Protein AF-0000000077071768 (afdb_homodimer)

Solvent-accessible surface area (backbone atoms only — not comparable to full-atom values): 32536 Å² total; per-residue (Å²): 128,82,66,27,22,40,61,42,37,54,76,50,17,46,49,24,32,47,52,49,49,60,67,58,44,63,72,67,56,28,44,28,38,37,49,41,46,57,36,46,42,58,35,65,72,36,75,92,38,43,66,48,50,49,52,10,41,53,52,4,59,71,72,37,94,43,68,71,56,14,39,54,45,13,50,55,41,31,56,44,45,52,45,56,59,47,52,76,62,25,86,51,37,35,32,48,54,58,66,41,80,34,36,50,28,34,69,59,43,44,53,52,47,53,49,52,46,51,55,34,43,74,71,72,38,60,56,88,39,40,24,44,21,35,43,46,40,74,35,24,38,52,31,38,23,47,31,39,73,75,66,67,41,42,29,30,34,28,66,27,68,42,69,61,47,52,52,48,33,49,76,39,59,34,47,28,37,30,40,35,24,28,61,47,37,50,49,46,37,71,73,45,92,54,75,78,64,59,43,81,69,25,62,15,43,45,50,51,50,51,50,48,26,51,33,47,47,72,64,46,80,44,38,44,23,45,24,51,71,83,50,65,53,50,53,46,57,43,21,25,35,58,28,38,38,41,39,66,71,56,49,51,53,30,52,73,28,70,58,88,55,58,79,62,43,48,62,72,61,21,55,68,54,91,79,79,90,81,85,70,56,72,37,56,39,51,45,55,41,43,69,33,60,69,33,45,52,50,38,38,48,49,38,48,51,36,33,52,30,42,51,52,40,46,52,55,47,43,54,61,63,73,99,127,84,65,27,21,41,60,42,38,53,76,50,16,48,50,24,33,48,51,48,48,60,67,59,44,62,72,67,56,31,43,29,38,37,49,40,45,57,37,47,41,56,35,64,70,36,75,93,37,44,66,48,50,50,51,12,43,53,50,5,60,71,71,37,93,44,68,71,56,14,39,53,46,13,50,56,42,31,56,44,46,53,45,57,58,47,52,75,62,24,87,50,36,35,32,50,54,57,68,42,81,36,37,50,27,35,68,59,42,43,53,51,48,53,48,52,47,51,56,35,43,75,71,72,38,61,56,89,39,39,24,43,21,35,45,45,38,74,33,25,38,52,30,37,23,47,32,39,74,74,65,67,40,41,27,30,33,27,66,28,69,43,71,58,48,52,52,48,32,49,76,38,58,34,48,27,37,29,40,35,24,27,62,47,38,49,49,45,36,71,75,43,94,56,75,77,66,59,43,80,67,24,62,14,44,46,50,50,51,52,49,49,27,52,33,47,46,71,65,47,79,43,37,45,23,46,23,52,72,84,51,66,52,50,53,46,58,44,19,25,34,59,27,37,38,40,38,64,72,56,49,51,52,29,50,74,29,70,57,85,58,58,79,62,42,48,63,72,61,20,55,69,53,90,75,78,92,82,86,69,55,70,38,56,38,52,44,56,42,44,69,33,61,69,32,45,52,50,38,38,49,49,38,47,53,38,30,52,30,42,51,52,40,44,51,57,47,42,54,61,62,73,98

Structure (mmCIF, N/CA/C/O backbone):
data_AF-0000000077071768-model_v1
#
loop_
_entity.id
_entity.type
_entity.pdbx_description
1 polymer Transaldolase
#
loop_
_atom_site.group_PDB
_atom_site.id
_atom_site.type_symbol
_atom_site.label_atom_id
_atom_site.label_alt_id
_atom_site.label_comp_id
_atom_site.label_asym_id
_atom_site.label_entity_id
_atom_site.label_seq_id
_atom_site.pdbx_PDB_ins_code
_atom_site.Cartn_x
_atom_site.Cartn_y
_atom_site.Cartn_z
_atom_site.occupancy
_atom_site.B_iso_or_equiv
_atom_site.auth_seq_id
_atom_site.auth_comp_id
_atom_site.auth_asym_id
_atom_site.auth_atom_id
_atom_site.pdbx_PDB_model_num
ATOM 1 N N . MET A 1 1 ? 20.219 36.906 29.906 1 45.81 1 MET A N 1
ATOM 2 C CA . MET A 1 1 ? 19.953 35.531 30.391 1 45.81 1 MET A CA 1
ATOM 3 C C . MET A 1 1 ? 20.156 34.531 29.281 1 45.81 1 MET A C 1
ATOM 5 O O . MET A 1 1 ? 20 34.844 28.094 1 45.81 1 MET A O 1
ATOM 9 N N . ALA A 1 2 ? 20.797 33.5 29.531 1 59.38 2 ALA A N 1
ATOM 10 C CA . ALA A 1 2 ? 21.156 32.562 28.484 1 59.38 2 ALA A CA 1
ATOM 11 C C . ALA A 1 2 ? 19.938 32.094 27.703 1 59.38 2 ALA A C 1
ATOM 13 O O . ALA A 1 2 ? 18.891 31.828 28.297 1 59.38 2 ALA A O 1
ATOM 14 N N . ASP A 1 3 ? 19.828 32.156 26.406 1 88.31 3 ASP A N 1
ATOM 15 C CA . ASP A 1 3 ? 18.703 31.781 25.562 1 88.31 3 ASP A CA 1
ATOM 16 C C . ASP A 1 3 ? 18.281 30.344 25.859 1 88.31 3 ASP A C 1
ATOM 18 O O . ASP A 1 3 ? 19.125 29.438 25.969 1 88.31 3 ASP A O 1
ATOM 22 N N . ASN A 1 4 ? 17.078 30.109 26.359 1 94.81 4 ASN A N 1
ATOM 23 C CA . ASN A 1 4 ? 16.594 28.734 26.531 1 94.81 4 ASN A CA 1
ATOM 24 C C . ASN A 1 4 ? 16.734 27.938 25.234 1 94.81 4 ASN A C 1
ATOM 26 O O . ASN A 1 4 ? 17.125 28.469 24.203 1 94.81 4 ASN A O 1
ATOM 30 N N . SER A 1 5 ? 16.594 26.641 25.312 1 97.44 5 SER A N 1
ATOM 31 C CA . SER A 1 5 ? 16.844 25.734 24.188 1 97.44 5 SER A CA 1
ATOM 32 C C . SER A 1 5 ? 15.953 26.094 23 1 97.44 5 SER A C 1
ATOM 34 O O . SER A 1 5 ? 16.359 25.922 21.844 1 97.44 5 SER A O 1
ATOM 36 N N . LEU A 1 6 ? 14.734 26.516 23.234 1 96.44 6 LEU A N 1
ATOM 37 C CA . LEU A 1 6 ? 13.82 26.906 22.172 1 96.44 6 LEU A CA 1
ATOM 38 C C . LEU A 1 6 ? 14.367 28.094 21.391 1 96.44 6 LEU A C 1
ATOM 40 O O . LEU A 1 6 ? 14.359 28.109 20.172 1 96.44 6 LEU A O 1
ATOM 44 N N . GLU A 1 7 ? 14.805 29.109 22.109 1 95.94 7 GLU A N 1
ATOM 45 C CA . GLU A 1 7 ? 15.367 30.312 21.469 1 95.94 7 GLU A CA 1
ATOM 46 C C . GLU A 1 7 ? 16.641 29.969 20.703 1 95.94 7 GLU A C 1
ATOM 48 O O . GLU A 1 7 ? 16.906 30.547 19.641 1 95.94 7 GLU A O 1
ATOM 53 N N . GLN A 1 8 ? 17.438 29.078 21.297 1 97.62 8 GLN A N 1
ATOM 54 C CA . GLN A 1 8 ? 18.609 28.609 20.578 1 97.62 8 GLN A CA 1
ATOM 55 C C . GLN A 1 8 ? 18.234 27.938 19.266 1 97.62 8 GLN A C 1
ATOM 57 O O . GLN A 1 8 ? 18.859 28.172 18.234 1 97.62 8 GLN A O 1
ATOM 62 N N . LEU A 1 9 ? 17.234 27.031 19.281 1 97.38 9 LEU A N 1
ATOM 63 C CA . LEU A 1 9 ? 16.766 26.312 18.094 1 97.38 9 LEU A CA 1
ATOM 64 C C . LEU A 1 9 ? 16.312 27.281 17.016 1 97.38 9 LEU A C 1
ATOM 66 O O . LEU A 1 9 ? 16.594 27.078 15.828 1 97.38 9 LEU A O 1
ATOM 70 N N . LYS A 1 10 ? 15.648 28.359 17.391 1 95.56 10 LYS A N 1
ATOM 71 C CA . LYS A 1 10 ? 15.062 29.328 16.469 1 95.56 10 LYS A CA 1
ATOM 72 C C . LYS A 1 10 ? 16.141 30.062 15.672 1 95.56 10 LYS A C 1
ATOM 74 O O . LYS A 1 10 ? 15.859 30.688 14.648 1 95.56 10 LYS A O 1
ATOM 79 N N . LYS A 1 11 ? 17.344 30.016 16.109 1 96.38 11 LYS A N 1
ATOM 80 C CA . LYS A 1 11 ? 18.453 30.656 15.406 1 96.38 11 LYS A CA 1
ATOM 81 C C . LYS A 1 11 ? 18.797 29.891 14.133 1 96.38 11 LYS A C 1
ATOM 83 O O . LYS A 1 11 ? 19.391 30.453 13.211 1 96.38 11 LYS A O 1
ATOM 88 N N . PHE A 1 12 ? 18.406 28.547 14.164 1 96.56 12 PHE A N 1
ATOM 89 C CA . PHE A 1 12 ? 18.828 27.672 13.078 1 96.56 12 PHE A CA 1
ATOM 90 C C . PHE A 1 12 ? 17.641 27.25 12.227 1 96.56 12 PHE A C 1
ATOM 92 O O . PHE A 1 12 ? 17.797 26.906 11.055 1 96.56 12 PHE A O 1
ATOM 99 N N . THR A 1 13 ? 16.484 27.125 12.844 1 97.62 13 THR A N 1
ATOM 100 C CA . THR A 1 13 ? 15.328 26.469 12.266 1 97.62 13 THR A CA 1
ATOM 101 C C . THR A 1 13 ? 14.062 27.266 12.531 1 97.62 13 THR A C 1
ATOM 103 O O . THR A 1 13 ? 13.875 27.812 13.625 1 97.62 13 THR A O 1
ATOM 106 N N . THR A 1 14 ? 13.258 27.422 11.531 1 97.12 14 THR A N 1
ATOM 107 C CA . THR A 1 14 ? 11.945 28.016 11.75 1 97.12 14 THR A CA 1
ATOM 108 C C . THR A 1 14 ? 11.047 27.078 12.547 1 97.12 14 THR A C 1
ATOM 110 O O . THR A 1 14 ? 10.836 25.922 12.156 1 97.12 14 THR A O 1
ATOM 113 N N . VAL A 1 15 ? 10.523 27.578 13.609 1 95.75 15 VAL A N 1
ATOM 114 C CA . VAL A 1 15 ? 9.688 26.766 14.484 1 95.75 15 VAL A CA 1
ATOM 115 C C . VAL A 1 15 ? 8.219 26.969 14.133 1 95.75 15 VAL A C 1
ATOM 117 O O . VAL A 1 15 ? 7.75 28.109 14.031 1 95.75 15 VAL A O 1
ATOM 120 N N . VAL A 1 16 ? 7.52 25.875 13.883 1 95.44 16 VAL A N 1
ATOM 121 C CA . VAL A 1 16 ? 6.098 25.812 13.57 1 95.44 16 VAL A CA 1
ATOM 122 C C . VAL A 1 16 ? 5.355 25.078 14.688 1 95.44 16 VAL A C 1
ATOM 124 O O . VAL A 1 16 ? 5.902 24.172 15.312 1 95.44 16 VAL A O 1
ATOM 127 N N . ALA A 1 17 ? 4.172 25.5 15 1 93.31 17 ALA A N 1
ATOM 128 C CA . ALA A 1 17 ? 3.395 24.828 16.047 1 93.31 17 ALA A CA 1
ATOM 129 C C . ALA A 1 17 ? 2.445 23.797 15.453 1 93.31 17 ALA A C 1
ATOM 131 O O . ALA A 1 17 ? 1.743 24.078 14.477 1 93.31 17 ALA A O 1
ATOM 132 N N . ASP A 1 18 ? 2.432 22.609 16.016 1 93 18 ASP A N 1
ATOM 133 C CA . ASP A 1 18 ? 1.57 21.5 15.602 1 93 18 ASP A CA 1
ATOM 134 C C . ASP A 1 18 ? 0.352 21.391 16.516 1 93 18 ASP A C 1
ATOM 136 O O . ASP A 1 18 ? 0.274 20.484 17.344 1 93 18 ASP A O 1
ATOM 140 N N . THR A 1 19 ? -0.56 22.25 16.406 1 90.06 19 THR A N 1
ATOM 141 C CA . THR A 1 19 ? -1.713 22.25 17.297 1 90.06 19 THR A CA 1
ATOM 142 C C . THR A 1 19 ? -2.869 23.031 16.672 1 90.06 19 THR A C 1
ATOM 144 O O . THR A 1 19 ? -2.652 23.953 15.883 1 90.06 19 THR A O 1
ATOM 147 N N . GLY A 1 20 ? -4.113 22.625 16.984 1 84.75 20 GLY A N 1
ATOM 148 C CA . GLY A 1 20 ? -5.297 23.422 16.703 1 84.75 20 GLY A CA 1
ATOM 149 C C . GLY A 1 20 ? -5.719 24.297 17.859 1 84.75 20 GLY A C 1
ATOM 150 O O . GLY A 1 20 ? -6.703 25.047 17.766 1 84.75 20 GLY A O 1
ATOM 151 N N . ASP A 1 21 ? -4.957 24.188 18.953 1 87 21 ASP A N 1
ATOM 152 C CA . ASP A 1 21 ? -5.254 24.984 20.141 1 87 21 ASP A CA 1
ATOM 153 C C . ASP A 1 21 ? -4.711 26.406 19.984 1 87 21 ASP A C 1
ATOM 155 O O . ASP A 1 21 ? -3.52 26.641 20.203 1 87 21 ASP A O 1
ATOM 159 N N . ILE A 1 22 ? -5.625 27.328 19.812 1 88.12 22 ILE A N 1
ATOM 160 C CA . ILE A 1 22 ? -5.297 28.719 19.516 1 88.12 22 ILE A CA 1
ATOM 161 C C . ILE A 1 22 ? -4.547 29.328 20.688 1 88.12 22 ILE A C 1
ATOM 163 O O . ILE A 1 22 ? -3.639 30.141 20.484 1 88.12 22 ILE A O 1
ATOM 167 N N . ASN A 1 23 ? -4.879 28.891 21.875 1 87.38 23 ASN A N 1
ATOM 168 C CA . ASN A 1 23 ? -4.191 29.406 23.062 1 87.38 23 ASN A CA 1
ATOM 169 C C . ASN A 1 23 ? -2.715 29.031 23.062 1 87.38 23 ASN A C 1
ATOM 171 O O . ASN A 1 23 ? -1.861 29.828 23.438 1 87.38 23 ASN A O 1
ATOM 175 N N . ALA A 1 24 ? -2.461 27.797 22.703 1 86.88 24 ALA A N 1
ATOM 176 C CA . ALA A 1 24 ? -1.078 27.328 22.625 1 86.88 24 ALA A CA 1
ATOM 177 C C . ALA A 1 24 ? -0.305 28.109 21.562 1 86.88 24 ALA A C 1
ATOM 179 O O . ALA A 1 24 ? 0.876 28.422 21.75 1 86.88 24 ALA A O 1
ATOM 180 N N . ILE A 1 25 ? -0.974 28.438 20.5 1 89.06 25 ILE A N 1
ATOM 181 C CA . ILE A 1 25 ? -0.351 29.188 19.406 1 89.06 25 ILE A CA 1
ATOM 182 C C . ILE A 1 25 ? -0.016 30.594 19.906 1 89.06 25 ILE A C 1
ATOM 184 O O . ILE A 1 25 ? 1.063 31.125 19.609 1 89.06 25 ILE A O 1
ATOM 188 N N . ASP A 1 26 ? -0.9 31.156 20.641 1 88.75 26 ASP A N 1
ATOM 189 C CA . ASP A 1 26 ? -0.681 32.5 21.172 1 88.75 26 ASP A CA 1
ATOM 190 C C . ASP A 1 26 ? 0.474 32.5 22.172 1 88.75 26 ASP A C 1
ATOM 192 O O . ASP A 1 26 ? 1.208 33.5 22.266 1 88.75 26 ASP A O 1
ATOM 196 N N . GLN A 1 27 ? 0.613 31.453 22.859 1 87.38 27 GLN A N 1
ATOM 197 C CA . GLN A 1 27 ? 1.629 31.344 23.891 1 87.38 27 GLN A CA 1
ATOM 198 C C . GLN A 1 27 ? 3.027 31.25 23.297 1 87.38 27 GLN A C 1
ATOM 200 O O . GLN A 1 27 ? 3.963 31.891 23.766 1 87.38 27 GLN A O 1
ATOM 205 N N . TYR A 1 28 ? 3.203 30.5 22.234 1 86.88 28 TYR A N 1
ATOM 206 C CA . TYR A 1 28 ? 4.543 30.172 21.766 1 86.88 28 TYR A CA 1
ATOM 207 C C . TYR A 1 28 ? 4.91 31 20.547 1 86.88 28 TYR A C 1
ATOM 209 O O . TYR A 1 28 ? 6.062 30.984 20.094 1 86.88 28 TYR A O 1
ATOM 217 N N . LYS A 1 29 ? 4.016 31.703 19.984 1 84.75 29 LYS A N 1
ATOM 218 C CA . LYS A 1 29 ? 4.191 32.625 18.891 1 84.75 29 LYS A CA 1
ATOM 219 C C . LYS A 1 29 ? 4.996 32 17.75 1 84.75 29 LYS A C 1
ATOM 221 O O . LYS A 1 29 ? 5.988 32.594 17.297 1 84.75 29 LYS A O 1
ATOM 226 N N . PRO A 1 30 ? 4.523 30.891 17.281 1 90.56 30 PRO A N 1
ATOM 227 C CA . PRO A 1 30 ? 5.215 30.266 16.141 1 90.56 30 PRO A CA 1
ATOM 228 C C . PRO A 1 30 ? 5.074 31.062 14.852 1 90.56 30 PRO A C 1
ATOM 230 O O . PRO A 1 30 ? 4.195 31.922 14.742 1 90.56 30 PRO A O 1
ATOM 233 N N . THR A 1 31 ? 5.984 30.828 13.93 1 92.62 31 THR A N 1
ATOM 234 C CA . THR A 1 31 ? 5.93 31.5 12.633 1 92.62 31 THR A CA 1
ATOM 235 C C . THR A 1 31 ? 4.742 31.016 11.812 1 92.62 31 THR A C 1
ATOM 237 O O . THR A 1 31 ? 4.051 31.812 11.172 1 92.62 31 THR A O 1
ATOM 240 N N . ASP A 1 32 ? 4.539 29.75 11.727 1 94.38 32 ASP A N 1
ATOM 241 C CA . ASP A 1 32 ? 3.482 29.062 10.992 1 94.38 32 ASP A CA 1
ATOM 242 C C . ASP A 1 32 ? 2.732 28.094 11.891 1 94.38 32 ASP A C 1
ATOM 244 O O . ASP A 1 32 ? 3.121 27.875 13.047 1 94.38 32 ASP A O 1
ATOM 248 N N . ALA A 1 33 ? 1.624 27.594 11.43 1 93.56 33 ALA A N 1
ATOM 249 C CA . ALA A 1 33 ? 0.864 26.578 12.148 1 93.56 33 ALA A CA 1
ATOM 250 C C . ALA A 1 33 ? 0.372 25.484 11.203 1 93.56 33 ALA A C 1
ATOM 252 O O . ALA A 1 33 ? 0.119 25.75 10.023 1 93.56 33 ALA A O 1
ATOM 253 N N . THR A 1 34 ? 0.39 24.328 11.703 1 92.5 34 THR A N 1
ATOM 254 C CA . THR A 1 34 ? -0.157 23.203 10.953 1 92.5 34 THR A CA 1
ATOM 255 C C . THR A 1 34 ? -1.353 22.594 11.68 1 92.5 34 THR A C 1
ATOM 257 O O . THR A 1 34 ? -1.372 22.531 12.914 1 92.5 34 THR A O 1
ATOM 260 N N . THR A 1 35 ? -2.344 22.219 10.898 1 88.88 35 THR A N 1
ATOM 261 C CA . THR A 1 35 ? -3.465 21.469 11.445 1 88.88 35 THR A CA 1
ATOM 262 C C . THR A 1 35 ? -3.602 20.109 10.742 1 88.88 35 THR A C 1
ATOM 264 O O . THR A 1 35 ? -2.961 19.875 9.719 1 88.88 35 THR A O 1
ATOM 267 N N . ASN A 1 36 ? -4.258 19.203 11.352 1 91.19 36 ASN A N 1
ATOM 268 C CA . ASN A 1 36 ? -4.699 17.938 10.797 1 91.19 36 ASN A CA 1
ATOM 269 C C . ASN A 1 36 ? -6.047 17.5 11.383 1 91.19 36 ASN A C 1
ATOM 271 O O . ASN A 1 36 ? -6.566 18.156 12.289 1 91.19 36 ASN A O 1
ATOM 275 N N . PRO A 1 37 ? -6.68 16.547 10.742 1 92.75 37 PRO A N 1
ATOM 276 C CA . PRO A 1 37 ? -8.023 16.156 11.188 1 92.75 37 PRO A CA 1
ATOM 277 C C . PRO A 1 37 ? -8.078 15.82 12.68 1 92.75 37 PRO A C 1
ATOM 279 O O . PRO A 1 37 ? -9.055 16.156 13.352 1 92.75 37 PRO A O 1
ATOM 282 N N . SER A 1 38 ? -7.027 15.281 13.188 1 92.56 38 SER A N 1
ATOM 283 C CA . SER A 1 38 ? -7 14.922 14.602 1 92.56 38 SER A CA 1
ATOM 284 C C . SER A 1 38 ? -6.992 16.156 15.484 1 92.56 38 SER A C 1
ATOM 286 O O . SER A 1 38 ? -7.715 16.219 16.484 1 92.56 38 SER A O 1
ATOM 288 N N . LEU A 1 39 ? -6.203 17.109 15.164 1 92.56 39 LEU A N 1
ATOM 289 C CA . LEU A 1 39 ? -6.09 18.328 15.945 1 92.56 39 LEU A CA 1
ATOM 290 C C . LEU A 1 39 ? -7.387 19.141 15.875 1 92.56 39 LEU A C 1
ATOM 292 O O . LEU A 1 39 ? -7.812 19.719 16.875 1 92.56 39 LEU A O 1
ATOM 296 N N . LEU A 1 40 ? -7.984 19.156 14.711 1 92.69 40 LEU A N 1
ATOM 297 C CA . LEU A 1 40 ? -9.211 19.922 14.531 1 92.69 40 LEU A CA 1
ATOM 298 C C . LEU A 1 40 ? -10.375 19.266 15.266 1 92.69 40 LEU A C 1
ATOM 300 O O . LEU A 1 40 ? -11.25 19.938 15.805 1 92.69 40 LEU A O 1
ATOM 304 N N . PHE A 1 41 ? -10.43 17.875 15.25 1 94.25 41 PHE A N 1
ATOM 305 C CA . PHE A 1 41 ? -11.461 17.156 16 1 94.25 41 PHE A CA 1
ATOM 306 C C . PHE A 1 41 ? -11.375 17.484 17.484 1 94.25 41 PHE A C 1
ATOM 308 O O . PHE A 1 41 ? -12.391 17.766 18.125 1 94.25 41 PHE A O 1
ATOM 315 N N . ALA A 1 42 ? -10.133 17.5 17.984 1 92.06 42 ALA A N 1
ATOM 316 C CA . ALA A 1 42 ? -9.914 17.828 19.391 1 92.06 42 ALA A CA 1
ATOM 317 C C . ALA A 1 42 ? -10.32 19.266 19.703 1 92.06 42 ALA A C 1
ATOM 319 O O . ALA A 1 42 ? -11 19.516 20.703 1 92.06 42 ALA A O 1
ATOM 320 N N . ALA A 1 43 ? -9.961 20.188 18.875 1 91.75 43 ALA A N 1
ATOM 321 C CA . ALA A 1 43 ? -10.242 21.609 19.094 1 91.75 43 ALA A CA 1
ATOM 322 C C . ALA A 1 43 ? -11.742 21.891 19.016 1 91.75 43 ALA A C 1
ATOM 324 O O . ALA A 1 43 ? -12.273 22.703 19.781 1 91.75 43 ALA A O 1
ATOM 325 N N . ALA A 1 44 ? -12.445 21.203 18.094 1 94.19 44 ALA A N 1
ATOM 326 C CA . ALA A 1 44 ? -13.875 21.422 17.859 1 94.19 44 ALA A CA 1
ATOM 327 C C . ALA A 1 44 ? -14.695 21.031 19.078 1 94.19 44 ALA A C 1
ATOM 329 O O . ALA A 1 44 ? -15.852 21.438 19.219 1 94.19 44 ALA A O 1
ATOM 330 N N . GLN A 1 45 ? -14.109 20.219 19.891 1 94.5 45 GLN A N 1
ATOM 331 C CA . GLN A 1 45 ? -14.805 19.75 21.094 1 94.5 45 GLN A CA 1
ATOM 332 C C . GLN A 1 45 ? -14.617 20.719 22.25 1 94.5 45 GLN A C 1
ATOM 334 O O . GLN A 1 45 ? -15.258 20.562 23.297 1 94.5 45 GLN A O 1
ATOM 339 N N . MET A 1 46 ? -13.711 21.703 22.156 1 92.56 46 MET A N 1
ATOM 340 C CA . MET A 1 46 ? -13.445 22.672 23.203 1 92.56 46 MET A CA 1
ATOM 341 C C . MET A 1 46 ? -14.508 23.766 23.219 1 92.56 46 MET A C 1
ATOM 343 O O . MET A 1 46 ? -14.766 24.406 22.203 1 92.56 46 MET A O 1
ATOM 347 N N . PRO A 1 47 ? -15.031 24.109 24.359 1 94.69 47 PRO A N 1
ATOM 348 C CA . PRO A 1 47 ? -16.125 25.078 24.438 1 94.69 47 PRO A CA 1
ATOM 349 C C . PRO A 1 47 ? -15.711 26.469 23.938 1 94.69 47 PRO A C 1
ATOM 351 O O . PRO A 1 47 ? -16.547 27.188 23.375 1 94.69 47 PRO A O 1
ATOM 354 N N . GLU A 1 48 ? -14.523 26.828 24.047 1 93.31 48 GLU A N 1
ATOM 355 C CA . GLU A 1 48 ? -14.047 28.156 23.656 1 93.31 48 GLU A CA 1
ATOM 356 C C . GLU A 1 48 ? -14.109 28.344 22.156 1 93.31 48 GLU A C 1
ATOM 358 O O . GLU A 1 48 ? -14.055 29.484 21.656 1 93.31 48 GLU A O 1
ATOM 363 N N . TYR A 1 49 ? -14.359 27.203 21.422 1 94.62 49 TYR A N 1
ATOM 364 C CA . TYR A 1 49 ? -14.391 27.328 19.969 1 94.62 49 TYR A CA 1
ATOM 365 C C . TYR A 1 49 ? -15.789 27.062 19.438 1 94.62 49 TYR A C 1
ATOM 367 O O . TYR A 1 49 ? -15.961 26.812 18.234 1 94.62 49 TYR A O 1
ATOM 375 N N . ASN A 1 50 ? -16.781 27.094 20.281 1 96.06 50 ASN A N 1
ATOM 376 C CA . ASN A 1 50 ? -18.172 26.828 19.906 1 96.06 50 ASN A CA 1
ATOM 377 C C . ASN A 1 50 ? -18.641 27.781 18.812 1 96.06 50 ASN A C 1
ATOM 379 O O . ASN A 1 50 ? -19.453 27.391 17.953 1 96.06 50 ASN A O 1
ATOM 383 N N . ASP A 1 51 ? -18.188 28.984 18.922 1 96.94 51 ASP A N 1
ATOM 384 C CA . ASP A 1 51 ? -18.625 29.969 17.922 1 96.94 51 ASP A CA 1
ATOM 385 C C . ASP A 1 51 ? -18.172 29.562 16.516 1 96.94 51 ASP A C 1
ATOM 387 O O . ASP A 1 51 ? -18.891 29.781 15.547 1 96.94 51 ASP A O 1
ATOM 391 N N . LEU A 1 52 ? -1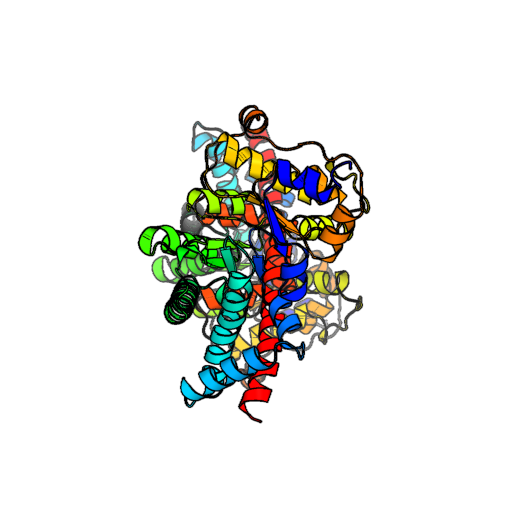6.969 29.031 16.422 1 96.88 52 LEU A N 1
ATOM 392 C CA . LEU A 1 52 ? -16.453 28.578 15.133 1 96.88 52 LEU A CA 1
ATOM 393 C C . LEU A 1 52 ? -17.266 27.406 14.602 1 96.88 52 LEU A C 1
ATOM 395 O O . LEU A 1 52 ? -17.547 27.328 13.406 1 96.88 52 LEU A O 1
ATOM 399 N N . VAL A 1 53 ? -17.672 26.531 15.516 1 97.44 53 VAL A N 1
ATOM 400 C CA . VAL A 1 53 ? -18.453 25.359 15.148 1 97.44 53 VAL A CA 1
ATOM 401 C C . VAL A 1 53 ? -19.859 25.797 14.727 1 97.44 53 VAL A C 1
ATOM 403 O O . VAL A 1 53 ? -20.375 25.328 13.711 1 97.44 53 VAL A O 1
ATOM 406 N N . ASP A 1 54 ? -20.422 26.703 15.477 1 97.81 54 ASP A N 1
ATOM 407 C CA . ASP A 1 54 ? -21.766 27.188 15.18 1 97.81 54 ASP A CA 1
ATOM 408 C C . ASP A 1 54 ? -21.812 27.875 13.812 1 97.81 54 ASP A C 1
ATOM 410 O O . ASP A 1 54 ? -22.766 27.672 13.047 1 97.81 54 ASP A O 1
ATOM 414 N N . ASP A 1 55 ? -20.844 28.641 13.602 1 98.19 55 ASP A N 1
ATOM 415 C CA . ASP A 1 55 ? -20.766 29.312 12.312 1 98.19 55 ASP A CA 1
ATOM 416 C C . ASP A 1 55 ? -20.672 28.297 11.172 1 98.19 55 ASP A C 1
ATOM 418 O O . ASP A 1 55 ? -21.328 28.469 10.133 1 98.19 55 ASP A O 1
ATOM 422 N N . ALA A 1 56 ? -19.875 27.281 11.32 1 98.19 56 ALA A N 1
ATOM 423 C CA . ALA A 1 56 ? -19.719 26.234 10.312 1 98.19 56 ALA A CA 1
ATOM 424 C C . ALA A 1 56 ? -21.031 25.5 10.078 1 98.19 56 ALA A C 1
ATOM 426 O O . ALA A 1 56 ? -21.391 25.188 8.938 1 98.19 56 ALA A O 1
ATOM 427 N N . VAL A 1 57 ? -21.719 25.219 11.156 1 97.94 57 VAL A N 1
ATOM 428 C CA . VAL A 1 57 ? -22.984 24.516 11.078 1 97.94 57 VAL A CA 1
ATOM 429 C C . VAL A 1 57 ? -24 25.375 10.32 1 97.94 57 VAL A C 1
ATOM 431 O O . VAL A 1 57 ? -24.719 24.859 9.453 1 97.94 57 VAL A O 1
ATOM 434 N N . ALA A 1 58 ? -24.031 26.625 10.656 1 97.94 58 ALA A N 1
ATOM 435 C CA . ALA A 1 58 ? -24.938 27.547 9.953 1 97.94 58 ALA A CA 1
ATOM 436 C C . ALA A 1 58 ? -24.625 27.578 8.461 1 97.94 58 ALA A C 1
ATOM 438 O O . ALA A 1 58 ? -25.531 27.594 7.633 1 97.94 58 ALA A O 1
ATOM 439 N N . TYR A 1 59 ? -23.406 27.656 8.133 1 98.06 59 TYR A N 1
ATOM 440 C CA . TYR A 1 59 ? -22.969 27.625 6.738 1 98.06 59 TYR A CA 1
ATOM 441 C C . TYR A 1 59 ? -23.438 26.359 6.039 1 98.06 59 TYR A C 1
ATOM 443 O O . TYR A 1 59 ? -23.953 26.422 4.914 1 98.06 59 TYR A O 1
ATOM 451 N N . GLY A 1 60 ? -23.266 25.188 6.715 1 97.69 60 GLY A N 1
ATOM 452 C CA . GLY A 1 60 ? -23.703 23.922 6.164 1 97.69 60 GLY A CA 1
ATOM 453 C C . GLY A 1 60 ? -25.188 23.891 5.879 1 97.69 60 GLY A C 1
ATOM 454 O O . GLY A 1 60 ? -25.609 23.406 4.824 1 97.69 60 GLY A O 1
ATOM 455 N N . LYS A 1 61 ? -25.969 24.453 6.758 1 96.62 61 LYS A N 1
ATOM 456 C CA . LYS A 1 61 ? -27.422 24.469 6.609 1 96.62 61 LYS A CA 1
ATOM 457 C C . LYS A 1 61 ? -27.828 25.312 5.402 1 96.62 61 LYS A C 1
ATOM 459 O O . LYS A 1 61 ? -28.828 25 4.746 1 96.62 61 LYS A O 1
ATOM 464 N N . GLN A 1 62 ? -27.125 26.266 5.098 1 97.19 62 GLN A N 1
ATOM 465 C CA . GLN A 1 62 ? -27.438 27.172 3.992 1 97.19 62 GLN A CA 1
ATOM 466 C C . GLN A 1 62 ? -26.984 26.594 2.658 1 97.19 62 GLN A C 1
ATOM 468 O O . GLN A 1 62 ? -27.531 26.922 1.606 1 97.19 62 GLN A O 1
ATOM 473 N N . ALA A 1 63 ? -26.016 25.75 2.686 1 95.56 63 ALA A N 1
ATOM 474 C CA . ALA A 1 63 ? -25.328 25.297 1.479 1 95.56 63 ALA A CA 1
ATOM 475 C C . ALA A 1 63 ? -26.188 24.281 0.725 1 95.56 63 ALA A C 1
ATOM 477 O O . ALA A 1 63 ? -26.078 24.156 -0.498 1 95.56 63 ALA A O 1
ATOM 478 N N . SER A 1 64 ? -26.969 23.531 1.427 1 94.88 64 SER A N 1
ATOM 479 C CA . SER A 1 64 ? -27.688 22.438 0.781 1 94.88 64 SER A CA 1
ATOM 480 C C . SER A 1 64 ? -28.906 22.016 1.606 1 94.88 64 SER A C 1
ATOM 482 O O . SER A 1 64 ? -29.047 22.406 2.766 1 94.88 64 SER A O 1
ATOM 484 N N . ASN A 1 65 ? -29.828 21.266 0.888 1 94.31 65 ASN A N 1
ATOM 485 C CA . ASN A 1 65 ? -30.953 20.656 1.595 1 94.31 65 ASN A CA 1
ATOM 486 C C . ASN A 1 65 ? -30.688 19.188 1.91 1 94.31 65 ASN A C 1
ATOM 488 O O . ASN A 1 65 ? -31.5 18.531 2.582 1 94.31 65 ASN A O 1
ATOM 492 N N . ASN A 1 66 ? -29.594 18.719 1.56 1 96.12 66 ASN A N 1
ATOM 493 C CA . ASN A 1 66 ? -29.172 17.359 1.835 1 96.12 66 ASN A CA 1
ATOM 494 C C . ASN A 1 66 ? -28.219 17.297 3.02 1 96.12 66 ASN A C 1
ATOM 496 O O . ASN A 1 66 ? -27.172 17.953 3.014 1 96.12 66 ASN A O 1
ATOM 500 N N . VAL A 1 67 ? -28.578 16.469 3.951 1 95.31 67 VAL A N 1
ATOM 501 C CA . VAL A 1 67 ? -27.859 16.453 5.223 1 95.31 67 VAL A CA 1
ATOM 502 C C . VAL A 1 67 ? -26.406 16.094 4.988 1 95.31 67 VAL A C 1
ATOM 504 O O . VAL A 1 67 ? -25.5 16.672 5.602 1 95.31 67 VAL A O 1
ATOM 507 N N . GLU A 1 68 ? -26.109 15.125 4.117 1 95.69 68 GLU A N 1
ATOM 508 C CA . GLU A 1 68 ? -24.734 14.719 3.846 1 95.69 68 GLU A CA 1
ATOM 509 C C . GLU A 1 68 ? -23.938 15.859 3.217 1 95.69 68 GLU A C 1
ATOM 511 O O . GLU A 1 68 ? -22.766 16.047 3.529 1 95.69 68 GLU A O 1
ATOM 516 N N . GLU A 1 69 ? -24.594 16.562 2.383 1 96.81 69 GLU A N 1
ATOM 517 C CA . GLU A 1 69 ? -23.953 17.719 1.751 1 96.81 69 GLU A CA 1
ATOM 518 C C . GLU A 1 69 ? -23.766 18.844 2.746 1 96.81 69 GLU A C 1
ATOM 520 O O . GLU A 1 69 ? -22.781 19.594 2.672 1 96.81 69 GLU A O 1
ATOM 525 N N . GLN A 1 70 ? -24.734 19 3.65 1 97.75 70 GLN A N 1
ATOM 526 C CA . GLN A 1 70 ? -24.609 19.984 4.707 1 97.75 70 GLN A CA 1
ATOM 527 C C . GLN A 1 70 ? -23.391 19.703 5.578 1 97.75 70 GLN A C 1
ATOM 529 O O . GLN A 1 70 ? -22.625 20.625 5.91 1 97.75 70 GLN A O 1
ATOM 534 N N . VAL A 1 71 ? -23.234 18.453 5.906 1 97.88 71 VAL A N 1
ATOM 535 C CA . VAL A 1 71 ? -22.125 18.047 6.762 1 97.88 71 VAL A CA 1
ATOM 536 C C . VAL A 1 71 ? -20.797 18.359 6.07 1 97.88 71 VAL A C 1
ATOM 538 O O . VAL A 1 71 ? -19.891 18.938 6.68 1 97.88 71 VAL A O 1
ATOM 541 N N . THR A 1 72 ? -20.703 18.047 4.82 1 97.19 72 THR A N 1
ATOM 542 C CA . THR A 1 72 ? -19.484 18.297 4.055 1 97.19 72 THR A CA 1
ATOM 543 C C . THR A 1 72 ? -19.172 19.781 4.008 1 97.19 72 THR A C 1
ATOM 545 O O . THR A 1 72 ? -18.016 20.188 4.238 1 97.19 72 THR A O 1
ATOM 548 N N . ALA A 1 73 ? -20.172 20.562 3.738 1 97.81 73 ALA A N 1
ATOM 549 C CA . ALA A 1 73 ? -19.984 22 3.672 1 97.81 73 ALA A CA 1
ATOM 550 C C . ALA A 1 73 ? -19.578 22.562 5.031 1 97.81 73 ALA A C 1
ATOM 552 O O . ALA A 1 73 ? -18.719 23.453 5.113 1 97.81 73 ALA A O 1
ATOM 553 N N . ALA A 1 74 ? -20.219 22.078 6.039 1 98.19 74 ALA A N 1
ATOM 554 C CA . ALA A 1 74 ? -19.938 22.547 7.395 1 98.19 74 ALA A CA 1
ATOM 555 C C . ALA A 1 74 ? -18.5 22.219 7.793 1 98.19 74 ALA A C 1
ATOM 557 O O . ALA A 1 74 ? -17.812 23.047 8.414 1 98.19 74 ALA A O 1
ATOM 558 N N . ILE A 1 75 ? -18.047 21.094 7.484 1 97.69 75 ILE A N 1
ATOM 559 C CA . ILE A 1 75 ? -16.703 20.672 7.828 1 97.69 75 ILE A CA 1
ATOM 560 C C . ILE A 1 75 ? -15.68 21.531 7.086 1 97.69 75 ILE A C 1
ATOM 562 O O . ILE A 1 75 ? -14.695 22 7.672 1 97.69 75 ILE A O 1
ATOM 566 N N . ASP A 1 76 ? -15.914 21.781 5.82 1 97.81 76 ASP A N 1
ATOM 567 C CA . ASP A 1 76 ? -15.023 22.656 5.059 1 97.81 76 ASP A CA 1
ATOM 568 C C . ASP A 1 76 ? -14.914 24.031 5.715 1 97.81 76 ASP A C 1
ATOM 570 O O . ASP A 1 76 ? -13.812 24.547 5.887 1 97.81 76 ASP A O 1
ATOM 574 N N . LYS A 1 77 ? -16.078 24.547 6.051 1 98.31 77 LYS A N 1
ATOM 575 C CA . LYS A 1 77 ? -16.125 25.859 6.68 1 98.31 77 LYS A CA 1
ATOM 576 C C . LYS A 1 77 ? -15.422 25.844 8.031 1 98.31 77 LYS A C 1
ATOM 578 O O . LYS A 1 77 ? -14.742 26.812 8.391 1 98.31 77 LYS A O 1
ATOM 583 N N . LEU A 1 78 ? -15.578 24.797 8.742 1 97.81 78 LEU A N 1
ATOM 584 C CA . LEU A 1 78 ? -14.961 24.688 10.062 1 97.81 78 LEU A CA 1
ATOM 585 C C . LEU A 1 78 ? -13.445 24.734 9.953 1 97.81 78 LEU A C 1
ATOM 587 O O . LEU A 1 78 ? -12.781 25.422 10.727 1 97.81 78 LEU A O 1
ATOM 591 N N . TYR A 1 79 ? -12.883 23.938 9.039 1 97.5 79 TYR A N 1
ATOM 592 C CA . TYR A 1 79 ? -11.445 23.953 8.805 1 97.5 79 TYR A CA 1
ATOM 593 C C . TYR A 1 79 ? -10.945 25.359 8.5 1 97.5 79 TYR A C 1
ATOM 595 O O . TYR A 1 79 ? -9.938 25.797 9.055 1 97.5 79 TYR A O 1
ATOM 603 N N . VAL A 1 80 ? -11.688 26.031 7.715 1 98.19 80 VAL A N 1
ATOM 604 C CA . VAL A 1 80 ? -11.297 27.375 7.301 1 98.19 80 VAL A CA 1
ATOM 605 C C . VAL A 1 80 ? -11.477 28.359 8.469 1 98.19 80 VAL A C 1
ATOM 607 O O . VAL A 1 80 ? -10.641 29.234 8.672 1 98.19 80 VAL A O 1
ATOM 610 N N . ASN A 1 81 ? -12.57 28.172 9.258 1 97.88 81 ASN A N 1
ATOM 611 C CA . ASN A 1 81 ? -12.766 29 10.438 1 97.88 81 ASN A CA 1
ATOM 612 C C . ASN A 1 81 ? -11.562 28.938 11.375 1 97.88 81 ASN A C 1
ATOM 614 O O . ASN A 1 81 ? -11.07 29.953 11.844 1 97.88 81 ASN A O 1
ATOM 618 N N . PHE A 1 82 ? -11.125 27.734 11.656 1 96.25 82 PHE A N 1
ATOM 619 C CA . PHE A 1 82 ? -9.961 27.578 12.516 1 96.25 82 PHE A CA 1
ATOM 620 C C . PHE A 1 82 ? -8.727 28.188 11.875 1 96.25 82 PHE A C 1
ATOM 622 O O . PHE A 1 82 ? -7.934 28.859 12.547 1 96.25 82 PHE A O 1
ATOM 629 N N . GLY A 1 83 ? -8.578 27.953 10.57 1 97.06 83 GLY A N 1
ATOM 630 C CA . GLY A 1 83 ? -7.445 28.547 9.859 1 97.06 83 GLY A CA 1
ATOM 631 C C . GLY A 1 83 ? -7.406 30.062 9.938 1 97.06 83 GLY A C 1
ATOM 632 O O . GLY A 1 83 ? -6.355 30.641 10.203 1 97.06 83 GLY A O 1
ATOM 633 N N . VAL A 1 84 ? -8.539 30.688 9.719 1 97.62 84 VAL A N 1
ATOM 634 C CA . VAL A 1 84 ? -8.641 32.125 9.75 1 97.62 84 VAL A CA 1
ATOM 635 C C . VAL A 1 84 ? -8.289 32.656 11.141 1 97.62 84 VAL A C 1
ATOM 637 O O . VAL A 1 84 ? -7.559 33.625 11.281 1 97.62 84 VAL A O 1
ATOM 640 N N . LYS A 1 85 ? -8.812 32 12.141 1 96.25 85 LYS A N 1
ATOM 641 C CA . LYS A 1 85 ? -8.539 32.406 13.516 1 96.25 85 LYS A CA 1
ATOM 642 C C . LYS A 1 85 ? -7.059 32.281 13.852 1 96.25 85 LYS A C 1
ATOM 644 O O . LYS A 1 85 ? -6.473 33.156 14.469 1 96.25 85 LYS A O 1
ATOM 649 N N . ILE A 1 86 ? -6.453 31.219 13.414 1 95.44 86 ILE A N 1
ATOM 650 C CA . ILE A 1 86 ? -5.047 30.938 13.688 1 95.44 86 ILE A CA 1
ATOM 651 C C . ILE A 1 86 ? -4.176 31.953 12.953 1 95.44 86 ILE A C 1
ATOM 653 O O . ILE A 1 86 ? -3.164 32.438 13.484 1 95.44 86 ILE A O 1
ATOM 657 N N . LEU A 1 87 ? -4.57 32.344 11.781 1 96.56 87 LEU A N 1
ATOM 658 C CA . LEU A 1 87 ? -3.791 33.25 10.945 1 96.56 87 LEU A CA 1
ATOM 659 C C . LEU A 1 87 ? -3.752 34.656 11.555 1 96.56 87 LEU A C 1
ATOM 661 O O . LEU A 1 87 ? -2.902 35.469 11.188 1 96.56 87 LEU A O 1
ATOM 665 N N . LYS A 1 88 ? -4.648 34.938 12.469 1 95.38 88 LYS A N 1
ATOM 666 C CA . LYS A 1 88 ? -4.602 36.219 13.188 1 95.38 88 LYS A CA 1
ATOM 667 C C . LYS A 1 88 ? -3.457 36.25 14.195 1 95.38 88 LYS A C 1
ATOM 669 O O . LYS A 1 88 ? -3.029 37.312 14.633 1 95.38 88 LYS A O 1
ATOM 674 N N . LEU A 1 89 ? -2.967 35.094 14.508 1 94.38 89 LEU A N 1
ATOM 675 C CA . LEU A 1 89 ? -1.994 34.969 15.594 1 94.38 89 LEU A CA 1
ATOM 676 C C . LEU A 1 89 ? -0.607 34.656 15.047 1 94.38 89 LEU A C 1
ATOM 678 O O . LEU A 1 89 ? 0.394 34.812 15.742 1 94.38 89 LEU A O 1
ATOM 682 N N . VAL A 1 90 ? -0.512 34.125 13.859 1 94.31 90 VAL A N 1
ATOM 683 C CA . VAL A 1 90 ? 0.786 33.75 13.305 1 94.31 90 VAL A CA 1
ATOM 684 C C . VAL A 1 90 ? 1.105 34.656 12.109 1 94.31 90 VAL A C 1
ATOM 686 O O . VAL A 1 90 ? 0.22 34.969 11.305 1 94.31 90 VAL A O 1
ATOM 689 N N . PRO A 1 91 ? 2.359 35.062 11.977 1 95.69 91 PRO A N 1
ATOM 690 C CA . PRO A 1 91 ? 2.715 35.938 10.867 1 95.69 91 PRO A CA 1
ATOM 691 C C . PRO A 1 91 ? 2.855 35.219 9.539 1 95.69 91 PRO A C 1
ATOM 693 O O . PRO A 1 91 ? 2.805 35.812 8.477 1 95.69 91 PRO A O 1
ATOM 696 N N . GLY A 1 92 ? 3.037 33.906 9.547 1 96.38 92 GLY A N 1
ATOM 697 C CA . GLY A 1 92 ? 3.309 33.125 8.352 1 96.38 92 GLY A CA 1
ATOM 698 C C . GLY A 1 92 ? 2.068 32.469 7.773 1 96.38 92 GLY A C 1
ATOM 699 O O . GLY A 1 92 ? 1.075 33.156 7.496 1 96.38 92 GLY A O 1
ATOM 700 N N . ARG A 1 93 ? 2.141 31.156 7.664 1 97.19 93 ARG A N 1
ATOM 701 C CA . ARG A 1 93 ? 1.108 30.438 6.922 1 97.19 93 ARG A CA 1
ATOM 702 C C . ARG A 1 93 ? 0.412 29.406 7.801 1 97.19 93 ARG A C 1
ATOM 704 O O . ARG A 1 93 ? 0.917 29.047 8.867 1 97.19 93 ARG A O 1
ATOM 711 N N . ILE A 1 94 ? -0.777 28.969 7.324 1 97.25 94 ILE A N 1
ATOM 712 C CA . ILE A 1 94 ? -1.514 27.875 7.941 1 97.25 94 ILE A CA 1
ATOM 713 C C . ILE A 1 94 ? -1.655 26.719 6.945 1 97.25 94 ILE A C 1
ATOM 715 O O . ILE A 1 94 ? -1.854 26.953 5.75 1 97.25 94 ILE A O 1
ATOM 719 N N . SER A 1 95 ? -1.396 25.5 7.395 1 97.94 95 SER A N 1
ATOM 720 C CA . SER A 1 95 ? -1.678 24.328 6.586 1 97.94 95 SER A CA 1
ATOM 721 C C . SER A 1 95 ? -3.07 23.766 6.875 1 97.94 95 SER A C 1
ATOM 723 O O . SER A 1 95 ? -3.377 23.406 8.008 1 97.94 95 SER A O 1
ATOM 725 N N . THR A 1 96 ? -3.887 23.672 5.898 1 97.56 96 THR A N 1
ATOM 726 C CA . THR A 1 96 ? -5.227 23.109 5.984 1 97.56 96 THR A CA 1
ATOM 727 C C . THR A 1 96 ? -5.305 21.797 5.211 1 97.56 96 THR A C 1
ATOM 729 O O . THR A 1 96 ? -5.039 21.766 4.004 1 97.56 96 THR A O 1
ATOM 732 N N . GLU A 1 97 ? -5.695 20.766 5.906 1 97.69 97 GLU A N 1
ATOM 733 C CA . GLU A 1 97 ? -5.508 19.422 5.363 1 97.69 97 GLU A CA 1
ATOM 734 C C . GLU A 1 97 ? -6.766 18.938 4.648 1 97.69 97 GLU A C 1
ATOM 736 O O . GLU A 1 97 ? -7.867 19.016 5.195 1 97.69 97 GLU A O 1
ATOM 741 N N . VAL A 1 98 ? -6.602 18.5 3.432 1 98.19 98 VAL A N 1
ATOM 742 C CA . VAL A 1 98 ? -7.656 17.875 2.643 1 98.19 98 VAL A CA 1
ATOM 743 C C . VAL A 1 98 ? -8.016 16.516 3.244 1 98.19 98 VAL A C 1
ATOM 745 O O . VAL A 1 98 ? -7.148 15.805 3.75 1 98.19 98 VAL A O 1
ATOM 748 N N . ASP A 1 99 ? -9.32 16.172 3.17 1 97.88 99 ASP A N 1
ATOM 749 C CA . ASP A 1 99 ? -9.859 14.906 3.682 1 97.88 99 ASP A CA 1
ATOM 750 C C . ASP A 1 99 ? -9.016 13.719 3.219 1 97.88 99 ASP A C 1
ATOM 752 O O . ASP A 1 99 ? -8.836 13.516 2.018 1 97.88 99 ASP A O 1
ATOM 756 N N . ALA A 1 100 ? -8.609 12.898 4.207 1 98.25 100 ALA A N 1
ATOM 757 C CA . ALA A 1 100 ? -7.727 11.773 3.918 1 98.25 100 ALA A CA 1
ATOM 758 C C . ALA A 1 100 ? -8.422 10.75 3.021 1 98.25 100 ALA A C 1
ATOM 760 O O . ALA A 1 100 ? -7.758 10.008 2.295 1 98.25 100 ALA A O 1
ATOM 761 N N . ARG A 1 101 ? -9.766 10.719 2.975 1 98.31 101 ARG A N 1
ATOM 762 C CA . ARG A 1 101 ? -10.523 9.789 2.141 1 98.31 101 ARG A CA 1
ATOM 763 C C . ARG A 1 101 ? -10.281 10.062 0.66 1 98.31 101 ARG A C 1
ATOM 765 O O . ARG A 1 101 ? -10.555 9.211 -0.187 1 98.31 101 ARG A O 1
ATOM 772 N N . LEU A 1 102 ? -9.703 11.227 0.316 1 98.69 102 LEU A N 1
ATOM 773 C CA . LEU A 1 102 ? -9.477 11.641 -1.064 1 98.69 102 LEU A CA 1
ATOM 774 C C . LEU A 1 102 ? -8.039 11.375 -1.485 1 98.69 102 LEU A C 1
ATOM 776 O O . LEU A 1 102 ? -7.641 11.711 -2.604 1 98.69 102 LEU A O 1
ATOM 780 N N . SER A 1 103 ? -7.234 10.711 -0.652 1 98.81 103 SER A N 1
ATOM 781 C CA . SER A 1 103 ? -5.793 10.586 -0.816 1 98.81 103 SER A CA 1
ATOM 782 C C . SER A 1 103 ? -5.445 9.875 -2.119 1 98.81 103 SER A C 1
ATOM 784 O O . SER A 1 103 ? -4.312 9.961 -2.602 1 98.81 103 SER A O 1
ATOM 786 N N . PHE A 1 104 ? -6.41 9.133 -2.705 1 98.88 104 PHE A N 1
ATOM 787 C CA . PHE A 1 104 ? -6.117 8.375 -3.914 1 98.88 104 PHE A CA 1
ATOM 788 C C . PHE A 1 104 ? -6.93 8.898 -5.094 1 98.88 104 PHE A C 1
ATOM 790 O O . PHE A 1 104 ? -7.027 8.234 -6.129 1 98.88 104 PHE A O 1
ATOM 797 N N . ASP A 1 105 ? -7.52 10.031 -4.949 1 98.81 105 ASP A N 1
ATOM 798 C CA . ASP A 1 105 ? -8.352 10.672 -5.965 1 98.81 105 ASP A CA 1
ATOM 799 C C . ASP A 1 105 ? -7.836 12.07 -6.293 1 98.81 105 ASP A C 1
ATOM 801 O O . ASP A 1 105 ? -8.25 13.055 -5.672 1 98.81 105 ASP A O 1
ATOM 805 N N . LYS A 1 106 ? -7.008 12.125 -7.324 1 98.75 106 LYS A N 1
ATOM 806 C CA . LYS A 1 106 ? -6.379 13.391 -7.68 1 98.75 106 LYS A CA 1
ATOM 807 C C . LYS A 1 106 ? -7.426 14.469 -7.953 1 98.75 106 LYS A C 1
ATOM 809 O O . LYS A 1 106 ? -7.34 15.57 -7.422 1 98.75 106 LYS A O 1
ATOM 814 N N . ALA A 1 107 ? -8.43 14.164 -8.742 1 98.81 107 ALA A N 1
ATOM 815 C CA . ALA A 1 107 ? -9.43 15.148 -9.148 1 98.81 107 ALA A CA 1
ATOM 816 C C . ALA A 1 107 ? -10.211 15.664 -7.938 1 98.81 107 ALA A C 1
ATOM 818 O O . ALA A 1 107 ? -10.469 16.859 -7.82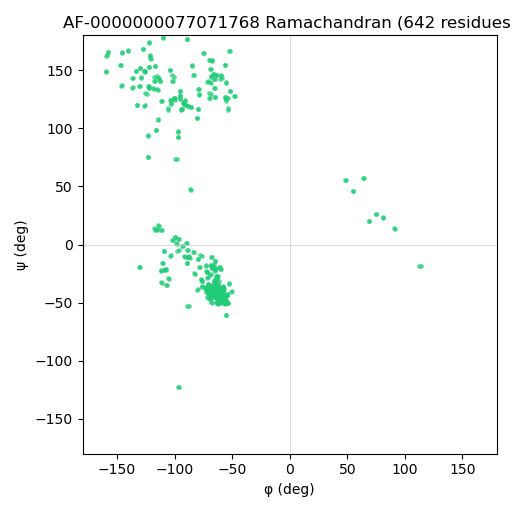4 1 98.81 107 ALA A O 1
ATOM 819 N N . ALA A 1 108 ? -10.609 14.734 -7.07 1 98.75 108 ALA A N 1
ATOM 820 C CA . ALA A 1 108 ? -11.352 15.133 -5.879 1 98.75 108 ALA A CA 1
ATOM 821 C C . ALA A 1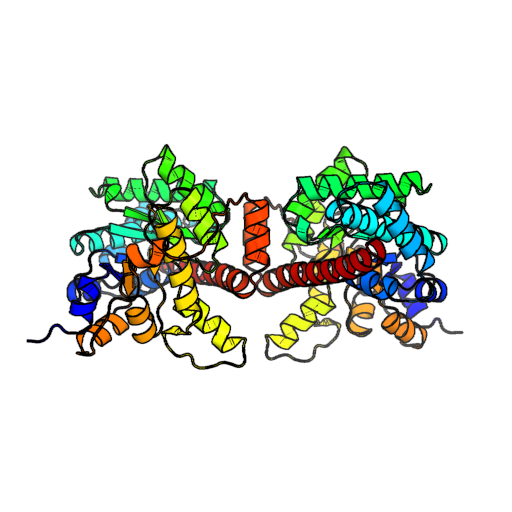 108 ? -10.477 15.969 -4.945 1 98.75 108 ALA A C 1
ATOM 823 O O . ALA A 1 108 ? -10.969 16.906 -4.305 1 98.75 108 ALA A O 1
ATOM 824 N N . SER A 1 109 ? -9.18 15.648 -4.84 1 98.88 109 SER A N 1
ATOM 825 C CA . SER A 1 109 ? -8.25 16.438 -4.035 1 98.88 109 SER A CA 1
ATOM 826 C C . SER A 1 109 ? -8.125 17.859 -4.566 1 98.88 109 SER A C 1
ATOM 828 O O . SER A 1 109 ? -8.109 18.812 -3.793 1 98.88 109 SER A O 1
ATOM 830 N N . LEU A 1 110 ? -8.039 17.984 -5.918 1 98.88 110 LEU A N 1
ATOM 831 C CA . LEU A 1 110 ? -7.957 19.297 -6.551 1 98.88 110 LEU A CA 1
ATOM 832 C C . LEU A 1 110 ? -9.195 20.125 -6.238 1 98.88 110 LEU A C 1
ATOM 834 O O . LEU A 1 110 ? -9.094 21.297 -5.859 1 98.88 110 LEU A O 1
ATOM 838 N N . SER A 1 111 ? -10.312 19.5 -6.418 1 98.81 111 SER A N 1
ATOM 839 C CA . SER A 1 111 ? -11.57 20.188 -6.18 1 98.81 111 SER A CA 1
ATOM 840 C C . SER A 1 111 ? -11.664 20.688 -4.738 1 98.81 111 SER A C 1
ATOM 842 O O . SER A 1 111 ? -12.055 21.828 -4.496 1 98.81 111 SER A O 1
ATOM 844 N N . LYS A 1 112 ? -11.344 19.844 -3.801 1 98.62 112 LYS A N 1
ATOM 845 C CA . LYS A 1 112 ? -11.398 20.219 -2.387 1 98.62 112 LYS A CA 1
ATOM 846 C C . LYS A 1 112 ? -10.406 21.328 -2.062 1 98.62 112 LYS A C 1
ATOM 848 O O . LYS A 1 112 ? -10.727 22.25 -1.307 1 98.62 112 LYS A O 1
ATOM 853 N N . ALA A 1 113 ? -9.203 21.234 -2.604 1 98.88 113 ALA A N 1
ATOM 854 C CA . ALA A 1 113 ? -8.18 22.25 -2.393 1 98.88 113 ALA A CA 1
ATOM 855 C C . ALA A 1 113 ? -8.656 23.609 -2.867 1 98.88 113 ALA A C 1
ATOM 857 O O . ALA A 1 113 ? -8.523 24.609 -2.148 1 98.88 113 ALA A O 1
ATOM 858 N N . ARG A 1 114 ? -9.172 23.672 -4.051 1 98.88 114 ARG A N 1
ATOM 859 C CA . ARG A 1 114 ? -9.672 24.922 -4.629 1 98.88 114 ARG A CA 1
ATOM 860 C C . ARG A 1 114 ? -10.828 25.469 -3.812 1 98.88 114 ARG A C 1
ATOM 862 O O . ARG A 1 114 ? -10.945 26.688 -3.643 1 98.88 114 ARG A O 1
ATOM 869 N N . LYS A 1 115 ? -11.656 24.594 -3.297 1 98.56 115 LYS A N 1
ATOM 870 C CA . LYS A 1 115 ? -12.758 25.031 -2.436 1 98.56 115 LYS A CA 1
ATOM 871 C C . LYS A 1 115 ? -12.234 25.672 -1.158 1 98.56 115 LYS A C 1
ATOM 873 O O . LYS A 1 115 ? -12.758 26.703 -0.721 1 98.56 115 LYS A O 1
ATOM 878 N N . PHE A 1 116 ? -11.242 25.062 -0.518 1 98.69 116 PHE A N 1
ATOM 879 C CA . PHE A 1 116 ? -10.641 25.641 0.673 1 98.69 116 PHE A CA 1
ATOM 880 C C . PHE A 1 116 ? -10.117 27.047 0.384 1 98.69 116 PHE A C 1
ATOM 882 O O . PHE A 1 116 ? -10.383 27.984 1.146 1 98.69 116 PHE A O 1
ATOM 889 N N . ILE A 1 117 ? -9.383 27.203 -0.731 1 98.88 117 ILE A N 1
ATOM 890 C CA . ILE A 1 117 ? -8.781 28.484 -1.075 1 98.88 117 ILE A CA 1
ATOM 891 C C . ILE A 1 117 ? -9.883 29.516 -1.312 1 98.88 117 ILE A C 1
ATOM 893 O O . ILE A 1 117 ? -9.773 30.656 -0.858 1 98.88 117 ILE A O 1
ATOM 897 N N . GLU A 1 118 ? -10.93 29.094 -1.991 1 98.69 118 GLU A N 1
ATOM 898 C CA . GLU A 1 118 ? -12.07 29.984 -2.211 1 98.69 118 GLU A CA 1
ATOM 899 C C . GLU A 1 118 ? -12.648 30.484 -0.889 1 98.69 118 GLU A C 1
ATOM 901 O O . GLU A 1 118 ? -12.938 31.672 -0.735 1 98.69 118 GLU A O 1
ATOM 906 N N . LEU A 1 119 ? -12.852 29.609 0.047 1 98.69 119 LEU A N 1
ATOM 907 C CA . LEU A 1 119 ? -13.414 29.953 1.345 1 98.69 119 LEU A CA 1
ATOM 908 C C . LEU A 1 119 ? -12.492 30.891 2.105 1 98.69 119 LEU A C 1
ATOM 910 O O . LEU A 1 119 ? -12.953 31.844 2.752 1 98.69 119 LEU A O 1
ATOM 914 N N . TYR A 1 120 ? -11.203 30.656 2.076 1 98.81 120 TYR A N 1
ATOM 915 C CA . TYR A 1 120 ? -10.242 31.547 2.709 1 98.81 120 TYR A CA 1
ATOM 916 C C . TYR A 1 120 ? -10.312 32.938 2.09 1 98.81 120 TYR A C 1
ATOM 918 O O . TYR A 1 120 ? -10.32 33.938 2.805 1 98.81 120 TYR A O 1
ATOM 926 N N . GLU A 1 121 ? -10.344 32.969 0.748 1 98.75 121 GLU A N 1
ATOM 927 C CA . GLU A 1 121 ? -10.383 34.25 0.044 1 98.75 121 GLU A CA 1
ATOM 928 C C . GLU A 1 121 ? -11.672 35 0.347 1 98.75 121 GLU A C 1
ATOM 930 O O . GLU A 1 121 ? -11.656 36.25 0.485 1 98.75 121 GLU A O 1
ATOM 935 N N . GLN A 1 122 ? -12.758 34.312 0.487 1 98.25 122 GLN A N 1
ATOM 936 C CA . GLN A 1 122 ? -14.016 34.938 0.888 1 98.25 122 GLN A CA 1
ATOM 937 C C . GLN A 1 122 ? -13.914 35.531 2.283 1 98.25 122 GLN A C 1
ATOM 939 O O . GLN A 1 122 ? -14.602 36.5 2.588 1 98.25 122 GLN A O 1
ATOM 944 N N . ALA A 1 123 ? -13.047 34.969 3.076 1 98.19 123 ALA A N 1
ATOM 945 C CA . ALA A 1 123 ? -12.844 35.469 4.434 1 98.19 123 ALA A CA 1
ATOM 946 C C . ALA A 1 123 ? -11.773 36.562 4.473 1 98.19 123 ALA A C 1
ATOM 948 O O . ALA A 1 123 ? -11.367 37 5.547 1 98.19 123 ALA A O 1
ATOM 949 N N . GLY A 1 124 ? -11.195 36.938 3.352 1 98.25 124 GLY A N 1
ATOM 950 C CA . GLY A 1 124 ? -10.242 38 3.246 1 98.25 124 GLY A CA 1
ATOM 951 C C . GLY A 1 124 ? -8.805 37.562 3.418 1 98.25 124 GLY A C 1
ATOM 952 O O . GLY A 1 124 ? -7.914 38.375 3.668 1 98.25 124 GLY A O 1
ATOM 953 N N . ILE A 1 125 ? -8.57 36.281 3.357 1 98.5 125 ILE A N 1
ATOM 954 C CA . ILE A 1 125 ? -7.227 35.75 3.508 1 98.5 125 ILE A CA 1
ATOM 955 C C . ILE A 1 125 ? -6.645 35.438 2.133 1 98.5 125 ILE A C 1
ATOM 957 O O . ILE A 1 125 ? -7.258 34.719 1.339 1 98.5 125 ILE A O 1
ATOM 961 N N . SER A 1 126 ? -5.5 35.969 1.855 1 98.19 126 SER A N 1
ATOM 962 C CA . SER A 1 126 ? -4.805 35.656 0.61 1 98.19 126 SER A CA 1
ATOM 963 C C . SER A 1 126 ? -4.379 34.219 0.562 1 98.19 126 SER A C 1
ATOM 965 O O . SER A 1 126 ? -3.928 33.656 1.565 1 98.19 126 SER A O 1
ATOM 967 N N . ARG A 1 127 ? -4.457 33.562 -0.641 1 98.12 127 ARG A N 1
ATOM 968 C CA . ARG A 1 127 ? -4.027 32.188 -0.831 1 98.12 127 ARG A CA 1
ATOM 969 C C . ARG A 1 127 ? -2.547 32.031 -0.504 1 98.12 127 ARG A C 1
ATOM 971 O O . ARG A 1 127 ? -2.102 30.922 -0.152 1 98.12 127 ARG A O 1
ATOM 978 N N . GLU A 1 128 ? -1.805 33.062 -0.519 1 97.94 128 GLU A N 1
ATOM 979 C CA . GLU A 1 128 ? -0.377 33 -0.22 1 97.94 128 GLU A CA 1
ATOM 980 C C . GLU A 1 128 ? -0.132 32.656 1.244 1 97.94 128 GLU A C 1
ATOM 982 O O . GLU A 1 128 ? 0.969 32.219 1.612 1 97.94 128 GLU A O 1
ATOM 987 N N . ARG A 1 129 ? -1.127 32.812 2.098 1 98.12 129 ARG A N 1
ATOM 988 C CA . ARG A 1 129 ? -0.998 32.562 3.529 1 98.12 129 ARG A CA 1
ATOM 989 C C . ARG A 1 129 ? -1.495 31.156 3.881 1 98.12 129 ARG A C 1
ATOM 991 O O . ARG A 1 129 ? -1.522 30.766 5.055 1 98.12 129 ARG A O 1
ATOM 998 N N . VAL A 1 130 ? -1.861 30.375 2.832 1 98.62 130 VAL A N 1
ATOM 999 C CA . VAL A 1 130 ? -2.475 29.078 3.074 1 98.62 130 VAL A CA 1
ATOM 1000 C C . VAL A 1 130 ? -1.692 28 2.338 1 98.62 130 VAL A C 1
ATOM 1002 O O . VAL A 1 130 ? -1.362 28.156 1.16 1 98.62 130 VAL A O 1
ATOM 1005 N N . LEU A 1 131 ? -1.365 26.969 3.027 1 98.69 131 LEU A N 1
ATOM 1006 C CA . LEU A 1 131 ? -0.874 25.734 2.416 1 98.69 131 LEU A CA 1
ATOM 1007 C C . LEU A 1 131 ? -1.954 24.656 2.414 1 98.69 131 LEU A C 1
ATOM 1009 O O . LEU A 1 131 ? -2.545 24.359 3.455 1 98.69 131 LEU A O 1
ATOM 1013 N N . ILE A 1 132 ? -2.242 24.141 1.271 1 98.88 132 ILE A N 1
ATOM 1014 C CA . ILE A 1 132 ? -3.117 22.969 1.186 1 98.88 132 ILE A CA 1
ATOM 1015 C C . ILE A 1 132 ? -2.328 21.703 1.515 1 98.88 132 ILE A C 1
ATOM 1017 O O . ILE A 1 132 ? -1.339 21.391 0.847 1 98.88 132 ILE A O 1
ATOM 1021 N N . LYS A 1 133 ? -2.734 21.078 2.57 1 98.75 133 LYS A N 1
ATOM 1022 C CA . LYS A 1 133 ? -2.045 19.891 3.064 1 98.75 133 LYS A CA 1
ATOM 1023 C C . LYS A 1 133 ? -2.656 18.609 2.484 1 98.75 133 LYS A C 1
ATOM 1025 O O . LYS A 1 133 ? -3.863 18.391 2.604 1 98.75 133 LYS A O 1
ATOM 1030 N N . LEU A 1 134 ? -1.856 17.828 1.79 1 98.81 134 LEU A N 1
ATOM 1031 C CA . LEU A 1 134 ? -2.27 16.578 1.142 1 98.81 134 LEU A CA 1
ATOM 1032 C C . LEU A 1 134 ? -1.371 15.43 1.562 1 98.81 134 LEU A C 1
ATOM 1034 O O . LEU A 1 134 ? -0.198 15.633 1.884 1 98.81 134 LEU A O 1
ATOM 1038 N N . ALA A 1 135 ? -1.958 14.18 1.597 1 98.81 135 ALA A N 1
ATOM 1039 C CA . ALA A 1 135 ? -1.132 13 1.842 1 98.81 135 ALA A CA 1
ATOM 1040 C C . ALA A 1 135 ? -0.157 12.766 0.691 1 98.81 135 ALA A C 1
ATOM 1042 O O . ALA A 1 135 ? -0.49 13.008 -0.472 1 98.81 135 ALA A O 1
ATOM 1043 N N . SER A 1 136 ? 1.036 12.234 1.013 1 98.88 136 SER A N 1
ATOM 1044 C CA . SER A 1 136 ? 2.07 12.039 0.002 1 98.88 136 SER A CA 1
ATOM 1045 C C . SER A 1 136 ? 1.896 10.703 -0.709 1 98.88 136 SER A C 1
ATOM 1047 O O . SER A 1 136 ? 2.836 9.906 -0.791 1 98.88 136 SER A O 1
ATOM 1049 N N . THR A 1 137 ? 0.714 10.352 -1.156 1 98.94 137 THR A N 1
ATOM 1050 C CA . THR A 1 137 ? 0.491 9.32 -2.166 1 98.94 137 THR A CA 1
ATOM 1051 C C . THR A 1 137 ? 0.862 9.836 -3.553 1 98.94 137 THR A C 1
ATOM 1053 O O . THR A 1 137 ? 1.104 11.031 -3.734 1 98.94 137 THR A O 1
ATOM 1056 N N . TRP A 1 138 ? 1.012 8.938 -4.527 1 98.88 138 TRP A N 1
ATOM 1057 C CA . TRP A 1 138 ? 1.277 9.391 -5.891 1 98.88 138 TRP A CA 1
ATOM 1058 C C . TRP A 1 138 ? 0.217 10.383 -6.348 1 98.88 138 TRP A C 1
ATOM 1060 O O . TRP A 1 138 ? 0.541 11.43 -6.922 1 98.88 138 TRP A O 1
ATOM 1070 N N . GLU A 1 139 ? -1.071 10.086 -6.066 1 98.94 139 GLU A N 1
ATOM 1071 C CA . GLU A 1 139 ? -2.189 10.938 -6.469 1 98.94 139 GLU A CA 1
ATOM 1072 C C . GLU A 1 139 ? -2.133 12.289 -5.77 1 98.94 139 GLU A C 1
ATOM 1074 O O . GLU A 1 139 ? -2.379 13.328 -6.391 1 98.94 139 GLU A O 1
ATOM 1079 N N . GLY A 1 140 ? -1.82 12.25 -4.461 1 98.88 140 GLY A N 1
ATOM 1080 C CA . GLY A 1 140 ? -1.663 13.5 -3.734 1 98.88 140 GLY A CA 1
ATOM 1081 C C . GLY A 1 140 ? -0.548 14.375 -4.281 1 98.88 140 GLY A C 1
ATOM 1082 O O . GLY A 1 140 ? -0.709 15.586 -4.41 1 98.88 140 GLY A O 1
ATOM 1083 N N . ILE A 1 141 ? 0.564 13.773 -4.621 1 98.94 141 ILE A N 1
ATOM 1084 C CA . ILE A 1 141 ? 1.718 14.492 -5.148 1 98.94 141 ILE A CA 1
ATOM 1085 C C . ILE A 1 141 ? 1.371 15.094 -6.512 1 98.94 141 ILE A C 1
ATOM 1087 O O . ILE A 1 141 ? 1.724 16.234 -6.797 1 98.94 141 ILE A O 1
ATOM 1091 N N . GLN A 1 142 ? 0.659 14.312 -7.301 1 98.94 142 GLN A N 1
ATOM 1092 C CA . GLN A 1 142 ? 0.271 14.828 -8.609 1 98.94 142 GLN A CA 1
ATOM 1093 C C . GLN A 1 142 ? -0.743 15.961 -8.477 1 98.94 142 GLN A C 1
ATOM 1095 O O . GLN A 1 142 ? -0.736 16.906 -9.273 1 98.94 142 GLN A O 1
ATOM 1100 N N . ALA A 1 143 ? -1.662 15.852 -7.539 1 98.94 143 ALA A N 1
ATOM 1101 C CA . ALA A 1 143 ? -2.572 16.969 -7.266 1 98.94 143 ALA A CA 1
ATOM 1102 C C . ALA A 1 143 ? -1.805 18.219 -6.863 1 98.94 143 ALA A C 1
ATOM 1104 O O . ALA A 1 143 ? -2.074 19.312 -7.371 1 98.94 143 ALA A O 1
ATOM 1105 N N . ALA A 1 144 ? -0.84 18.047 -5.988 1 98.94 144 ALA A N 1
ATOM 1106 C CA . ALA A 1 144 ? -0.032 19.172 -5.531 1 98.94 144 ALA A CA 1
ATOM 1107 C C . ALA A 1 144 ? 0.724 19.812 -6.695 1 98.94 144 ALA A C 1
ATOM 1109 O O . ALA A 1 144 ? 0.817 21.047 -6.781 1 98.94 144 ALA A O 1
ATOM 1110 N N . LYS A 1 145 ? 1.286 18.984 -7.531 1 98.94 145 LYS A N 1
ATOM 1111 C CA . LYS A 1 145 ? 1.994 19.484 -8.703 1 98.94 145 LYS A CA 1
ATOM 1112 C C . LYS A 1 145 ? 1.109 20.422 -9.523 1 98.94 145 LYS A C 1
ATOM 1114 O O . LYS A 1 145 ? 1.535 21.516 -9.898 1 98.94 145 LYS A O 1
ATOM 1119 N N . GLU A 1 146 ? -0.047 19.969 -9.797 1 98.88 146 GLU A N 1
ATOM 1120 C CA . GLU A 1 146 ? -0.967 20.766 -10.602 1 98.88 146 GLU A CA 1
ATOM 1121 C C . GLU A 1 146 ? -1.364 22.047 -9.883 1 98.88 146 GLU A C 1
ATOM 1123 O O . GLU A 1 146 ? -1.425 23.125 -10.5 1 98.88 146 GLU A O 1
ATOM 1128 N N . LEU A 1 147 ? -1.684 21.953 -8.594 1 98.94 147 LEU A N 1
ATOM 1129 C CA . LEU A 1 147 ? -2.053 23.125 -7.812 1 98.94 147 LEU A CA 1
ATOM 1130 C C . LEU A 1 147 ? -0.939 24.172 -7.836 1 98.94 147 LEU A C 1
ATOM 1132 O O . LEU A 1 147 ? -1.201 25.359 -8.008 1 98.94 147 LEU A O 1
ATOM 1136 N N . GLU A 1 148 ? 0.288 23.703 -7.676 1 98.81 148 GLU A N 1
ATOM 1137 C CA . GLU A 1 148 ? 1.438 24.609 -7.676 1 98.81 148 GLU A CA 1
ATOM 1138 C C . GLU A 1 148 ? 1.639 25.234 -9.047 1 98.81 148 GLU A C 1
ATOM 1140 O O . GLU A 1 148 ? 1.799 26.453 -9.156 1 98.81 148 GLU A O 1
ATOM 1145 N N . GLU A 1 149 ? 1.554 24.469 -10.094 1 98.56 149 GLU A N 1
ATOM 1146 C CA . GLU A 1 149 ? 1.921 24.906 -11.438 1 98.56 149 GLU A CA 1
ATOM 1147 C C . GLU A 1 149 ? 0.807 25.734 -12.07 1 98.56 149 GLU A C 1
ATOM 1149 O O . GLU A 1 149 ? 1.075 26.719 -12.773 1 98.56 149 GLU A O 1
ATOM 1154 N N . LYS A 1 150 ? -0.403 25.344 -11.828 1 98.5 150 LYS A N 1
ATOM 1155 C CA . LYS A 1 150 ? -1.485 25.922 -12.617 1 98.5 150 LYS A CA 1
ATOM 1156 C C . LYS A 1 150 ? -2.283 26.922 -11.805 1 98.5 150 LYS A C 1
ATOM 1158 O O . LYS A 1 150 ? -2.836 27.875 -12.352 1 98.5 150 LYS A O 1
ATOM 1163 N N . ASP A 1 151 ? -2.346 26.734 -10.461 1 98.06 151 ASP A N 1
ATOM 1164 C CA . ASP A 1 151 ? -3.268 27.547 -9.664 1 98.06 151 ASP A CA 1
ATOM 1165 C C . ASP A 1 151 ? -2.512 28.531 -8.781 1 98.06 151 ASP A C 1
ATOM 1167 O O . ASP A 1 151 ? -3.104 29.469 -8.242 1 98.06 151 ASP A O 1
ATOM 1171 N N . GLY A 1 152 ? -1.287 28.312 -8.625 1 98.06 152 GLY A N 1
ATOM 1172 C CA . GLY A 1 152 ? -0.561 29.125 -7.66 1 98.06 152 GLY A CA 1
ATOM 1173 C C . GLY A 1 152 ? -0.954 28.844 -6.223 1 98.06 152 GLY A C 1
ATOM 1174 O O . GLY A 1 152 ? -0.88 29.719 -5.363 1 98.06 152 GLY A O 1
ATOM 1175 N N . ILE A 1 153 ? -1.541 27.703 -5.973 1 98.75 153 ILE A N 1
ATOM 1176 C CA . ILE A 1 153 ? -1.88 27.234 -4.633 1 98.75 153 ILE A CA 1
ATOM 1177 C C . ILE A 1 153 ? -0.723 26.422 -4.062 1 98.75 153 ILE A C 1
ATOM 1179 O O . ILE A 1 153 ? -0.336 25.406 -4.637 1 98.75 153 ILE A O 1
ATOM 1183 N N . HIS A 1 154 ? -0.178 26.859 -2.957 1 98.69 154 HIS A N 1
ATOM 1184 C CA . HIS A 1 154 ? 0.979 26.203 -2.354 1 98.69 154 HIS A CA 1
ATOM 1185 C C . HIS A 1 154 ? 0.555 25.031 -1.488 1 98.69 154 HIS A C 1
ATOM 1187 O O . HIS A 1 154 ? -0.508 25.062 -0.863 1 98.69 154 HIS A O 1
ATOM 1193 N N . CYS A 1 155 ? 1.382 24 -1.473 1 98.88 155 CYS A N 1
ATOM 1194 C CA . CYS A 1 155 ? 0.964 22.75 -0.85 1 98.88 155 CYS A CA 1
ATOM 1195 C C . CYS A 1 155 ? 1.974 22.297 0.199 1 98.88 155 CYS A C 1
ATOM 1197 O O . CYS A 1 155 ? 3.156 22.641 0.116 1 98.88 155 CYS A O 1
ATOM 1199 N N . ASN A 1 156 ? 1.496 21.609 1.249 1 98.81 156 ASN A N 1
ATOM 1200 C CA . ASN A 1 156 ? 2.227 20.875 2.27 1 98.81 156 ASN A CA 1
ATOM 1201 C C . ASN A 1 156 ? 1.93 19.375 2.191 1 98.81 156 ASN A C 1
ATOM 1203 O O . ASN A 1 156 ? 0.834 18.938 2.545 1 98.81 156 ASN A O 1
ATOM 1207 N N . LEU A 1 157 ? 2.861 18.578 1.732 1 98.94 157 LEU A N 1
ATOM 1208 C CA . LEU A 1 157 ? 2.629 17.156 1.611 1 98.94 157 LEU A CA 1
ATOM 1209 C C . LEU A 1 157 ? 2.984 16.422 2.908 1 98.94 157 LEU A C 1
ATOM 1211 O O . LEU A 1 157 ? 4.137 16.453 3.344 1 98.94 157 LEU A O 1
ATOM 1215 N N . THR A 1 158 ? 2.004 15.766 3.51 1 98.75 158 THR A N 1
ATOM 1216 C CA . THR A 1 158 ? 2.107 15.109 4.805 1 98.75 158 THR A CA 1
ATOM 1217 C C . THR A 1 158 ? 2.068 13.586 4.645 1 98.75 158 THR A C 1
ATOM 1219 O O . THR A 1 158 ? 2.02 13.078 3.525 1 98.75 158 THR A O 1
ATOM 1222 N N . LEU A 1 159 ? 2.193 12.859 5.754 1 98.75 159 LEU A N 1
ATOM 1223 C CA . LEU A 1 159 ? 2.264 11.406 5.738 1 98.75 159 LEU A CA 1
ATOM 1224 C C . LEU A 1 159 ? 3.393 10.922 4.828 1 98.75 159 LEU A C 1
ATOM 1226 O O . LEU A 1 159 ? 3.172 10.102 3.939 1 98.75 159 LEU A O 1
ATOM 1230 N N . LEU A 1 160 ? 4.484 11.594 5.051 1 98.94 160 LEU A N 1
ATOM 1231 C CA . LEU A 1 160 ? 5.699 11.289 4.301 1 98.94 160 LEU A CA 1
ATOM 1232 C C . LEU A 1 160 ? 6.676 10.484 5.148 1 98.94 160 LEU A C 1
ATOM 1234 O O . LEU A 1 160 ? 7.105 10.945 6.211 1 98.94 160 LEU A O 1
ATOM 1238 N N . PHE A 1 161 ? 7.055 9.281 4.691 1 98.94 161 PHE A N 1
ATOM 1239 C CA . PHE A 1 161 ? 7.824 8.32 5.48 1 98.94 161 PHE A CA 1
ATOM 1240 C C . PHE A 1 161 ? 9.016 7.801 4.688 1 98.94 161 PHE A C 1
ATOM 1242 O O . PHE A 1 161 ? 9.961 7.25 5.262 1 98.94 161 PHE A O 1
ATOM 1249 N N . ALA A 1 162 ? 8.961 7.949 3.373 1 98.75 162 ALA A N 1
ATOM 1250 C CA . ALA A 1 162 ? 9.961 7.309 2.521 1 98.75 162 ALA A CA 1
ATOM 1251 C C . ALA A 1 162 ? 10.695 8.344 1.669 1 98.75 162 ALA A C 1
ATOM 1253 O O . ALA A 1 162 ? 10.133 9.375 1.312 1 98.75 162 ALA A O 1
ATOM 1254 N N . PHE A 1 163 ? 11.93 7.996 1.318 1 98.81 163 PHE A N 1
ATOM 1255 C CA . PHE A 1 163 ? 12.766 8.859 0.493 1 98.81 163 PHE A CA 1
ATOM 1256 C C . PHE A 1 163 ? 12.141 9.07 -0.88 1 98.81 163 PHE A C 1
ATOM 1258 O O . PHE A 1 163 ? 12.211 10.164 -1.439 1 98.81 163 PHE A O 1
ATOM 1265 N N . CYS A 1 164 ? 11.461 8.055 -1.466 1 98.81 164 CYS A N 1
ATOM 1266 C CA . CYS A 1 164 ? 10.859 8.188 -2.787 1 98.81 164 CYS A CA 1
ATOM 1267 C C . CYS A 1 164 ? 9.727 9.203 -2.771 1 98.81 164 CYS A C 1
ATOM 1269 O O . CYS A 1 164 ? 9.508 9.922 -3.754 1 98.81 164 CYS A O 1
ATOM 1271 N N . GLN A 1 165 ? 8.977 9.258 -1.696 1 98.94 165 GLN A N 1
ATOM 1272 C CA . GLN A 1 165 ? 7.961 10.289 -1.566 1 98.94 165 GLN A CA 1
ATOM 1273 C C . GLN A 1 165 ? 8.578 11.688 -1.649 1 98.94 165 GLN A C 1
ATOM 1275 O O . GLN A 1 165 ? 8.055 12.555 -2.352 1 98.94 165 GLN A O 1
ATOM 1280 N N . ALA A 1 166 ? 9.672 11.836 -0.874 1 98.94 166 ALA A N 1
ATOM 1281 C CA . ALA A 1 166 ? 10.344 13.133 -0.839 1 98.94 166 ALA A CA 1
ATOM 1282 C C . ALA A 1 166 ? 10.852 13.523 -2.223 1 98.94 166 ALA A C 1
ATOM 1284 O O . ALA A 1 166 ? 10.688 14.664 -2.654 1 98.94 166 ALA A O 1
ATOM 1285 N N . VAL A 1 167 ? 11.477 12.602 -2.908 1 98.88 167 VAL A N 1
ATOM 1286 C CA . VAL A 1 167 ? 12.008 12.867 -4.238 1 98.88 167 VAL A CA 1
ATOM 1287 C C . VAL A 1 167 ? 10.875 13.266 -5.184 1 98.88 167 VAL A C 1
ATOM 1289 O O . VAL A 1 167 ? 10.992 14.234 -5.93 1 98.88 167 VAL A O 1
ATOM 1292 N N . ALA A 1 168 ? 9.766 12.492 -5.125 1 98.88 168 ALA A N 1
ATOM 1293 C CA . ALA A 1 168 ? 8.625 12.773 -5.996 1 98.88 168 ALA A CA 1
ATOM 1294 C C . ALA A 1 168 ? 8.055 14.164 -5.715 1 98.88 168 ALA A C 1
ATOM 1296 O O . ALA A 1 168 ? 7.645 14.875 -6.633 1 98.88 168 ALA A O 1
ATOM 1297 N N . CYS A 1 169 ? 8 14.539 -4.469 1 98.88 169 CYS A N 1
ATOM 1298 C CA . CYS A 1 169 ? 7.5 15.852 -4.094 1 98.88 169 CYS A CA 1
ATOM 1299 C C . CYS A 1 169 ? 8.406 16.953 -4.617 1 98.88 169 CYS A C 1
ATOM 1301 O O . CYS A 1 169 ? 7.93 17.984 -5.098 1 98.88 169 CYS A O 1
ATOM 1303 N N . ALA A 1 170 ? 9.727 16.766 -4.445 1 98.75 170 ALA A N 1
ATOM 1304 C CA . ALA A 1 170 ? 10.68 17.75 -4.953 1 98.75 170 ALA A CA 1
ATOM 1305 C C . ALA A 1 170 ? 10.523 17.938 -6.461 1 98.75 170 ALA A C 1
ATOM 1307 O O . ALA A 1 170 ? 10.492 19.062 -6.953 1 98.75 170 ALA A O 1
ATOM 1308 N N . GLU A 1 171 ? 10.422 16.844 -7.164 1 98.56 171 GLU A N 1
ATOM 1309 C CA . GLU A 1 171 ? 10.273 16.875 -8.617 1 98.56 171 GLU A CA 1
ATOM 1310 C C . GLU A 1 171 ? 8.961 17.547 -9.016 1 98.56 171 GLU A C 1
ATOM 1312 O O . GLU A 1 171 ? 8.875 18.172 -10.078 1 98.56 171 GLU A O 1
ATOM 1317 N N . ALA A 1 172 ? 7.961 17.484 -8.172 1 98.56 172 ALA A N 1
ATOM 1318 C CA . ALA A 1 172 ? 6.648 18.078 -8.438 1 98.56 172 ALA A CA 1
ATOM 1319 C C . ALA A 1 172 ? 6.625 19.562 -8.086 1 98.56 172 ALA A C 1
ATOM 1321 O O . ALA A 1 172 ? 5.629 20.25 -8.336 1 98.56 172 ALA A O 1
ATOM 1322 N N . GLY A 1 173 ? 7.699 20.062 -7.492 1 98.56 173 GLY A N 1
ATOM 1323 C CA . GLY A 1 173 ? 7.777 21.484 -7.16 1 98.56 173 GLY A CA 1
ATOM 1324 C C . GLY A 1 173 ? 6.922 21.859 -5.965 1 98.56 173 GLY A C 1
ATOM 1325 O O . GLY A 1 173 ? 6.457 23 -5.863 1 98.56 173 GLY A O 1
ATOM 1326 N N . VAL A 1 174 ? 6.68 20.922 -5.09 1 98.69 174 VAL A N 1
ATOM 1327 C CA . VAL A 1 174 ? 5.871 21.172 -3.902 1 98.69 174 VAL A CA 1
ATOM 1328 C C . VAL A 1 174 ? 6.559 22.203 -3.01 1 98.69 174 VAL A C 1
ATOM 1330 O O . VAL A 1 174 ? 7.785 22.219 -2.902 1 98.69 174 VAL A O 1
ATOM 1333 N N . THR A 1 175 ? 5.762 23.016 -2.361 1 98.81 175 THR A N 1
ATOM 1334 C CA . THR A 1 175 ? 6.297 24.094 -1.537 1 98.81 175 THR A CA 1
ATOM 1335 C C . THR A 1 175 ? 6.941 23.547 -0.271 1 98.81 175 THR A C 1
ATOM 1337 O O . THR A 1 175 ? 8.047 23.953 0.1 1 98.81 175 THR A O 1
ATOM 1340 N N . LEU A 1 176 ? 6.281 22.656 0.348 1 98.81 176 LEU A N 1
ATOM 1341 C CA . LEU A 1 176 ? 6.68 22.172 1.668 1 98.81 176 LEU A CA 1
ATOM 1342 C C . LEU A 1 176 ? 6.344 20.688 1.835 1 98.81 176 LEU A C 1
ATOM 1344 O O . LEU A 1 176 ? 5.289 20.234 1.38 1 98.81 176 LEU A O 1
ATOM 1348 N N . ILE A 1 177 ? 7.258 19.922 2.404 1 98.94 177 ILE A N 1
ATOM 1349 C CA . ILE A 1 177 ? 6.941 18.547 2.799 1 98.94 177 ILE A CA 1
ATOM 1350 C C . ILE A 1 177 ? 7.07 18.406 4.312 1 98.94 177 ILE A C 1
ATOM 1352 O O . ILE A 1 177 ? 7.863 19.109 4.945 1 98.94 177 ILE A O 1
ATOM 1356 N N . SER A 1 178 ? 6.316 17.438 4.844 1 98.75 178 SER A N 1
ATOM 1357 C CA . SER A 1 178 ? 6.336 17.141 6.277 1 98.75 178 SER A CA 1
ATOM 1358 C C . SER A 1 178 ? 6.699 15.688 6.539 1 98.75 178 SER A C 1
ATOM 1360 O O . SER A 1 178 ? 5.848 14.891 6.934 1 98.75 178 SER A O 1
ATOM 1362 N N . PRO A 1 179 ? 7.969 15.32 6.391 1 98.94 179 PRO A N 1
ATOM 1363 C CA . PRO A 1 179 ? 8.367 13.961 6.766 1 98.94 179 PRO A CA 1
ATOM 1364 C C . PRO A 1 179 ? 8.211 13.695 8.266 1 98.94 179 PRO A C 1
ATOM 1366 O O . PRO A 1 179 ? 8.555 14.555 9.086 1 98.94 179 PRO A O 1
ATOM 1369 N N . PHE A 1 180 ? 7.652 12.57 8.609 1 98.81 180 PHE A N 1
ATOM 1370 C CA . PHE A 1 180 ? 7.309 12.258 9.984 1 98.81 180 PHE A CA 1
ATOM 1371 C C . PHE A 1 180 ? 8.461 11.531 10.68 1 98.81 180 PHE A C 1
ATOM 1373 O O . PHE A 1 180 ? 8.875 10.453 10.25 1 98.81 180 PHE A O 1
ATOM 1380 N N . VAL A 1 181 ? 8.93 12.039 11.773 1 98.81 181 VAL A N 1
ATOM 1381 C CA . VAL A 1 181 ? 10.062 11.508 12.516 1 98.81 181 VAL A CA 1
ATOM 1382 C C . VAL A 1 181 ? 9.57 10.469 13.531 1 98.81 181 VAL A C 1
ATOM 1384 O O . VAL A 1 181 ? 10.047 9.336 13.531 1 98.81 181 VAL A O 1
ATOM 1387 N N . GLY A 1 182 ? 8.625 10.883 14.32 1 98.69 182 GLY A N 1
ATOM 1388 C CA . GLY A 1 182 ? 8.188 10.078 15.453 1 98.69 182 GLY A CA 1
ATOM 1389 C C . GLY A 1 182 ? 7.488 8.797 15.039 1 98.69 182 GLY A C 1
ATOM 1390 O O . GLY A 1 182 ? 7.652 7.754 15.68 1 98.69 182 GLY A O 1
ATOM 1391 N N . ARG A 1 183 ? 6.691 8.852 14.008 1 98.69 183 ARG A N 1
ATOM 1392 C CA . ARG A 1 183 ? 5.961 7.66 13.578 1 98.69 183 ARG A CA 1
ATOM 1393 C C . ARG A 1 183 ? 6.902 6.625 12.969 1 98.69 183 ARG A C 1
ATOM 1395 O O . ARG A 1 183 ? 6.676 5.422 13.102 1 98.69 183 ARG A O 1
ATOM 1402 N N . ILE A 1 184 ? 7.949 7.113 12.242 1 98.88 184 ILE A N 1
ATOM 1403 C CA . ILE A 1 184 ? 8.984 6.195 11.789 1 98.88 184 ILE A CA 1
ATOM 1404 C C . ILE A 1 184 ? 9.633 5.516 12.992 1 98.88 184 ILE A C 1
ATOM 1406 O O . ILE A 1 184 ? 9.773 4.289 13.016 1 98.88 184 ILE A O 1
ATOM 1410 N N . PHE A 1 185 ? 9.969 6.305 13.992 1 98.81 185 PHE A N 1
ATOM 1411 C CA . PHE A 1 185 ? 10.531 5.809 15.242 1 98.81 185 PHE A CA 1
ATOM 1412 C C . PHE A 1 185 ? 9.617 4.758 15.867 1 98.81 185 PHE A C 1
ATOM 1414 O O . PHE A 1 185 ? 10.078 3.674 16.234 1 98.81 185 PHE A O 1
ATOM 1421 N N . ASP A 1 186 ? 8.344 5.035 15.969 1 98.75 186 ASP A N 1
ATOM 1422 C CA . ASP A 1 186 ? 7.371 4.125 16.562 1 98.75 186 ASP A CA 1
ATOM 1423 C C . ASP A 1 186 ? 7.383 2.771 15.859 1 98.75 186 ASP A C 1
ATOM 1425 O O . ASP A 1 186 ? 7.297 1.727 16.5 1 98.75 186 ASP A O 1
ATOM 1429 N N . TRP A 1 187 ? 7.422 2.762 14.547 1 98.69 187 TRP A N 1
ATOM 1430 C CA . TRP A 1 187 ? 7.391 1.523 13.781 1 98.69 187 TRP A CA 1
ATOM 1431 C C . TRP A 1 187 ? 8.609 0.658 14.086 1 98.69 187 TRP A C 1
ATOM 1433 O O . TRP A 1 187 ? 8.477 -0.546 14.32 1 98.69 187 TRP A O 1
ATOM 1443 N N . TYR A 1 188 ? 9.789 1.249 14.023 1 98.69 188 TYR A N 1
ATOM 1444 C CA . TYR A 1 188 ? 11.016 0.489 14.258 1 98.69 188 TYR A CA 1
ATOM 1445 C C . TYR A 1 188 ? 11.055 -0.055 15.68 1 98.69 188 TYR A C 1
ATOM 1447 O O . TYR A 1 188 ? 11.484 -1.189 15.906 1 98.69 188 TYR A O 1
ATOM 1455 N N . VAL A 1 189 ? 10.633 0.775 16.703 1 98.56 189 VAL A N 1
ATOM 1456 C CA . VAL A 1 189 ? 10.578 0.316 18.094 1 98.56 189 VAL A CA 1
ATOM 1457 C C . VAL A 1 189 ? 9.641 -0.884 18.203 1 98.56 189 VAL A C 1
ATOM 1459 O O . VAL A 1 189 ? 9.953 -1.854 18.891 1 98.56 189 VAL A O 1
ATOM 1462 N N . LYS A 1 190 ? 8.539 -0.815 17.516 1 97.5 190 LYS A N 1
ATOM 1463 C CA . LYS A 1 190 ? 7.52 -1.857 17.594 1 97.5 190 LYS A CA 1
ATOM 1464 C C . LYS A 1 190 ? 7.965 -3.119 16.859 1 97.5 190 LYS A C 1
ATOM 1466 O O . LYS A 1 190 ? 7.707 -4.234 17.312 1 97.5 190 LYS A O 1
ATOM 1471 N N . ASN A 1 191 ? 8.664 -3.004 15.727 1 97.19 191 ASN A N 1
ATOM 1472 C CA . ASN A 1 191 ? 8.805 -4.125 14.805 1 97.19 191 ASN A CA 1
ATOM 1473 C C . ASN A 1 191 ? 10.227 -4.68 14.812 1 97.19 191 ASN A C 1
ATOM 1475 O O . ASN A 1 191 ? 10.516 -5.656 14.117 1 97.19 191 ASN A O 1
ATOM 1479 N N . THR A 1 192 ? 11.109 -4.062 15.508 1 97.62 192 THR A N 1
ATOM 1480 C CA . THR A 1 192 ? 12.477 -4.566 15.609 1 97.62 192 THR A CA 1
ATOM 1481 C C . THR A 1 192 ? 12.852 -4.809 17.062 1 97.62 192 THR A C 1
ATOM 1483 O O . THR A 1 192 ? 12.07 -4.508 17.969 1 97.62 192 THR A O 1
ATOM 1486 N N . ASP A 1 193 ? 14.008 -5.375 17.312 1 97.44 193 ASP A N 1
ATOM 1487 C CA . ASP A 1 193 ? 14.477 -5.672 18.656 1 97.44 193 ASP A CA 1
ATOM 1488 C C . ASP A 1 193 ? 15.039 -4.422 19.328 1 97.44 193 ASP A C 1
ATOM 1490 O O . ASP A 1 193 ? 15.242 -4.402 20.547 1 97.44 193 ASP A O 1
ATOM 1494 N N . THR A 1 194 ? 15.266 -3.383 18.625 1 97.69 194 THR A N 1
ATOM 1495 C CA . THR A 1 194 ? 15.797 -2.137 19.156 1 97.69 194 THR A CA 1
ATOM 1496 C C . THR A 1 194 ? 14.672 -1.261 19.703 1 97.69 194 THR A C 1
ATOM 1498 O O . THR A 1 194 ? 13.836 -0.776 18.953 1 97.69 194 THR A O 1
ATOM 1501 N N . LYS A 1 195 ? 14.703 -0.968 21.016 1 97.25 195 LYS A N 1
ATOM 1502 C CA . LYS A 1 195 ? 13.594 -0.269 21.656 1 97.25 195 LYS A CA 1
ATOM 1503 C C . LYS A 1 195 ? 13.977 1.169 22 1 97.25 195 LYS A C 1
ATOM 1505 O O . LYS A 1 195 ? 13.102 2 22.266 1 97.25 195 LYS A O 1
ATOM 1510 N N . THR A 1 196 ? 15.234 1.438 22.094 1 97.62 196 THR A N 1
ATOM 1511 C CA . THR A 1 196 ? 15.75 2.771 22.391 1 97.62 196 THR A CA 1
ATOM 1512 C C . THR A 1 196 ? 16.812 3.182 21.375 1 97.62 196 THR A C 1
ATOM 1514 O O . THR A 1 196 ? 17.562 2.338 20.875 1 97.62 196 THR A O 1
ATOM 1517 N N . TYR A 1 197 ? 16.797 4.438 21.062 1 97.94 197 TYR A N 1
ATOM 1518 C CA . TYR A 1 197 ? 17.766 4.984 20.109 1 97.94 197 TYR A CA 1
ATOM 1519 C C . TYR A 1 197 ? 18.422 6.242 20.672 1 97.94 197 TYR A C 1
ATOM 1521 O O . TYR A 1 197 ? 17.75 7.078 21.297 1 97.94 197 TYR A O 1
ATOM 1529 N N . ALA A 1 198 ? 19.781 6.312 20.484 1 97.88 198 ALA A N 1
ATOM 1530 C CA . ALA A 1 198 ? 20.359 7.652 20.594 1 97.88 198 ALA A CA 1
ATOM 1531 C C . ALA A 1 198 ? 19.75 8.594 19.562 1 97.88 198 ALA A C 1
ATOM 1533 O O . ALA A 1 198 ? 19.422 8.188 18.453 1 97.88 198 ALA A O 1
ATOM 1534 N N . PRO A 1 199 ? 19.578 9.875 19.906 1 97.31 199 PRO A N 1
ATOM 1535 C CA . PRO A 1 199 ? 18.906 10.812 19 1 97.31 199 PRO A CA 1
ATOM 1536 C C . PRO A 1 199 ? 19.484 10.781 17.594 1 97.31 199 PRO A C 1
ATOM 1538 O O . PRO A 1 199 ? 18.719 10.758 16.609 1 97.31 199 PRO A O 1
ATOM 1541 N N . LYS A 1 200 ? 20.766 10.695 17.438 1 97.19 200 LYS A N 1
ATOM 1542 C CA . LYS A 1 200 ? 21.406 10.727 16.125 1 97.19 200 LYS A CA 1
ATOM 1543 C C . LYS A 1 200 ? 21.141 9.438 15.359 1 97.19 200 LYS A C 1
ATOM 1545 O O . LYS A 1 200 ? 21.266 9.406 14.133 1 97.19 200 LYS A O 1
ATOM 1550 N N . ASP A 1 201 ? 20.844 8.344 16.062 1 98.38 201 ASP A N 1
ATOM 1551 C CA . ASP A 1 201 ? 20.641 7.039 15.438 1 98.38 201 ASP A CA 1
ATOM 1552 C C . ASP A 1 201 ? 19.156 6.754 15.203 1 98.38 201 ASP A C 1
ATOM 1554 O O . ASP A 1 201 ? 18.812 5.727 14.625 1 98.38 201 ASP A O 1
ATOM 1558 N N . ASP A 1 202 ? 18.344 7.691 15.695 1 98.69 202 ASP A N 1
ATOM 1559 C CA . ASP A 1 202 ? 16.906 7.559 15.508 1 98.69 202 ASP A CA 1
ATOM 1560 C C . ASP A 1 202 ? 16.547 7.434 14.031 1 98.69 202 ASP A C 1
ATOM 1562 O O . ASP A 1 202 ? 16.922 8.281 13.219 1 98.69 202 ASP A O 1
ATOM 1566 N N . PRO A 1 203 ? 15.789 6.387 13.648 1 98.81 203 PRO A N 1
ATOM 1567 C CA . PRO A 1 203 ? 15.5 6.176 12.227 1 98.81 203 PRO A CA 1
ATOM 1568 C C . PRO A 1 203 ? 14.711 7.328 11.609 1 98.81 203 PRO A C 1
ATOM 1570 O O . PRO A 1 203 ? 14.852 7.605 10.414 1 98.81 203 PRO A O 1
ATOM 1573 N N . GLY A 1 204 ? 13.82 7.949 12.352 1 98.88 204 GLY A N 1
ATOM 1574 C CA . GLY A 1 204 ? 13.141 9.133 11.852 1 98.88 204 GLY A CA 1
ATOM 1575 C C . GLY A 1 204 ? 14.07 10.305 11.602 1 98.88 204 GLY A C 1
ATOM 1576 O O . GLY A 1 204 ? 13.938 11 10.602 1 98.88 204 GLY A O 1
ATOM 1577 N N . VAL A 1 205 ? 15.008 10.523 12.508 1 98.94 205 VAL A N 1
ATOM 1578 C CA . VAL A 1 205 ? 16 11.586 12.352 1 98.94 205 VAL A CA 1
ATOM 1579 C C . VAL A 1 205 ? 16.859 11.312 11.125 1 98.94 205 VAL A C 1
ATOM 1581 O O . VAL A 1 205 ? 17.125 12.211 10.328 1 98.94 205 VAL A O 1
ATOM 1584 N N . LYS A 1 206 ? 17.297 10.07 10.961 1 98.88 206 LYS A N 1
ATOM 1585 C CA . LYS A 1 206 ? 18.094 9.695 9.805 1 98.88 206 LYS A CA 1
ATOM 1586 C C . LYS A 1 206 ? 17.344 9.938 8.5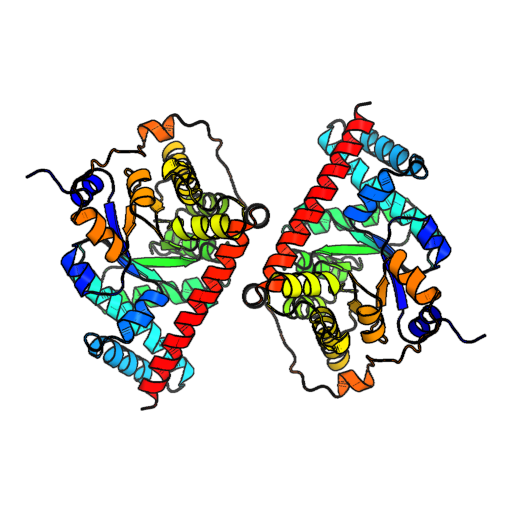 1 98.88 206 LYS A C 1
ATOM 1588 O O . LYS A 1 206 ? 17.922 10.383 7.508 1 98.88 206 LYS A O 1
ATOM 1593 N N . SER A 1 207 ? 16.078 9.625 8.531 1 98.88 207 SER A N 1
ATOM 1594 C CA . SER A 1 207 ? 15.25 9.812 7.348 1 98.88 207 SER A CA 1
ATOM 1595 C C . SER A 1 207 ? 15.172 11.281 6.953 1 98.88 207 SER A C 1
ATOM 1597 O O . SER A 1 207 ? 15.43 11.633 5.797 1 98.88 207 SER A O 1
ATOM 1599 N N . VAL A 1 208 ? 14.852 12.156 7.875 1 98.94 208 VAL A N 1
ATOM 1600 C CA . VAL A 1 208 ? 14.688 13.578 7.59 1 98.94 208 VAL A CA 1
ATOM 1601 C C . VAL A 1 208 ? 16.031 14.188 7.211 1 98.94 208 VAL A C 1
ATOM 1603 O O . VAL A 1 208 ? 16.109 15.039 6.328 1 98.94 208 VAL A O 1
ATOM 1606 N N . THR A 1 209 ? 17.094 13.75 7.871 1 98.94 209 THR A N 1
ATOM 1607 C CA . THR A 1 209 ? 18.438 14.219 7.547 1 98.94 209 THR A CA 1
ATOM 1608 C C . THR A 1 209 ? 18.797 13.898 6.098 1 98.94 209 THR A C 1
ATOM 1610 O O . THR A 1 209 ? 19.297 14.75 5.367 1 98.94 209 THR A O 1
ATOM 1613 N N . LYS A 1 210 ? 18.531 12.68 5.695 1 98.81 210 LYS A N 1
ATOM 1614 C CA . LYS A 1 210 ? 18.797 12.266 4.32 1 98.81 210 LYS A CA 1
ATOM 1615 C C . LYS A 1 210 ? 18.016 13.117 3.33 1 98.81 210 LYS A C 1
ATOM 1617 O O . LYS A 1 210 ? 18.547 13.547 2.309 1 98.81 210 LYS A O 1
ATOM 1622 N N . ILE A 1 211 ? 16.766 13.344 3.602 1 98.94 211 ILE A N 1
ATOM 1623 C CA . ILE A 1 211 ? 15.883 14.117 2.732 1 98.94 211 ILE A CA 1
ATOM 1624 C C . ILE A 1 211 ? 16.391 15.555 2.625 1 98.94 211 ILE A C 1
ATOM 1626 O O . ILE A 1 211 ? 16.516 16.094 1.521 1 98.94 211 ILE A O 1
ATOM 1630 N N . TYR A 1 212 ? 16.672 16.172 3.779 1 98.94 212 TYR A N 1
ATOM 1631 C CA . TYR A 1 212 ? 17.188 17.531 3.799 1 98.94 212 TYR A CA 1
ATOM 1632 C C . TYR A 1 212 ? 18.453 17.641 2.961 1 98.94 212 TYR A C 1
ATOM 1634 O O . TYR A 1 212 ? 18.562 18.547 2.121 1 98.94 212 TYR A O 1
ATOM 1642 N N . ASN A 1 213 ? 19.375 16.75 3.215 1 98.88 213 ASN A N 1
ATOM 1643 C CA . ASN A 1 213 ? 20.641 16.766 2.482 1 98.88 213 ASN A CA 1
ATOM 1644 C C . ASN A 1 213 ? 20.422 16.641 0.979 1 98.88 213 ASN A C 1
ATOM 1646 O O . ASN A 1 213 ? 21.047 17.359 0.192 1 98.88 213 ASN A O 1
ATOM 1650 N N . TYR A 1 214 ? 19.562 15.766 0.6 1 98.88 214 TYR A N 1
ATOM 1651 C CA . TYR A 1 214 ? 19.266 15.562 -0.813 1 98.88 214 TYR A CA 1
ATOM 1652 C C . TYR A 1 214 ? 18.719 16.844 -1.44 1 98.88 214 TYR A C 1
ATOM 1654 O O . TYR A 1 214 ? 19.156 17.25 -2.523 1 98.88 214 TYR A O 1
ATOM 1662 N N . TYR A 1 215 ? 17.703 17.453 -0.774 1 98.88 215 TYR A N 1
ATOM 1663 C CA . TYR A 1 215 ? 17.078 18.656 -1.307 1 98.88 215 TYR A CA 1
ATOM 1664 C C . TYR A 1 215 ? 18.094 19.781 -1.463 1 98.88 215 TYR A C 1
ATOM 1666 O O . TYR A 1 215 ? 18.125 20.453 -2.5 1 98.88 215 TYR A O 1
ATOM 1674 N N . LYS A 1 216 ? 18.938 20 -0.459 1 98.75 216 LYS A N 1
ATOM 1675 C CA . LYS A 1 216 ? 19.906 21.094 -0.486 1 98.75 216 LYS A CA 1
ATOM 1676 C C . LYS A 1 216 ? 21.016 20.812 -1.481 1 98.75 216 LYS A C 1
ATOM 1678 O O . LYS A 1 216 ? 21.5 21.719 -2.158 1 98.75 216 LYS A O 1
ATOM 1683 N N . LYS A 1 217 ? 21.453 19.578 -1.526 1 98.5 217 LYS A N 1
ATOM 1684 C CA . LYS A 1 217 ? 22.516 19.203 -2.451 1 98.5 217 LYS A CA 1
ATOM 1685 C C . LYS A 1 217 ? 22.125 19.484 -3.896 1 98.5 217 LYS A C 1
ATOM 1687 O O . LYS A 1 217 ? 22.922 20 -4.676 1 98.5 217 LYS A O 1
ATOM 1692 N N . PHE A 1 218 ? 20.938 19.188 -4.227 1 98.38 218 PHE A N 1
ATOM 1693 C CA . PHE A 1 218 ? 20.547 19.266 -5.629 1 98.38 218 PHE A CA 1
ATOM 1694 C C . PHE A 1 218 ? 19.734 20.531 -5.891 1 98.38 218 PHE A C 1
ATOM 1696 O O . PHE A 1 218 ? 19.156 20.688 -6.965 1 98.38 218 PHE A O 1
ATOM 1703 N N . GLY A 1 219 ? 19.578 21.359 -4.922 1 98.12 219 GLY A N 1
ATOM 1704 C CA . GLY A 1 219 ? 19.062 22.703 -5.094 1 98.12 219 GLY A CA 1
ATOM 1705 C C . GLY A 1 219 ? 17.547 22.766 -5.188 1 98.12 219 GLY A C 1
ATOM 1706 O O . GLY A 1 219 ? 16.984 23.641 -5.844 1 98.12 219 GLY A O 1
ATOM 1707 N N . TYR A 1 220 ? 16.891 21.75 -4.648 1 98.38 220 TYR A N 1
ATOM 1708 C CA . TYR A 1 220 ? 15.43 21.812 -4.594 1 98.38 220 TYR A CA 1
ATOM 1709 C C . TYR A 1 220 ? 14.969 22.891 -3.619 1 98.38 220 TYR A C 1
ATOM 1711 O O . TYR A 1 220 ? 15.539 23.031 -2.537 1 98.38 220 TYR A O 1
ATOM 1719 N N . LYS A 1 221 ? 13.977 23.609 -3.971 1 98.06 221 LYS A N 1
ATOM 1720 C CA . LYS A 1 221 ? 13.516 24.75 -3.186 1 98.06 221 LYS A CA 1
ATOM 1721 C C . LYS A 1 221 ? 12.484 24.312 -2.143 1 98.06 221 LYS A C 1
ATOM 1723 O O . LYS A 1 221 ? 12.18 25.078 -1.22 1 98.06 221 LYS A O 1
ATOM 1728 N N . THR A 1 222 ? 11.93 23.125 -2.305 1 98.81 222 THR A N 1
ATOM 1729 C CA . THR A 1 222 ? 10.93 22.609 -1.382 1 98.81 222 THR A CA 1
ATOM 1730 C C . THR A 1 222 ? 11.422 22.688 0.06 1 98.81 222 THR A C 1
ATOM 1732 O O . THR A 1 222 ? 12.547 22.297 0.361 1 98.81 222 THR A O 1
ATOM 1735 N N . ILE A 1 223 ? 10.609 23.203 0.941 1 98.81 223 ILE A N 1
ATOM 1736 C CA . ILE A 1 223 ? 10.922 23.344 2.359 1 98.81 223 ILE A CA 1
ATOM 1737 C C . ILE A 1 223 ? 10.742 22 3.057 1 98.81 223 ILE A C 1
ATOM 1739 O O . ILE A 1 223 ? 9.727 21.328 2.877 1 98.81 223 ILE A O 1
ATOM 1743 N N . VAL A 1 224 ? 11.711 21.547 3.793 1 98.94 224 VAL A N 1
ATOM 1744 C CA . VAL A 1 224 ? 11.625 20.328 4.59 1 98.94 224 VAL A CA 1
ATOM 1745 C C . VAL A 1 224 ? 11.211 20.672 6.02 1 98.94 224 VAL A C 1
ATOM 1747 O O . VAL A 1 224 ? 11.953 21.344 6.738 1 98.94 224 VAL A O 1
ATOM 1750 N N . MET A 1 225 ? 10.047 20.188 6.418 1 98.88 225 MET A N 1
ATOM 1751 C CA . MET A 1 225 ? 9.562 20.438 7.773 1 98.88 225 MET A CA 1
ATOM 1752 C C . MET A 1 225 ? 9.438 19.125 8.547 1 98.88 225 MET A C 1
ATOM 1754 O O . MET A 1 225 ? 8.461 18.391 8.375 1 98.88 225 MET A O 1
ATOM 1758 N N . GLY A 1 226 ? 10.453 18.859 9.352 1 98.75 226 GLY A N 1
ATOM 1759 C CA . GLY A 1 226 ? 10.297 17.703 10.219 1 98.75 226 GLY A CA 1
ATOM 1760 C C . GLY A 1 226 ? 9.047 17.766 11.086 1 98.75 226 GLY A C 1
ATOM 1761 O O . GLY A 1 226 ? 8.688 18.828 11.586 1 98.75 226 GLY A O 1
ATOM 1762 N N . ALA A 1 227 ? 8.375 16.625 11.227 1 98.31 227 ALA A N 1
ATOM 1763 C CA . ALA A 1 227 ? 7.086 16.594 11.914 1 98.31 227 ALA A CA 1
ATOM 1764 C C . ALA A 1 227 ? 6.961 15.344 12.781 1 98.31 227 ALA A C 1
ATOM 1766 O O . ALA A 1 227 ? 7.777 14.422 12.688 1 98.31 227 ALA A O 1
ATOM 1767 N N . SER A 1 228 ? 5.969 15.312 13.68 1 97.69 228 SER A N 1
ATOM 1768 C CA . SER A 1 228 ? 5.578 14.133 14.445 1 97.69 228 SER A CA 1
ATOM 1769 C C . SER A 1 228 ? 6.699 13.695 15.383 1 97.69 228 SER A C 1
ATOM 1771 O O . SER A 1 228 ? 7.121 12.539 15.352 1 97.69 228 SER A O 1
ATOM 1773 N N . PHE A 1 229 ? 7.121 14.555 16.219 1 98.62 229 PHE A N 1
ATOM 1774 C CA . PHE A 1 229 ? 8.211 14.258 17.141 1 98.62 229 PHE A CA 1
ATOM 1775 C C . PHE A 1 229 ? 7.684 13.562 18.391 1 98.62 229 PHE A C 1
ATOM 1777 O O . PHE A 1 229 ? 6.551 13.805 18.812 1 98.62 229 PHE A O 1
ATOM 1784 N N . ARG A 1 230 ? 8.594 12.766 19.031 1 98.31 230 ARG A N 1
ATOM 1785 C CA . ARG A 1 230 ? 8.266 12.07 20.281 1 98.31 230 ARG A CA 1
ATOM 1786 C C . ARG A 1 230 ? 9.055 12.641 21.453 1 98.31 230 ARG A C 1
ATOM 1788 O O . ARG A 1 230 ? 8.664 12.477 22.609 1 98.31 230 ARG A O 1
ATOM 1795 N N . ASN A 1 231 ? 10.188 13.297 21.172 1 98.31 231 ASN A N 1
ATOM 1796 C CA . ASN A 1 231 ? 11.039 13.82 22.234 1 98.31 231 ASN A CA 1
ATOM 1797 C C . ASN A 1 231 ? 11.938 14.945 21.734 1 98.31 231 ASN A C 1
ATOM 1799 O O . ASN A 1 231 ? 12.094 15.125 20.516 1 98.31 231 ASN A O 1
ATOM 1803 N N . VAL A 1 232 ? 12.531 15.672 22.609 1 98.31 232 VAL A N 1
ATOM 1804 C CA . VAL A 1 232 ? 13.312 16.859 22.281 1 98.31 232 VAL A CA 1
ATOM 1805 C C . VAL A 1 232 ? 14.617 16.438 21.609 1 98.31 232 VAL A C 1
ATOM 1807 O O . VAL A 1 232 ? 15.18 17.188 20.797 1 98.31 232 VAL A O 1
ATOM 1810 N N . GLY A 1 233 ? 15.125 15.242 21.922 1 98.56 233 GLY A N 1
ATOM 1811 C CA . GLY A 1 233 ? 16.312 14.75 21.234 1 98.56 233 GLY A CA 1
ATOM 1812 C C . GLY A 1 233 ? 16.172 14.688 19.734 1 98.56 233 GLY A C 1
ATOM 1813 O O . GLY A 1 233 ? 17.094 15.047 19 1 98.56 233 GLY A O 1
ATOM 1814 N N . GLN A 1 234 ? 15.031 14.18 19.25 1 98.88 234 GLN A N 1
ATOM 1815 C CA . GLN A 1 234 ? 14.734 14.156 17.812 1 98.88 234 GLN A CA 1
ATOM 1816 C C . GLN A 1 234 ? 14.789 15.555 17.219 1 98.88 234 GLN A C 1
ATOM 1818 O O . GLN A 1 234 ? 15.336 15.758 16.141 1 98.88 234 GLN A O 1
ATOM 1823 N N . ILE A 1 235 ? 14.227 16.5 17.938 1 98.81 235 ILE A N 1
ATOM 1824 C CA . ILE A 1 235 ? 14.109 17.875 17.469 1 98.81 235 ILE A CA 1
ATOM 1825 C C . ILE A 1 235 ? 15.492 18.516 17.391 1 98.81 235 ILE A C 1
ATOM 1827 O O . ILE A 1 235 ? 15.859 19.094 16.359 1 98.81 235 ILE A O 1
ATOM 1831 N N . THR A 1 236 ? 16.266 18.391 18.484 1 98.69 236 THR A N 1
ATOM 1832 C CA . THR A 1 236 ? 17.562 19.062 18.531 1 98.69 236 THR A CA 1
ATOM 1833 C C . THR A 1 236 ? 18.531 18.438 17.547 1 98.69 236 THR A C 1
ATOM 1835 O O . THR A 1 236 ? 19.406 19.125 17.016 1 98.69 236 THR A O 1
ATOM 1838 N N . GLU A 1 237 ? 18.359 17.188 17.188 1 98.69 237 GLU A N 1
ATOM 1839 C CA . GLU A 1 237 ? 19.234 16.531 16.219 1 98.69 237 GLU A CA 1
ATOM 1840 C C . GLU A 1 237 ? 18.891 16.953 14.797 1 98.69 237 GLU A C 1
ATOM 1842 O O . GLU A 1 237 ? 19.625 16.625 13.859 1 98.69 237 GLU A O 1
ATOM 1847 N N . LEU A 1 238 ? 17.812 17.641 14.648 1 98.88 238 LEU A N 1
ATOM 1848 C CA . LEU A 1 238 ? 17.438 18.141 13.336 1 98.88 238 LEU A CA 1
ATOM 1849 C C . LEU A 1 238 ? 17.547 19.672 13.289 1 98.88 238 LEU A C 1
ATOM 1851 O O . LEU A 1 238 ? 17 20.312 12.391 1 98.88 238 LEU A O 1
ATOM 1855 N N . ALA A 1 239 ? 18.219 20.266 14.344 1 98.81 239 ALA A N 1
ATOM 1856 C CA . ALA A 1 239 ? 18.469 21.703 14.328 1 98.81 239 ALA A CA 1
ATOM 1857 C C . ALA A 1 239 ? 19.203 22.125 13.055 1 98.81 239 ALA A C 1
ATOM 1859 O O . ALA A 1 239 ? 20.266 21.578 12.742 1 98.81 239 ALA A O 1
ATOM 1860 N N . GLY A 1 240 ? 18.641 23.016 12.344 1 98.75 240 GLY A N 1
ATOM 1861 C CA . GLY A 1 240 ? 19.172 23.422 11.047 1 98.75 240 GLY A CA 1
ATOM 1862 C C . GLY A 1 240 ? 18.25 23.062 9.898 1 98.75 240 GLY A C 1
ATOM 1863 O O . GLY A 1 240 ? 18.391 23.594 8.789 1 98.75 240 GLY A O 1
ATOM 1864 N N . CYS A 1 241 ? 17.312 22.094 10.18 1 98.81 241 CYS A N 1
ATOM 1865 C CA . CYS A 1 241 ? 16.266 21.828 9.195 1 98.81 241 CYS A CA 1
ATOM 1866 C C . CYS A 1 241 ? 15.5 23.094 8.867 1 98.81 241 CYS A C 1
ATOM 1868 O O . CYS A 1 241 ? 15.461 24.031 9.664 1 98.81 241 CYS A O 1
ATOM 1870 N N . ASP A 1 242 ? 14.898 23.172 7.691 1 98.69 242 ASP A N 1
ATOM 1871 C CA . ASP A 1 242 ? 14.195 24.391 7.32 1 98.69 242 ASP A CA 1
ATOM 1872 C C . ASP A 1 242 ? 13.141 24.766 8.367 1 98.69 242 ASP A C 1
ATOM 1874 O O . ASP A 1 242 ? 13.164 25.859 8.914 1 98.69 242 ASP A O 1
ATOM 1878 N N . ASN A 1 243 ? 12.219 23.891 8.547 1 98.69 243 ASN A N 1
ATOM 1879 C CA . ASN A 1 243 ? 11.148 24.047 9.523 1 98.69 243 ASN A CA 1
ATOM 1880 C C . ASN A 1 243 ? 11.008 22.812 10.406 1 98.69 243 ASN A C 1
ATOM 1882 O O . ASN A 1 243 ? 11.406 21.703 10 1 98.69 243 ASN A O 1
ATOM 1886 N N . LEU A 1 244 ? 10.539 22.953 11.609 1 98.62 244 LEU A N 1
ATOM 1887 C CA . LEU A 1 244 ? 10.102 21.891 12.492 1 98.62 244 LEU A CA 1
ATOM 1888 C C . LEU A 1 244 ? 8.75 22.203 13.117 1 98.62 244 LEU A C 1
ATOM 1890 O O . LEU A 1 244 ? 8.57 23.266 13.711 1 98.62 244 LEU A O 1
ATOM 1894 N N . THR A 1 245 ? 7.758 21.359 12.883 1 98.06 245 THR A N 1
ATOM 1895 C CA . THR A 1 245 ? 6.469 21.547 13.539 1 98.06 245 THR A CA 1
ATOM 1896 C C . THR A 1 245 ? 6.398 20.734 14.828 1 98.06 245 THR A C 1
ATOM 1898 O O . THR A 1 245 ? 6.527 19.5 14.797 1 98.06 245 THR A O 1
ATOM 1901 N N . ILE A 1 246 ? 6.266 21.438 15.93 1 97.5 246 ILE A N 1
ATOM 1902 C CA . ILE A 1 246 ? 6.508 20.891 17.266 1 97.5 246 ILE A CA 1
ATOM 1903 C C . ILE A 1 246 ? 5.25 21.047 18.125 1 97.5 246 ILE A C 1
ATOM 1905 O O . ILE A 1 246 ? 4.59 22.094 18.078 1 97.5 246 ILE A O 1
ATOM 1909 N N . SER A 1 247 ? 4.91 20.016 18.812 1 96.06 247 SER A N 1
ATOM 1910 C CA . SER A 1 247 ? 3.727 20.047 19.672 1 96.06 247 SER A CA 1
ATOM 1911 C C . SER A 1 247 ? 3.924 21 20.844 1 96.06 247 SER A C 1
ATOM 1913 O O . SER A 1 247 ? 5.055 21.266 21.25 1 96.06 247 SER A O 1
ATOM 1915 N N . PRO A 1 248 ? 2.783 21.469 21.422 1 94.12 248 PRO A N 1
ATOM 1916 C CA . PRO A 1 248 ? 2.896 22.359 22.578 1 94.12 248 PRO A CA 1
ATOM 1917 C C . PRO A 1 248 ? 3.676 21.75 23.734 1 94.12 248 PRO A C 1
ATOM 1919 O O . PRO A 1 248 ? 4.465 22.422 24.391 1 94.12 248 PRO A O 1
ATOM 1922 N N . LYS A 1 249 ? 3.492 20.484 23.969 1 96.12 249 LYS A N 1
ATOM 1923 C CA . LYS A 1 249 ? 4.191 19.797 25.047 1 96.12 249 LYS A CA 1
ATOM 1924 C C . LYS A 1 249 ? 5.707 19.875 24.859 1 96.12 249 LYS A C 1
ATOM 1926 O O . LYS A 1 249 ? 6.438 20.219 25.781 1 96.12 249 LYS A O 1
ATOM 1931 N N . LEU A 1 250 ? 6.188 19.625 23.688 1 97.88 250 LEU A N 1
ATOM 1932 C CA . LEU A 1 250 ? 7.621 19.609 23.422 1 97.88 250 LEU A CA 1
ATOM 1933 C C . LEU A 1 250 ? 8.164 21.031 23.312 1 97.88 250 LEU A C 1
ATOM 1935 O O . LEU A 1 250 ? 9.328 21.281 23.656 1 97.88 250 LEU A O 1
ATOM 1939 N N . LEU A 1 251 ? 7.363 22 22.844 1 96.5 251 LEU A N 1
ATOM 1940 C CA . LEU A 1 251 ? 7.754 23.406 22.875 1 96.5 251 LEU A CA 1
ATOM 1941 C C . LEU A 1 251 ? 8.016 23.859 24.312 1 96.5 251 LEU A C 1
ATOM 1943 O O . LEU A 1 251 ? 9.008 24.547 24.578 1 96.5 251 LEU A O 1
ATOM 1947 N N . ASN A 1 252 ? 7.105 23.453 25.172 1 96.38 252 ASN A N 1
ATOM 1948 C CA . ASN A 1 252 ? 7.273 23.781 26.594 1 96.38 252 ASN A CA 1
ATOM 1949 C C . ASN A 1 252 ? 8.555 23.188 27.156 1 96.38 252 ASN A C 1
ATOM 1951 O O . ASN A 1 252 ? 9.242 23.828 27.953 1 96.38 252 ASN A O 1
ATOM 1955 N N . GLU A 1 253 ? 8.805 21.969 26.781 1 97.81 253 GLU A N 1
ATOM 1956 C CA . GLU A 1 253 ? 10.023 21.312 27.25 1 97.81 253 GLU A CA 1
ATOM 1957 C C . GLU A 1 253 ? 11.273 22.047 26.75 1 97.81 253 GLU A C 1
ATOM 1959 O O . GLU A 1 253 ? 12.234 22.203 27.5 1 97.81 253 GLU A O 1
ATOM 1964 N N . LEU A 1 254 ? 11.305 22.438 25.547 1 97.38 254 LEU A N 1
ATOM 1965 C CA . LEU A 1 254 ? 12.43 23.172 24.969 1 97.38 254 LEU A CA 1
ATOM 1966 C C . LEU A 1 254 ? 12.586 24.531 25.641 1 97.38 254 LEU A C 1
ATOM 1968 O O . LEU A 1 254 ? 13.703 24.953 25.938 1 97.38 254 LEU A O 1
ATOM 1972 N N . GLN A 1 255 ? 11.477 25.172 25.828 1 95.5 255 GLN A N 1
ATOM 1973 C CA . GLN A 1 255 ? 11.492 26.5 26.438 1 95.5 255 GLN A CA 1
ATOM 1974 C C . GLN A 1 255 ? 12 26.438 27.875 1 95.5 255 GLN A C 1
ATOM 1976 O O . GLN A 1 255 ? 12.633 27.375 28.359 1 95.5 255 GLN A O 1
ATOM 1981 N N . SER A 1 256 ? 11.758 25.328 28.547 1 96.5 256 SER A N 1
ATOM 1982 C CA . SER A 1 256 ? 12.109 25.156 29.953 1 96.5 256 SER A CA 1
ATOM 1983 C C . SER A 1 256 ? 13.531 24.625 30.109 1 96.5 256 SER A C 1
ATOM 1985 O O . SER A 1 256 ? 14.023 24.453 31.219 1 96.5 256 SER A O 1
ATOM 1987 N N . SER A 1 257 ? 14.109 24.344 29.078 1 96.88 257 SER A N 1
ATOM 1988 C CA . SER A 1 257 ? 15.461 23.781 29.094 1 96.88 257 SER A CA 1
ATOM 1989 C C . SER A 1 257 ? 16.5 24.844 28.703 1 96.88 257 SER A C 1
ATOM 1991 O O . SER A 1 257 ? 16.203 25.75 27.922 1 96.88 257 SER A O 1
ATOM 1993 N N . THR A 1 258 ? 17.734 24.641 29.297 1 96.38 258 THR A N 1
ATOM 1994 C CA . THR A 1 258 ? 18.844 25.516 28.922 1 96.38 258 THR A CA 1
ATOM 1995 C C . THR A 1 258 ? 19.969 24.703 28.266 1 96.38 258 THR A C 1
ATOM 1997 O O . THR A 1 258 ? 21.078 25.203 28.125 1 96.38 258 THR A O 1
ATOM 2000 N N . ASP A 1 259 ? 19.641 23.5 27.906 1 96.88 259 ASP A N 1
ATOM 2001 C CA . ASP A 1 259 ? 20.625 22.688 27.203 1 96.88 259 ASP A CA 1
ATOM 2002 C C . ASP A 1 259 ? 21.047 23.328 25.891 1 96.88 259 ASP A C 1
ATOM 2004 O O . ASP A 1 259 ? 20.234 23.938 25.203 1 96.88 259 ASP A O 1
ATOM 2008 N N . THR A 1 260 ? 22.297 23.188 25.594 1 97.5 260 THR A N 1
ATOM 2009 C CA . THR A 1 260 ? 22.828 23.766 24.375 1 97.5 260 THR A CA 1
ATOM 2010 C C . THR A 1 260 ? 22.281 23.062 23.141 1 97.5 260 THR A C 1
ATOM 2012 O O . THR A 1 260 ? 22.266 21.828 23.094 1 97.5 260 THR A O 1
ATOM 2015 N N . VAL A 1 261 ? 21.781 23.812 22.203 1 97.94 261 VAL A N 1
ATOM 2016 C CA . VAL A 1 261 ? 21.359 23.297 20.906 1 97.94 261 VAL A CA 1
ATOM 2017 C C . VAL A 1 261 ? 22.359 23.672 19.828 1 97.94 261 VAL A C 1
ATOM 2019 O O . VAL A 1 261 ? 22.641 24.859 19.609 1 97.94 261 VAL A O 1
ATOM 2022 N N . THR A 1 262 ? 23 22.688 19.234 1 97.81 262 THR A N 1
ATOM 2023 C CA . THR A 1 262 ? 23.969 22.922 18.172 1 97.81 262 THR A CA 1
ATOM 2024 C C . THR A 1 262 ? 23.344 22.656 16.812 1 97.81 262 THR A C 1
ATOM 2026 O O . THR A 1 262 ? 22.484 21.797 16.672 1 97.81 262 THR A O 1
ATOM 2029 N N . ARG A 1 263 ? 23.781 23.484 15.844 1 98.38 263 ARG A N 1
ATOM 2030 C CA . ARG A 1 263 ? 23.297 23.25 14.484 1 98.38 263 ARG A CA 1
ATOM 2031 C C . ARG A 1 263 ? 23.781 21.906 13.953 1 98.38 263 ARG A C 1
ATOM 2033 O O . ARG A 1 263 ? 24.969 21.609 13.992 1 98.38 263 ARG A O 1
ATOM 2040 N N . LYS A 1 264 ? 22.859 21.078 13.484 1 98.62 264 LYS A N 1
ATOM 2041 C CA . LYS A 1 264 ? 23.188 19.75 13 1 98.62 264 LYS A CA 1
ATOM 2042 C C . LYS A 1 264 ? 23.109 19.688 11.477 1 98.62 264 LYS A C 1
ATOM 2044 O O . LYS A 1 264 ? 23.812 18.891 10.844 1 98.62 264 LYS A O 1
ATOM 2049 N N . LEU A 1 265 ? 22.188 20.406 10.844 1 98.81 265 LEU A N 1
ATOM 2050 C CA . LEU A 1 265 ? 21.969 20.406 9.406 1 98.81 265 LEU A CA 1
ATOM 2051 C C . LEU A 1 265 ? 22.281 21.781 8.812 1 98.81 265 LEU A C 1
ATOM 2053 O O . LEU A 1 265 ? 21.922 22.812 9.391 1 98.81 265 LEU A O 1
ATOM 2057 N N . SER A 1 266 ? 23 21.875 7.742 1 98.62 266 SER A N 1
ATOM 2058 C CA . SER A 1 266 ? 23.312 23.094 7.016 1 98.62 266 SER A CA 1
ATOM 2059 C C . SER A 1 266 ? 23.438 22.828 5.52 1 98.62 266 SER A C 1
ATOM 2061 O O . SER A 1 266 ? 23.719 21.719 5.098 1 98.62 266 SER A O 1
ATOM 2063 N N . VAL A 1 267 ? 23.188 23.875 4.773 1 98.38 267 VAL A N 1
ATOM 2064 C CA . VAL A 1 267 ? 23.281 23.781 3.32 1 98.38 267 VAL A CA 1
ATOM 2065 C C . VAL A 1 267 ? 24.703 23.375 2.932 1 98.38 267 VAL A C 1
ATOM 2067 O O . VAL A 1 267 ? 24.906 22.531 2.053 1 98.38 267 VAL A O 1
ATOM 2070 N N . GLU A 1 268 ? 25.719 23.953 3.617 1 98.19 268 GLU A N 1
ATOM 2071 C CA . GLU A 1 268 ? 27.125 23.672 3.332 1 98.19 268 GLU A CA 1
ATOM 2072 C C . GLU A 1 268 ? 27.453 22.203 3.529 1 98.19 268 GLU A C 1
ATOM 2074 O O . GLU A 1 268 ? 28.109 21.594 2.689 1 98.19 268 GLU A O 1
ATOM 2079 N N . ASP A 1 269 ? 27 21.672 4.617 1 98.25 269 ASP A N 1
ATOM 2080 C CA . ASP A 1 269 ? 27.281 20.266 4.902 1 98.25 269 ASP A CA 1
ATOM 2081 C C . ASP A 1 269 ? 26.531 19.359 3.938 1 98.25 269 ASP A C 1
ATOM 2083 O O . ASP A 1 269 ? 27.047 18.312 3.525 1 98.25 269 ASP A O 1
ATOM 2087 N N . ALA A 1 270 ? 25.297 19.703 3.604 1 98.56 270 ALA A N 1
ATOM 2088 C CA . ALA A 1 270 ? 24.484 18.922 2.67 1 98.56 270 ALA A CA 1
ATOM 2089 C C . ALA A 1 270 ? 25.156 18.812 1.308 1 98.56 270 ALA A C 1
ATOM 2091 O O . ALA A 1 270 ? 25.141 17.766 0.673 1 98.56 270 ALA A O 1
ATOM 2092 N N . GLN A 1 271 ? 25.781 19.922 0.821 1 97.88 271 GLN A N 1
ATOM 2093 C CA . GLN A 1 271 ? 26.406 20 -0.495 1 97.88 271 GLN A CA 1
ATOM 2094 C C . GLN A 1 271 ? 27.625 19.078 -0.578 1 97.88 271 GLN A C 1
ATOM 2096 O O . GLN A 1 271 ? 28.047 18.703 -1.672 1 97.88 271 GLN A O 1
ATOM 2101 N N . LYS A 1 272 ? 28.172 18.672 0.599 1 98 272 LYS A N 1
ATOM 2102 C CA . LYS A 1 272 ? 29.359 17.812 0.645 1 98 272 LYS A CA 1
ATOM 2103 C C . LYS A 1 272 ? 28.984 16.344 0.621 1 98 272 LYS A C 1
ATOM 2105 O O . LYS A 1 272 ? 29.844 15.477 0.437 1 98 272 LYS A O 1
ATOM 2110 N N . THR A 1 273 ? 27.688 16.078 0.796 1 97.75 273 THR A N 1
ATOM 2111 C CA . THR A 1 273 ? 27.266 14.68 0.832 1 97.75 273 THR A CA 1
ATOM 2112 C C . THR A 1 273 ? 27.406 14.031 -0.545 1 97.75 273 THR A C 1
ATOM 2114 O O . THR A 1 273 ? 27.406 14.727 -1.563 1 97.75 273 THR A O 1
ATOM 2117 N N . GLU A 1 274 ? 27.641 12.727 -0.546 1 97.25 274 GLU A N 1
ATOM 2118 C CA . GLU A 1 274 ? 27.688 11.961 -1.787 1 97.25 274 GLU A CA 1
ATOM 2119 C C . GLU A 1 274 ? 26.359 11.273 -2.055 1 97.25 274 GLU A C 1
ATOM 2121 O O . GLU A 1 274 ? 26.047 10.242 -1.454 1 97.25 274 GLU A O 1
ATOM 2126 N N . MET A 1 275 ? 25.578 11.906 -2.869 1 97.31 275 MET A N 1
ATOM 2127 C CA . MET A 1 275 ? 24.281 11.383 -3.262 1 97.31 275 MET A CA 1
ATOM 2128 C C . MET A 1 275 ? 24.078 11.5 -4.77 1 97.31 275 MET A C 1
ATOM 2130 O O . MET A 1 275 ? 24.656 12.367 -5.414 1 97.31 275 MET A O 1
ATOM 2134 N N . GLU A 1 276 ? 23.359 10.617 -5.316 1 97.12 276 GLU A N 1
ATOM 2135 C CA . GLU A 1 276 ? 22.984 10.656 -6.73 1 97.12 276 GLU A CA 1
ATOM 2136 C C . GLU A 1 276 ? 21.562 11.156 -6.922 1 97.12 276 GLU A C 1
ATOM 2138 O O . GLU A 1 276 ? 20.672 10.805 -6.145 1 97.12 276 GLU A O 1
ATOM 2143 N N . LYS A 1 277 ? 21.406 11.953 -7.965 1 97.06 277 LYS A N 1
ATOM 2144 C CA . LYS A 1 277 ? 20.078 12.469 -8.258 1 97.06 277 LYS A CA 1
ATOM 2145 C C . LYS A 1 277 ? 19.172 11.367 -8.797 1 97.06 277 LYS A C 1
ATOM 2147 O O . LYS A 1 277 ? 19.594 10.539 -9.602 1 97.06 277 LYS A O 1
ATOM 2152 N N . TRP A 1 278 ? 17.953 11.375 -8.375 1 95.75 278 TRP A N 1
ATOM 2153 C CA . TRP A 1 278 ? 16.953 10.359 -8.734 1 95.75 278 TRP A CA 1
ATOM 2154 C C . TRP A 1 278 ? 15.82 10.977 -9.539 1 95.75 278 TRP A C 1
ATOM 2156 O O . TRP A 1 278 ? 15.539 12.172 -9.406 1 95.75 278 TRP A O 1
ATOM 2166 N N . THR A 1 279 ? 15.258 10.266 -10.484 1 95.31 279 THR A N 1
ATOM 2167 C CA . THR A 1 279 ? 14.008 10.609 -11.148 1 95.31 279 THR A CA 1
ATOM 2168 C C . THR A 1 279 ? 12.992 9.469 -11.008 1 95.31 279 THR A C 1
ATOM 2170 O O . THR A 1 279 ? 13.344 8.297 -11.164 1 95.31 279 THR A O 1
ATOM 2173 N N . LEU A 1 280 ? 11.742 9.883 -10.703 1 96.81 280 LEU A N 1
ATOM 2174 C CA . LEU A 1 280 ? 10.75 8.852 -10.422 1 96.81 280 LEU A CA 1
ATOM 2175 C C . LEU A 1 280 ? 9.516 9.031 -11.289 1 96.81 280 LEU A C 1
ATOM 2177 O O . LEU A 1 280 ? 8.891 10.094 -11.266 1 96.81 280 LEU A O 1
ATOM 2181 N N . ASP A 1 281 ? 9.203 8.047 -12.102 1 98.06 281 ASP A N 1
ATOM 2182 C CA . ASP A 1 281 ? 7.848 7.98 -12.641 1 98.06 281 ASP A CA 1
ATOM 2183 C C . ASP A 1 281 ? 6.93 7.184 -11.711 1 98.06 281 ASP A C 1
ATOM 2185 O O . ASP A 1 281 ? 7.355 6.734 -10.648 1 98.06 281 ASP A O 1
ATOM 2189 N N . GLU A 1 282 ? 5.648 7.098 -12.055 1 98.62 282 GLU A N 1
ATOM 2190 C CA . GLU A 1 282 ? 4.66 6.496 -11.164 1 98.62 282 GLU A CA 1
ATOM 2191 C C . GLU A 1 282 ? 5.027 5.059 -10.82 1 98.62 282 GLU A C 1
ATOM 2193 O O . GLU A 1 282 ? 4.965 4.66 -9.648 1 98.62 282 GLU A O 1
ATOM 2198 N N . ALA A 1 283 ? 5.363 4.27 -11.797 1 98.69 283 ALA A N 1
ATOM 2199 C CA . ALA A 1 283 ? 5.691 2.863 -11.578 1 98.69 283 ALA A CA 1
ATOM 2200 C C . ALA A 1 283 ? 6.863 2.719 -10.609 1 98.69 283 ALA A C 1
ATOM 2202 O O . ALA A 1 283 ? 6.812 1.915 -9.672 1 98.69 283 ALA A O 1
ATOM 2203 N N . LYS A 1 284 ? 7.93 3.449 -10.883 1 98.38 284 LYS A N 1
ATOM 2204 C CA . LYS A 1 284 ? 9.102 3.404 -10.016 1 98.38 284 LYS A CA 1
ATOM 2205 C C . LYS A 1 284 ? 8.766 3.895 -8.609 1 98.38 284 LYS A C 1
ATOM 2207 O O . LYS A 1 284 ? 9.266 3.35 -7.621 1 98.38 284 LYS A O 1
ATOM 2212 N N . PHE A 1 285 ? 7.969 4.973 -8.539 1 98.81 285 PHE A N 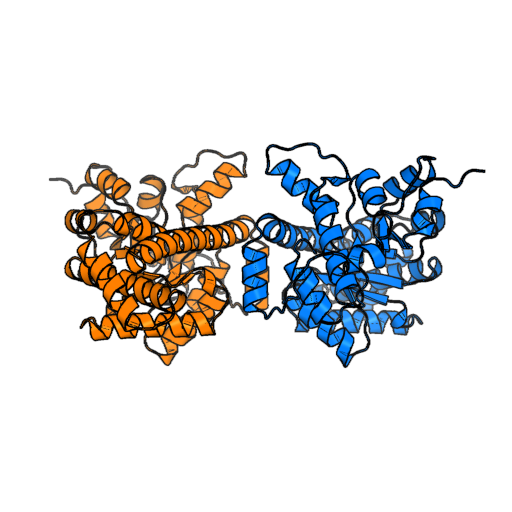1
ATOM 2213 C CA . PHE A 1 285 ? 7.535 5.484 -7.246 1 98.81 285 PHE A CA 1
ATOM 2214 C C . PHE A 1 285 ? 6.832 4.402 -6.441 1 98.81 285 PHE A C 1
ATOM 2216 O O . PHE A 1 285 ? 7.168 4.168 -5.277 1 98.81 285 PHE A O 1
ATOM 2223 N N . ARG A 1 286 ? 5.883 3.756 -7.047 1 98.88 286 ARG A N 1
ATOM 2224 C CA . ARG A 1 286 ? 5.09 2.748 -6.352 1 98.88 286 ARG A CA 1
ATOM 2225 C C . ARG A 1 286 ? 5.945 1.537 -5.988 1 98.88 286 ARG A C 1
ATOM 2227 O O . ARG A 1 286 ? 5.762 0.94 -4.926 1 98.88 286 ARG A O 1
ATOM 2234 N N . TRP A 1 287 ? 6.855 1.152 -6.816 1 98.69 287 TRP A N 1
ATOM 2235 C CA . TRP A 1 287 ? 7.762 0.048 -6.52 1 98.69 287 TRP A CA 1
ATOM 2236 C C . TRP A 1 287 ? 8.633 0.371 -5.312 1 98.69 287 TRP A C 1
ATOM 2238 O O . TRP A 1 287 ? 8.742 -0.434 -4.383 1 98.69 287 TRP A O 1
ATOM 2248 N N . GLU A 1 288 ? 9.258 1.566 -5.359 1 98.69 288 GLU A N 1
ATOM 2249 C CA . GLU A 1 288 ? 10.156 1.97 -4.277 1 98.69 288 GLU A CA 1
ATOM 2250 C C . GLU A 1 288 ? 9.406 2.082 -2.955 1 98.69 288 GLU A C 1
ATOM 2252 O O . GLU A 1 288 ? 9.938 1.717 -1.903 1 98.69 288 GLU A O 1
ATOM 2257 N N . LEU A 1 289 ? 8.195 2.637 -2.986 1 98.81 289 LEU A N 1
ATOM 2258 C CA . LEU A 1 289 ? 7.395 2.707 -1.771 1 98.81 289 LEU A CA 1
ATOM 2259 C C . LEU A 1 289 ? 7.078 1.31 -1.247 1 98.81 289 LEU A C 1
ATOM 2261 O O . LEU A 1 289 ? 7.16 1.061 -0.042 1 98.81 289 LEU A O 1
ATOM 2265 N N . ASN A 1 290 ? 6.699 0.427 -2.137 1 98.75 290 ASN A N 1
ATOM 2266 C CA . ASN A 1 290 ? 6.395 -0.946 -1.748 1 98.75 290 ASN A CA 1
ATOM 2267 C C . ASN A 1 290 ? 7.594 -1.618 -1.081 1 98.75 290 ASN A C 1
ATOM 2269 O O . ASN A 1 290 ? 7.426 -2.418 -0.157 1 98.75 290 ASN A O 1
ATOM 2273 N N . GLU A 1 291 ? 8.797 -1.359 -1.532 1 98.31 291 GLU A N 1
ATOM 2274 C CA . GLU A 1 291 ? 10.016 -1.981 -1.021 1 98.31 291 GLU A CA 1
ATOM 2275 C C . GLU A 1 291 ? 10.305 -1.529 0.407 1 98.31 291 GLU A C 1
ATOM 2277 O O . GLU A 1 291 ? 11.086 -2.166 1.119 1 98.31 291 GLU A O 1
ATOM 2282 N N . ASP A 1 292 ? 9.727 -0.413 0.77 1 98.56 292 ASP A N 1
ATOM 2283 C CA . ASP A 1 292 ? 9.875 0.111 2.125 1 98.56 292 ASP A CA 1
ATOM 2284 C C . ASP A 1 292 ? 8.688 -0.283 3 1 98.56 292 ASP A C 1
ATOM 2286 O O . ASP A 1 292 ? 7.695 0.444 3.07 1 98.56 292 ASP A O 1
ATOM 2290 N N . GLN A 1 293 ? 8.844 -1.408 3.697 1 98.69 293 GLN A N 1
ATOM 2291 C CA . GLN A 1 293 ? 7.758 -1.956 4.5 1 98.69 293 GLN A CA 1
ATOM 2292 C C . GLN A 1 293 ? 7.242 -0.928 5.504 1 98.69 293 GLN A C 1
ATOM 2294 O O . GLN A 1 293 ? 6.031 -0.744 5.645 1 98.69 293 GLN A O 1
ATOM 2299 N N . MET A 1 294 ? 8.156 -0.315 6.211 1 98.81 294 MET A N 1
ATOM 2300 C CA . MET A 1 294 ? 7.809 0.684 7.219 1 98.81 294 MET A CA 1
ATOM 2301 C C . MET A 1 294 ? 6.98 1.809 6.605 1 98.81 294 MET A C 1
ATOM 2303 O O . MET A 1 294 ? 5.918 2.156 7.121 1 98.81 294 MET A O 1
ATOM 2307 N N . ALA A 1 295 ? 7.398 2.371 5.496 1 98.81 295 ALA A N 1
ATOM 2308 C CA . ALA A 1 295 ? 6.73 3.508 4.867 1 98.81 295 ALA A CA 1
ATOM 2309 C C . ALA A 1 295 ? 5.352 3.113 4.344 1 98.81 295 ALA A C 1
ATOM 2311 O O . ALA A 1 295 ? 4.398 3.885 4.453 1 98.81 295 ALA A O 1
ATOM 2312 N N . THR A 1 296 ? 5.266 1.938 3.756 1 98.75 296 THR A N 1
ATOM 2313 C CA . THR A 1 296 ? 3.99 1.45 3.25 1 98.75 296 THR A CA 1
ATOM 2314 C C . THR A 1 296 ? 2.969 1.336 4.379 1 98.75 296 THR A C 1
ATOM 2316 O O . THR A 1 296 ? 1.835 1.802 4.246 1 98.75 296 THR A O 1
ATOM 2319 N N . GLU A 1 297 ? 3.391 0.728 5.426 1 98.69 297 GLU A N 1
ATOM 2320 C CA . GLU A 1 297 ? 2.49 0.496 6.555 1 98.69 297 GLU A CA 1
ATOM 2321 C C . GLU A 1 297 ? 2.094 1.809 7.223 1 98.69 297 GLU A C 1
ATOM 2323 O O . GLU A 1 297 ? 0.922 2.018 7.543 1 98.69 297 GLU A O 1
ATOM 2328 N N . LYS A 1 298 ? 3.02 2.699 7.363 1 98.88 298 LYS A N 1
ATOM 2329 C CA . LYS A 1 298 ? 2.738 3.932 8.094 1 98.88 298 LYS A CA 1
ATOM 2330 C C . LYS A 1 298 ? 1.911 4.895 7.246 1 98.88 298 LYS A C 1
ATOM 2332 O O . LYS A 1 298 ? 1.081 5.637 7.773 1 98.88 298 LYS A O 1
ATOM 2337 N N . LEU A 1 299 ? 2.174 4.922 5.91 1 98.88 299 LEU A N 1
ATOM 2338 C CA . LEU A 1 299 ? 1.335 5.742 5.043 1 98.88 299 LEU A CA 1
ATOM 2339 C C . LEU A 1 299 ? -0.116 5.281 5.094 1 98.88 299 LEU A C 1
ATOM 2341 O O . LEU A 1 299 ? -1.025 6.09 5.289 1 98.88 299 LEU A O 1
ATOM 2345 N N . SER A 1 300 ? -0.297 3.982 4.934 1 98.88 300 SER A N 1
ATOM 2346 C CA . SER A 1 300 ? -1.64 3.41 4.945 1 98.88 300 SER A CA 1
ATOM 2347 C C . SER A 1 300 ? -2.33 3.643 6.285 1 98.88 300 SER A C 1
ATOM 2349 O O . SER A 1 300 ? -3.498 4.035 6.328 1 98.88 300 SER A O 1
ATOM 2351 N N . GLU A 1 301 ? -1.63 3.428 7.344 1 98.69 301 GLU A N 1
ATOM 2352 C CA . GLU A 1 301 ? -2.168 3.631 8.688 1 98.69 301 GLU A CA 1
ATOM 2353 C C . GLU A 1 301 ? -2.561 5.086 8.914 1 98.69 301 GLU A C 1
ATOM 2355 O O . GLU A 1 301 ? -3.617 5.371 9.484 1 98.69 301 GLU A O 1
ATOM 2360 N N . GLY A 1 302 ? -1.628 5.977 8.508 1 98.56 302 GLY A N 1
ATOM 2361 C CA . GLY A 1 302 ? -1.905 7.395 8.68 1 98.56 302 GLY A CA 1
ATOM 2362 C C . GLY A 1 302 ? -3.178 7.84 7.98 1 98.56 302 GLY A C 1
ATOM 2363 O O . GLY A 1 302 ? -3.98 8.578 8.555 1 98.56 302 GLY A O 1
ATOM 2364 N N . ILE A 1 303 ? -3.367 7.375 6.785 1 98.75 303 ILE A N 1
ATOM 2365 C CA . ILE A 1 303 ? -4.555 7.734 6.012 1 98.75 303 ILE A CA 1
ATOM 2366 C C . ILE A 1 303 ? -5.801 7.191 6.703 1 98.75 303 ILE A C 1
ATOM 2368 O O . ILE A 1 303 ? -6.805 7.895 6.828 1 98.75 303 ILE A O 1
ATOM 2372 N N . ARG A 1 304 ? -5.766 5.945 7.191 1 98.56 304 ARG A N 1
ATOM 2373 C CA . ARG A 1 304 ? -6.91 5.355 7.883 1 98.56 304 ARG A CA 1
ATOM 2374 C C . ARG A 1 304 ? -7.246 6.137 9.148 1 98.56 304 ARG A C 1
ATOM 2376 O O . ARG A 1 304 ? -8.422 6.391 9.43 1 98.56 304 ARG A O 1
ATOM 2383 N N . LYS A 1 305 ? -6.23 6.508 9.914 1 97.75 305 LYS A N 1
ATOM 2384 C CA . LYS A 1 305 ? -6.457 7.188 11.188 1 97.75 305 LYS A CA 1
ATOM 2385 C C . LYS A 1 305 ? -7.012 8.594 10.969 1 97.75 305 LYS A C 1
ATOM 2387 O O . LYS A 1 305 ? -7.914 9.031 11.688 1 97.75 305 LYS A O 1
ATOM 2392 N N . PHE A 1 306 ? -6.445 9.328 9.992 1 98.06 306 PHE A N 1
ATOM 2393 C CA . PHE A 1 306 ? -6.949 10.664 9.695 1 98.06 306 PHE A CA 1
ATOM 2394 C C . PHE A 1 306 ? -8.383 10.602 9.18 1 98.06 306 PHE A C 1
ATOM 2396 O O . PHE A 1 306 ? -9.203 11.461 9.508 1 98.06 306 PHE A O 1
ATOM 2403 N N . ALA A 1 307 ? -8.703 9.594 8.352 1 97.94 307 ALA A N 1
ATOM 2404 C CA . ALA A 1 307 ? -10.078 9.398 7.891 1 97.94 307 ALA A CA 1
ATOM 2405 C C . ALA A 1 307 ? -11.016 9.125 9.062 1 97.94 307 ALA A C 1
ATOM 2407 O O . ALA A 1 307 ? -12.133 9.648 9.109 1 97.94 307 ALA A O 1
ATOM 2408 N N . ALA A 1 308 ? -10.594 8.281 9.977 1 97.44 308 ALA A N 1
ATOM 2409 C CA . ALA A 1 308 ? -11.406 7.961 11.148 1 97.44 308 ALA A CA 1
ATOM 2410 C C . ALA A 1 308 ? -11.703 9.219 11.969 1 97.44 308 ALA A C 1
ATOM 2412 O O . ALA A 1 308 ? -12.812 9.383 12.469 1 97.44 308 ALA A O 1
ATOM 2413 N N . ASP A 1 309 ? -10.695 10.07 12.125 1 96.06 309 ASP A N 1
ATOM 2414 C CA . ASP A 1 309 ? -10.883 11.305 12.883 1 96.06 309 ASP A CA 1
ATOM 2415 C C . ASP A 1 309 ? -11.844 12.25 12.156 1 96.06 309 ASP A C 1
ATOM 2417 O O . ASP A 1 309 ? -12.609 12.977 12.789 1 96.06 309 ASP A O 1
ATOM 2421 N N . THR A 1 310 ? -11.766 12.297 10.852 1 96.5 310 THR A N 1
ATOM 2422 C CA . THR A 1 310 ? -12.703 13.094 10.062 1 96.5 310 THR A CA 1
ATOM 2423 C C . THR A 1 310 ? -14.133 12.586 10.258 1 96.5 310 THR A C 1
ATOM 2425 O O . THR A 1 310 ? -15.062 13.375 10.367 1 96.5 310 THR A O 1
ATOM 2428 N N . LEU A 1 311 ? -14.312 11.25 10.281 1 97.12 311 LEU A N 1
ATOM 2429 C CA . LEU A 1 311 ? -15.633 10.664 10.477 1 97.12 311 LEU A CA 1
ATOM 2430 C C . LEU A 1 311 ? -16.203 11.055 11.836 1 97.12 311 LEU A C 1
ATOM 2432 O O . LEU A 1 311 ? -17.406 11.32 11.953 1 97.12 311 LEU A O 1
ATOM 2436 N N . LYS A 1 312 ? -15.336 11.055 12.859 1 96.88 312 LYS A N 1
ATOM 2437 C CA . LYS A 1 312 ? -15.781 11.492 14.172 1 96.88 312 LYS A CA 1
ATOM 2438 C C . LYS A 1 312 ? -16.25 12.945 14.141 1 96.88 312 LYS A C 1
ATOM 2440 O O . LYS A 1 312 ? -17.266 13.297 14.758 1 96.88 312 LYS A O 1
ATOM 2445 N N . LEU A 1 313 ? -15.477 13.758 13.453 1 96.38 313 LEU A N 1
ATOM 2446 C CA . LEU A 1 313 ? -15.844 15.156 13.305 1 96.38 313 LEU A CA 1
ATOM 2447 C C . LEU A 1 313 ? -17.172 15.305 12.57 1 96.38 313 LEU A C 1
ATOM 2449 O O . LEU A 1 313 ? -17.984 16.156 12.922 1 96.38 313 LEU A O 1
ATOM 2453 N N . GLU A 1 314 ? -17.375 14.531 11.523 1 97.06 314 GLU A N 1
ATOM 2454 C CA . GLU A 1 314 ? -18.625 14.539 10.773 1 97.06 314 GLU A CA 1
ATOM 2455 C C . GLU A 1 314 ? -19.812 14.188 11.672 1 97.06 314 GLU A C 1
ATOM 2457 O O . GLU A 1 314 ? -20.891 14.789 11.57 1 97.06 314 GLU A O 1
ATOM 2462 N N . GLU A 1 315 ? -19.594 13.188 12.508 1 97 315 GLU A N 1
ATOM 2463 C CA . GLU A 1 315 ? -20.656 12.797 13.43 1 97 315 GLU A CA 1
ATOM 2464 C C . GLU A 1 315 ? -21 13.938 14.383 1 97 315 GLU A C 1
ATOM 2466 O O . GLU A 1 315 ? -22.172 14.188 14.672 1 97 315 GLU A O 1
ATOM 2471 N N . LEU A 1 316 ? -19.984 14.57 14.883 1 95.62 316 LEU A N 1
ATOM 2472 C CA . LEU A 1 316 ? -20.172 15.719 15.766 1 95.62 316 LEU A CA 1
ATOM 2473 C C . LEU A 1 316 ? -20.969 16.812 15.062 1 95.62 316 LEU A C 1
ATOM 2475 O O . LEU A 1 316 ? -21.922 17.359 15.633 1 95.62 316 LEU A O 1
ATOM 2479 N N . ILE A 1 317 ? -20.656 17.125 13.844 1 96.88 317 ILE A N 1
ATOM 2480 C CA . ILE A 1 317 ? -21.281 18.188 13.078 1 96.88 317 ILE A CA 1
ATOM 2481 C C . ILE A 1 317 ? -22.703 17.781 12.703 1 96.88 317 ILE A C 1
ATOM 2483 O O . ILE A 1 317 ? -23.625 18.625 12.734 1 96.88 317 ILE A O 1
ATOM 2487 N N . LYS A 1 318 ? -22.812 16.531 12.32 1 97.06 318 LYS A N 1
ATOM 2488 C CA . LYS A 1 318 ? -24.141 16.031 11.969 1 97.06 318 LYS A CA 1
ATOM 2489 C C . LYS A 1 318 ? -25.109 16.188 13.141 1 97.06 318 LYS A C 1
ATOM 2491 O O . LYS A 1 318 ? -26.266 16.578 12.961 1 97.06 318 LYS A O 1
ATOM 2496 N N . LYS A 1 319 ? -24.672 15.867 14.344 1 95.94 319 LYS A N 1
ATOM 2497 C CA . LYS A 1 319 ? -25.484 16.016 15.547 1 95.94 319 LYS A CA 1
ATOM 2498 C C . LYS A 1 319 ? -25.891 17.469 15.766 1 95.94 319 LYS A C 1
ATOM 2500 O O . LYS A 1 319 ? -27.016 17.75 16.172 1 95.94 319 LYS A O 1
ATOM 2505 N N . ARG A 1 320 ? -24.953 18.375 15.484 1 94.75 320 ARG A N 1
ATOM 2506 C CA . ARG A 1 320 ? -25.219 19.797 15.648 1 94.75 320 ARG A CA 1
ATOM 2507 C C . ARG A 1 320 ? -26.188 20.281 14.586 1 94.75 320 ARG A C 1
ATOM 2509 O O . ARG A 1 320 ? -26.969 21.219 14.836 1 94.75 320 ARG A O 1
ATOM 2516 N N . LEU A 1 321 ? -26.109 19.719 13.398 1 95 321 LEU A N 1
ATOM 2517 C CA . LEU A 1 321 ? -26.984 20.109 12.281 1 95 321 LEU A CA 1
ATOM 2518 C C . LEU A 1 321 ? -28.422 19.672 12.531 1 95 321 LEU A C 1
ATOM 2520 O O . LEU A 1 321 ? -29.359 20.359 12.141 1 95 321 LEU A O 1
ATOM 2524 N N . LEU A 1 322 ? -28.547 18.516 13.172 1 93.06 322 LEU A N 1
ATOM 2525 C CA . LEU A 1 322 ? -29.875 17.922 13.352 1 93.06 322 LEU A CA 1
ATOM 2526 C C . LEU A 1 322 ? -30.5 18.391 14.664 1 93.06 322 LEU A C 1
ATOM 2528 O O . LEU A 1 322 ? -31.672 18.109 14.93 1 93.06 322 LEU A O 1
ATOM 2532 N N . ALA A 1 323 ? -29.781 19.016 15.492 1 88.38 323 ALA A N 1
ATOM 2533 C CA . ALA A 1 323 ? -30.312 19.578 16.734 1 88.38 323 ALA A CA 1
ATOM 2534 C C . ALA A 1 323 ? -31.109 20.844 16.469 1 88.38 323 ALA A C 1
ATOM 2536 O O . ALA A 1 323 ? -30.844 21.578 15.508 1 88.38 323 ALA A O 1
ATOM 2537 N N . MET B 1 1 ? -13.586 -49.469 -2.119 1 45.78 1 MET B N 1
ATOM 2538 C CA . MET B 1 1 ? -12.922 -48.875 -0.964 1 45.78 1 MET B CA 1
ATOM 2539 C C . MET B 1 1 ? -13.328 -47.406 -0.795 1 45.78 1 MET B C 1
ATOM 2541 O O . MET B 1 1 ? -13.664 -46.75 -1.773 1 45.78 1 MET B O 1
ATOM 2545 N N . ALA B 1 2 ? -13.664 -47.031 0.314 1 59.12 2 ALA B N 1
ATOM 2546 C CA . ALA B 1 2 ? -14.211 -45.688 0.52 1 59.12 2 ALA B CA 1
ATOM 2547 C C . ALA B 1 2 ? -13.281 -44.625 -0.045 1 59.12 2 ALA B C 1
ATOM 2549 O O . ALA B 1 2 ? -12.062 -44.688 0.128 1 59.12 2 ALA B O 1
ATOM 2550 N N . ASP B 1 3 ? -13.648 -43.688 -0.91 1 88.38 3 ASP B N 1
ATOM 2551 C CA . ASP B 1 3 ? -12.836 -42.656 -1.52 1 88.38 3 ASP B CA 1
ATOM 2552 C C . ASP B 1 3 ? -12.102 -41.844 -0.457 1 88.38 3 ASP B C 1
ATOM 2554 O O . ASP B 1 3 ? -12.68 -41.469 0.564 1 88.38 3 ASP B O 1
ATOM 2558 N N . ASN B 1 4 ? -10.773 -41.844 -0.425 1 94.75 4 ASN B N 1
ATOM 2559 C CA . ASN B 1 4 ? -10.039 -41 0.49 1 94.75 4 ASN B CA 1
ATOM 2560 C C . ASN B 1 4 ? -10.492 -39.531 0.371 1 94.75 4 ASN B C 1
ATOM 2562 O O . ASN B 1 4 ? -11.336 -39.219 -0.468 1 94.75 4 ASN B O 1
ATOM 2566 N N . SER B 1 5 ? -10.125 -38.719 1.304 1 97.38 5 SER B N 1
ATOM 2567 C CA . SER B 1 5 ? -10.609 -37.344 1.393 1 97.38 5 SER B CA 1
ATOM 2568 C C . SER B 1 5 ? -10.289 -36.562 0.124 1 97.38 5 SER B C 1
ATOM 2570 O O . SER B 1 5 ? -11.047 -35.656 -0.277 1 97.38 5 SER B O 1
ATOM 2572 N N . LEU B 1 6 ? -9.148 -36.812 -0.483 1 96.44 6 LEU B N 1
ATOM 2573 C CA . LEU B 1 6 ? -8.766 -36.125 -1.717 1 96.44 6 LEU B CA 1
ATOM 2574 C C . LEU B 1 6 ? -9.75 -36.469 -2.84 1 96.44 6 LEU B C 1
ATOM 2576 O O . LEU B 1 6 ? -10.188 -35.562 -3.561 1 96.44 6 LEU B O 1
ATOM 2580 N N . GLU B 1 7 ? -10.055 -37.719 -3.006 1 95.88 7 GLU B N 1
ATOM 2581 C CA . GLU B 1 7 ? -11 -38.156 -4.035 1 95.88 7 GLU B CA 1
ATOM 2582 C C . GLU B 1 7 ? -12.391 -37.562 -3.771 1 95.88 7 GLU B C 1
ATOM 2584 O O . GLU B 1 7 ? -13.117 -37.219 -4.707 1 95.88 7 GLU B O 1
ATOM 2589 N N . GLN B 1 8 ? -12.75 -37.531 -2.494 1 97.56 8 GLN B N 1
ATOM 2590 C CA . GLN B 1 8 ? -14.016 -36.906 -2.141 1 97.56 8 GLN B CA 1
ATOM 2591 C C . GLN B 1 8 ? -14.031 -35.438 -2.543 1 97.56 8 GLN B C 1
ATOM 2593 O O . GLN B 1 8 ? -15.016 -34.938 -3.088 1 97.56 8 GLN B O 1
ATOM 2598 N N . LEU B 1 9 ? -12.961 -34.688 -2.252 1 97.31 9 LEU B N 1
ATOM 2599 C CA . LEU B 1 9 ? -12.836 -33.281 -2.578 1 97.31 9 LEU B CA 1
ATOM 2600 C C . LEU B 1 9 ? -12.984 -33.031 -4.078 1 97.31 9 LEU B C 1
ATOM 2602 O O . LEU B 1 9 ? -13.633 -32.094 -4.508 1 97.31 9 LEU B O 1
ATOM 2606 N N . LYS B 1 10 ? -12.422 -33.906 -4.891 1 95.44 10 LYS B N 1
ATOM 2607 C CA . LYS B 1 10 ? -12.375 -33.812 -6.344 1 95.44 10 LYS B CA 1
ATOM 2608 C C . LYS B 1 10 ? -13.781 -33.875 -6.941 1 95.44 10 LYS B C 1
ATOM 2610 O O . LYS B 1 10 ? -13.992 -33.5 -8.094 1 95.44 10 LYS B O 1
ATOM 2615 N N . LYS B 1 11 ? -14.711 -34.375 -6.215 1 96.31 11 LYS B N 1
ATOM 2616 C CA . LYS B 1 11 ? -16.094 -34.469 -6.688 1 96.31 11 LYS B CA 1
ATOM 2617 C C . LYS B 1 11 ? -16.75 -33.094 -6.746 1 96.31 11 LYS B C 1
ATOM 2619 O O . LYS B 1 11 ? -17.719 -32.875 -7.473 1 96.31 11 LYS B O 1
ATOM 2624 N N . PHE B 1 12 ? -16.156 -32.156 -5.883 1 96.5 12 PHE B N 1
ATOM 2625 C CA . PHE B 1 12 ? -16.781 -30.844 -5.723 1 96.5 12 PHE B CA 1
ATOM 2626 C C . PHE B 1 12 ? -15.93 -29.75 -6.348 1 96.5 12 PHE B C 1
ATOM 2628 O O . PHE B 1 12 ? -16.453 -28.688 -6.715 1 96.5 12 PHE B O 1
ATOM 2635 N N . THR B 1 13 ? -14.641 -29.922 -6.312 1 97.56 13 THR B N 1
ATOM 2636 C CA . THR B 1 13 ? -13.672 -28.875 -6.586 1 97.56 13 THR B CA 1
ATOM 2637 C C . THR B 1 13 ? -12.547 -29.391 -7.48 1 97.56 13 THR B C 1
ATOM 2639 O O . THR B 1 13 ? -12.078 -30.516 -7.309 1 97.56 13 THR B O 1
ATOM 2642 N N . THR B 1 14 ? -12.203 -28.609 -8.461 1 97.06 14 THR B N 1
ATOM 2643 C CA . THR B 1 14 ? -11.023 -28.953 -9.25 1 97.06 14 THR B CA 1
ATOM 2644 C C . THR B 1 14 ? -9.75 -28.766 -8.43 1 97.06 14 THR B C 1
ATOM 2646 O O . THR B 1 14 ? -9.508 -27.672 -7.891 1 97.06 14 THR B O 1
ATOM 2649 N N . VAL B 1 15 ? -8.977 -29.781 -8.375 1 95.75 15 VAL B N 1
ATOM 2650 C CA . VAL B 1 15 ? -7.754 -29.75 -7.574 1 95.75 15 VAL B CA 1
ATOM 2651 C C . VAL B 1 15 ? -6.566 -29.375 -8.461 1 95.75 15 VAL B C 1
ATOM 2653 O O . VAL B 1 15 ? -6.367 -29.969 -9.523 1 95.75 15 VAL B O 1
ATOM 2656 N N . VAL B 1 16 ? -5.84 -28.344 -8.062 1 95.56 16 VAL B N 1
ATOM 2657 C CA . VAL B 1 16 ? -4.637 -27.828 -8.711 1 95.56 16 VAL B CA 1
ATOM 2658 C C . VAL B 1 16 ? -3.428 -28.047 -7.801 1 95.56 16 VAL B C 1
ATOM 2660 O O . VAL B 1 16 ? -3.549 -27.969 -6.574 1 95.56 16 VAL B O 1
ATOM 2663 N N . ALA B 1 17 ? -2.295 -28.359 -8.352 1 93.5 17 ALA B N 1
ATOM 2664 C CA . ALA B 1 17 ? -1.093 -28.547 -7.543 1 93.5 17 ALA B CA 1
ATOM 2665 C C . ALA B 1 17 ? -0.263 -27.266 -7.488 1 93.5 17 ALA B C 1
ATOM 2667 O O . ALA B 1 17 ? -0.013 -26.641 -8.516 1 93.5 17 ALA B O 1
ATOM 2668 N N . ASP B 1 18 ? 0.144 -26.875 -6.305 1 93.19 18 ASP B N 1
ATOM 2669 C CA . ASP B 1 18 ? 0.972 -25.703 -6.051 1 93.19 18 ASP B CA 1
ATOM 2670 C C . ASP B 1 18 ? 2.439 -26.094 -5.891 1 93.19 18 ASP B C 1
ATOM 2672 O O . ASP B 1 18 ? 2.971 -26.094 -4.777 1 93.19 18 ASP B O 1
ATOM 2676 N N . THR B 1 19 ? 3.092 -26.422 -6.914 1 90.25 19 THR B N 1
ATOM 2677 C CA . THR B 1 19 ? 4.473 -26.891 -6.82 1 90.25 19 THR B CA 1
ATOM 2678 C C . THR B 1 19 ? 5.176 -26.75 -8.164 1 90.25 19 THR B C 1
ATOM 2680 O O . THR B 1 19 ? 4.535 -26.812 -9.219 1 90.25 19 THR B O 1
ATOM 2683 N N . GLY B 1 20 ? 6.484 -26.5 -8.148 1 84.94 20 GLY B N 1
ATOM 2684 C CA . GLY B 1 20 ? 7.34 -26.625 -9.32 1 84.94 20 GLY B CA 1
ATOM 2685 C C . GLY B 1 20 ? 8 -27.984 -9.438 1 84.94 20 GLY B C 1
ATOM 2686 O O . GLY B 1 20 ? 8.742 -28.234 -10.391 1 84.94 20 GLY B O 1
ATOM 2687 N N . ASP B 1 21 ? 7.719 -28.828 -8.453 1 87.19 21 ASP B N 1
ATOM 2688 C CA . ASP B 1 21 ? 8.289 -30.172 -8.453 1 87.19 21 ASP B CA 1
ATOM 2689 C C . ASP B 1 21 ? 7.496 -31.094 -9.367 1 87.19 21 ASP B C 1
ATOM 2691 O O . ASP B 1 21 ? 6.445 -31.609 -8.984 1 87.19 21 ASP B O 1
ATOM 2695 N N . ILE B 1 22 ? 8.109 -31.438 -10.469 1 88.25 22 ILE B N 1
ATOM 2696 C CA . ILE B 1 22 ? 7.461 -32.188 -11.539 1 88.25 22 ILE B CA 1
ATOM 2697 C C . ILE B 1 22 ? 7.098 -33.594 -11.031 1 88.25 22 ILE B C 1
ATOM 2699 O O . ILE B 1 22 ? 6.059 -34.125 -11.406 1 88.25 22 ILE B O 1
ATOM 2703 N N . ASN B 1 23 ? 7.91 -34.094 -10.141 1 87.5 23 ASN B N 1
ATOM 2704 C CA . ASN B 1 23 ? 7.625 -35.406 -9.578 1 87.5 23 ASN B CA 1
ATOM 2705 C C . ASN B 1 23 ? 6.336 -35.406 -8.766 1 87.5 23 ASN B C 1
ATOM 2707 O O . ASN B 1 23 ? 5.559 -36.375 -8.82 1 87.5 23 ASN B O 1
ATOM 2711 N N . ALA B 1 24 ? 6.191 -34.375 -7.969 1 86.88 24 ALA B N 1
ATOM 2712 C CA . ALA B 1 24 ? 4.969 -34.25 -7.18 1 86.88 24 ALA B CA 1
ATOM 2713 C C . ALA B 1 24 ? 3.744 -34.125 -8.086 1 86.88 24 ALA B C 1
ATOM 2715 O O . ALA B 1 24 ? 2.68 -34.656 -7.766 1 86.88 24 ALA B O 1
ATOM 2716 N N . ILE B 1 25 ? 3.92 -33.438 -9.188 1 89.06 25 ILE B N 1
ATOM 2717 C CA . ILE B 1 25 ? 2.828 -33.281 -10.133 1 89.06 25 ILE B CA 1
ATOM 2718 C C . ILE B 1 25 ? 2.463 -34.625 -10.758 1 89.06 25 ILE B C 1
ATOM 2720 O O . ILE B 1 25 ? 1.281 -34.938 -10.906 1 89.06 25 ILE B O 1
ATOM 2724 N N . ASP B 1 26 ? 3.445 -35.375 -11.062 1 88.88 26 ASP B N 1
ATOM 2725 C CA . ASP B 1 26 ? 3.215 -36.688 -11.641 1 88.88 26 ASP B CA 1
ATOM 2726 C C . ASP B 1 26 ? 2.52 -37.625 -10.648 1 88.88 26 ASP B C 1
ATOM 2728 O O . ASP B 1 26 ? 1.719 -38.469 -11.039 1 88.88 26 ASP B O 1
ATOM 2732 N N . GLN B 1 27 ? 2.82 -37.438 -9.43 1 87.44 27 GLN B N 1
ATOM 2733 C CA . GLN B 1 27 ? 2.287 -38.312 -8.375 1 87.44 27 GLN B CA 1
ATOM 2734 C C . GLN B 1 27 ? 0.803 -38.031 -8.148 1 87.44 27 GLN B C 1
ATOM 2736 O O . GLN B 1 27 ? 0.013 -38.969 -8 1 87.44 27 GLN B O 1
ATOM 2741 N N . TYR B 1 28 ? 0.374 -36.812 -8.156 1 86.88 28 TYR B N 1
ATOM 2742 C CA . TYR B 1 28 ? -0.969 -36.469 -7.699 1 86.88 28 TYR B CA 1
ATOM 2743 C C . TYR B 1 28 ? -1.892 -36.188 -8.875 1 86.88 28 TYR B C 1
ATOM 2745 O O . TYR B 1 28 ? -3.107 -36.062 -8.711 1 86.88 28 TYR B O 1
ATOM 2753 N N . LYS B 1 29 ? -1.386 -36.094 -10.031 1 84.94 29 LYS B N 1
ATOM 2754 C CA . LYS B 1 29 ? -2.105 -35.938 -11.289 1 84.94 29 LYS B CA 1
ATOM 2755 C C . LYS B 1 29 ? -3.15 -34.844 -11.203 1 84.94 29 LYS B C 1
ATOM 2757 O O . LYS B 1 29 ? -4.32 -35.062 -11.523 1 84.94 29 LYS B O 1
ATOM 2762 N N . PRO B 1 30 ? -2.707 -33.688 -10.836 1 90.69 30 PRO B N 1
ATOM 2763 C CA . PRO B 1 30 ? -3.645 -32.562 -10.773 1 90.69 30 PRO B CA 1
ATOM 2764 C C . PRO B 1 30 ? -4.121 -32.094 -12.156 1 90.69 30 PRO B C 1
ATOM 2766 O O . PRO B 1 30 ? -3.504 -32.469 -13.172 1 90.69 30 PRO B O 1
ATOM 2769 N N . THR B 1 31 ? -5.242 -31.422 -12.188 1 92.69 31 THR B N 1
ATOM 2770 C CA . THR B 1 31 ? -5.777 -30.922 -13.453 1 92.69 31 THR B CA 1
ATOM 2771 C C . THR B 1 31 ? -4.906 -29.797 -14 1 92.69 31 THR B C 1
ATOM 2773 O O . THR B 1 31 ? -4.641 -29.734 -15.203 1 92.69 31 THR B O 1
ATOM 2776 N N . ASP B 1 32 ? -4.539 -28.859 -13.211 1 94.44 32 ASP B N 1
ATOM 2777 C CA . ASP B 1 32 ? -3.725 -27.688 -13.523 1 94.44 32 ASP B CA 1
ATOM 2778 C C . ASP B 1 32 ? -2.541 -27.578 -12.562 1 94.44 32 ASP B C 1
ATOM 2780 O O . ASP B 1 32 ? -2.443 -28.344 -11.594 1 94.44 32 ASP B O 1
ATOM 2784 N N . ALA B 1 33 ? -1.617 -26.734 -12.875 1 93.75 33 ALA B N 1
ATOM 2785 C CA . ALA B 1 33 ? -0.487 -26.453 -11.992 1 93.75 33 ALA B CA 1
ATOM 2786 C C . ALA B 1 33 ? -0.199 -24.953 -11.922 1 93.75 33 ALA B C 1
ATOM 2788 O O . ALA B 1 33 ? -0.442 -24.219 -12.883 1 93.75 33 ALA B O 1
ATOM 2789 N N . THR B 1 34 ? 0.165 -24.562 -10.781 1 92.5 34 THR B N 1
ATOM 2790 C CA . THR B 1 34 ? 0.582 -23.172 -10.594 1 92.5 34 THR B CA 1
ATOM 2791 C C . THR B 1 34 ? 2.043 -23.094 -10.156 1 92.5 34 THR B C 1
ATOM 2793 O O . THR B 1 34 ? 2.512 -23.953 -9.398 1 92.5 34 THR B O 1
ATOM 2796 N N . THR B 1 35 ? 2.729 -22.109 -10.703 1 88.88 35 THR B N 1
ATOM 2797 C CA . THR B 1 35 ? 4.082 -21.828 -10.242 1 88.88 35 THR B CA 1
ATOM 2798 C C . THR B 1 35 ? 4.18 -20.391 -9.719 1 88.88 35 THR B C 1
ATOM 2800 O O . THR B 1 35 ? 3.26 -19.594 -9.906 1 88.88 35 THR B O 1
ATOM 2803 N N . ASN B 1 36 ? 5.16 -20.109 -8.945 1 91.12 36 ASN B N 1
ATOM 2804 C CA . ASN B 1 36 ? 5.574 -18.781 -8.508 1 91.12 36 ASN B CA 1
ATOM 2805 C C . ASN B 1 36 ? 7.09 -18.703 -8.352 1 91.12 36 ASN B C 1
ATOM 2807 O O . ASN B 1 36 ? 7.793 -19.703 -8.484 1 91.12 36 ASN B O 1
ATOM 2811 N N . PRO B 1 37 ? 7.598 -17.484 -8.25 1 92.75 37 PRO B N 1
ATOM 2812 C CA . PRO B 1 37 ? 9.055 -17.328 -8.195 1 92.75 37 PRO B CA 1
ATOM 2813 C C . PRO B 1 37 ? 9.703 -18.188 -7.109 1 92.75 37 PRO B C 1
ATOM 2815 O O . PRO B 1 37 ? 10.789 -18.734 -7.32 1 92.75 37 PRO B O 1
ATOM 2818 N N . SER B 1 38 ? 9.016 -18.359 -6.043 1 92.56 38 SER B N 1
ATOM 2819 C CA . SER B 1 38 ? 9.57 -19.156 -4.949 1 92.56 38 SER B CA 1
ATOM 2820 C C . SER B 1 38 ? 9.672 -20.625 -5.332 1 92.56 38 SER B C 1
ATOM 2822 O O . SER B 1 38 ? 10.688 -21.281 -5.062 1 92.56 38 SER B O 1
ATOM 2824 N N . LEU B 1 39 ? 8.68 -21.156 -5.914 1 92.69 39 LEU B N 1
ATOM 2825 C CA . LEU B 1 39 ? 8.656 -22.562 -6.316 1 92.69 39 LEU B CA 1
ATOM 2826 C C . LEU B 1 39 ? 9.68 -22.828 -7.414 1 92.69 39 LEU B C 1
ATOM 2828 O O . LEU B 1 39 ? 10.336 -23.875 -7.41 1 92.69 39 LEU B O 1
ATOM 2832 N N . LEU B 1 40 ? 9.797 -21.891 -8.328 1 92.75 40 LEU B N 1
ATOM 2833 C CA . LEU B 1 40 ? 10.727 -22.062 -9.43 1 92.75 40 LEU B CA 1
ATOM 2834 C C . LEU B 1 40 ? 12.172 -21.969 -8.953 1 92.75 40 LEU B C 1
ATOM 2836 O O . LEU B 1 40 ? 13.047 -22.672 -9.453 1 92.75 40 LEU B O 1
ATOM 2840 N N . PHE B 1 41 ? 12.453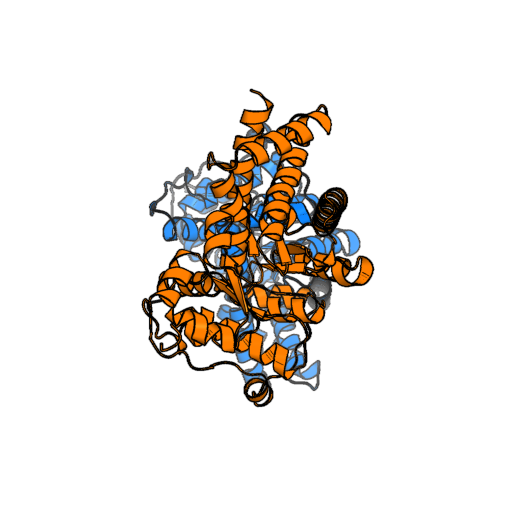 -21.031 -7.965 1 94.25 41 PHE B N 1
ATOM 2841 C CA . PHE B 1 41 ? 13.781 -20.922 -7.387 1 94.25 41 PHE B CA 1
ATOM 2842 C C . PHE B 1 41 ? 14.195 -22.234 -6.727 1 94.25 41 PHE B C 1
ATOM 2844 O O . PHE B 1 41 ? 15.305 -22.719 -6.934 1 94.25 41 PHE B O 1
ATOM 2851 N N . ALA B 1 42 ? 13.227 -22.828 -6.004 1 92.19 42 ALA B N 1
ATOM 2852 C CA . ALA B 1 42 ? 13.484 -24.109 -5.34 1 92.19 42 ALA B CA 1
ATOM 2853 C C . ALA B 1 42 ? 13.727 -25.219 -6.355 1 92.19 42 ALA B C 1
ATOM 2855 O O . ALA B 1 42 ? 14.672 -26 -6.215 1 92.19 42 ALA B O 1
ATOM 2856 N N . ALA B 1 43 ? 12.945 -25.281 -7.383 1 91.81 43 ALA B N 1
ATOM 2857 C CA . ALA B 1 43 ? 13.047 -26.344 -8.391 1 91.81 43 ALA B CA 1
ATOM 2858 C C . ALA B 1 43 ? 14.344 -26.219 -9.188 1 91.81 43 ALA B C 1
ATOM 2860 O O . ALA B 1 43 ? 14.969 -27.234 -9.523 1 91.81 43 ALA B O 1
ATOM 2861 N N . ALA B 1 44 ? 14.766 -24.969 -9.477 1 94.19 44 ALA B N 1
ATOM 2862 C CA . ALA B 1 44 ? 15.953 -24.719 -10.289 1 94.19 44 ALA B CA 1
ATOM 2863 C C . ALA B 1 44 ? 17.219 -25.203 -9.594 1 94.19 44 ALA B C 1
ATOM 2865 O O . ALA B 1 44 ? 18.25 -25.375 -10.227 1 94.19 44 ALA B O 1
ATOM 2866 N N . GLN B 1 45 ? 17.109 -25.359 -8.312 1 94.5 45 GLN B N 1
ATOM 2867 C CA . GLN B 1 45 ? 18.266 -25.797 -7.535 1 94.5 45 GLN B CA 1
ATOM 2868 C C . GLN B 1 45 ? 18.344 -27.328 -7.488 1 94.5 45 GLN B C 1
ATOM 2870 O O . GLN B 1 45 ? 19.344 -27.875 -7.008 1 94.5 45 GLN B O 1
ATOM 2875 N N . MET B 1 46 ? 17.312 -28.062 -7.945 1 92.69 46 MET B N 1
ATOM 2876 C CA . MET B 1 46 ? 17.297 -29.516 -7.941 1 92.69 46 MET B CA 1
ATOM 2877 C C . MET B 1 46 ? 18.094 -30.078 -9.117 1 92.69 46 MET B C 1
ATOM 2879 O O . MET B 1 46 ? 17.844 -29.719 -10.266 1 92.69 46 MET B O 1
ATOM 2883 N N . PRO B 1 47 ? 18.938 -31.047 -8.891 1 94.75 47 PRO B N 1
ATOM 2884 C CA . PRO B 1 47 ? 19.797 -31.578 -9.953 1 94.75 47 PRO B CA 1
ATOM 2885 C C . PRO B 1 47 ? 19 -32.188 -11.102 1 94.75 47 PRO B C 1
ATOM 2887 O O . PRO B 1 47 ? 19.438 -32.125 -12.258 1 94.75 47 PRO B O 1
ATOM 2890 N N . GLU B 1 48 ? 17.891 -32.719 -10.852 1 93.31 48 GLU B N 1
ATOM 2891 C CA . GLU B 1 48 ? 17.094 -33.406 -11.867 1 93.31 48 GLU B CA 1
ATOM 2892 C C . GLU B 1 48 ? 16.562 -32.406 -12.914 1 93.31 48 GLU B C 1
ATOM 2894 O O . GLU B 1 48 ? 16.156 -32.812 -14 1 93.31 48 GLU B O 1
ATOM 2899 N N . TYR B 1 49 ? 16.719 -31.078 -12.602 1 94.69 49 TYR B N 1
ATOM 2900 C CA . TYR B 1 49 ? 16.203 -30.109 -13.555 1 94.69 49 TYR B CA 1
ATOM 2901 C C . TYR B 1 49 ? 17.328 -29.297 -14.188 1 94.69 49 TYR B C 1
ATOM 2903 O O . TYR B 1 49 ? 17.094 -28.234 -14.75 1 94.69 49 TYR B O 1
ATOM 2911 N N . ASN B 1 50 ? 18.547 -29.766 -14.078 1 96.06 50 ASN B N 1
ATOM 2912 C CA . ASN B 1 50 ? 19.719 -29.078 -14.609 1 96.06 50 ASN B CA 1
ATOM 2913 C C . ASN B 1 50 ? 19.609 -28.844 -16.109 1 96.06 50 ASN B C 1
ATOM 2915 O O . ASN B 1 50 ? 20.094 -27.828 -16.625 1 96.06 50 ASN B O 1
ATOM 2919 N N . ASP B 1 51 ? 19.016 -29.797 -16.766 1 96.94 51 ASP B N 1
ATOM 2920 C CA . ASP B 1 51 ? 18.875 -29.672 -18.203 1 96.94 51 ASP B CA 1
ATOM 2921 C C . ASP B 1 51 ? 18.031 -28.453 -18.562 1 96.94 51 ASP B C 1
ATOM 2923 O O . ASP B 1 51 ? 18.297 -27.766 -19.562 1 96.94 51 ASP B O 1
ATOM 2927 N N . LEU B 1 52 ? 16.984 -28.219 -17.797 1 96.94 52 LEU B N 1
ATOM 2928 C CA . LEU B 1 52 ? 16.109 -27.062 -18.031 1 96.94 52 LEU B CA 1
ATOM 2929 C C . LEU B 1 52 ? 16.875 -25.766 -17.781 1 96.94 52 LEU B C 1
ATOM 2931 O O . LEU B 1 52 ? 16.703 -24.797 -18.516 1 96.94 52 LEU B O 1
ATOM 2935 N N . VAL B 1 53 ? 17.719 -25.781 -16.766 1 97.44 53 VAL B N 1
ATOM 2936 C CA . VAL B 1 53 ? 18.5 -24.609 -16.406 1 97.44 53 VAL B CA 1
ATOM 2937 C C . VAL B 1 53 ? 19.562 -24.359 -17.484 1 97.44 53 VAL B C 1
ATOM 2939 O O . VAL B 1 53 ? 19.75 -23.219 -17.922 1 97.44 53 VAL B O 1
ATOM 2942 N N . ASP B 1 54 ? 20.188 -25.406 -17.906 1 97.81 54 ASP B N 1
ATOM 2943 C CA . ASP B 1 54 ? 21.234 -25.281 -18.922 1 97.81 54 ASP B CA 1
ATOM 2944 C C . ASP B 1 54 ? 20.672 -24.734 -20.234 1 97.81 54 ASP B C 1
ATOM 2946 O O . ASP B 1 54 ? 21.297 -23.891 -20.891 1 97.81 54 ASP B O 1
ATOM 2950 N N . ASP B 1 55 ? 19.578 -25.266 -20.562 1 98.19 55 ASP B N 1
ATOM 2951 C CA . ASP B 1 55 ? 18.906 -24.781 -21.781 1 98.19 55 ASP B CA 1
ATOM 2952 C C . ASP B 1 55 ? 18.594 -23.297 -21.672 1 98.19 55 ASP B C 1
ATOM 2954 O O . ASP B 1 55 ? 18.781 -22.547 -22.625 1 98.19 55 ASP B O 1
ATOM 2958 N N . ALA B 1 56 ? 18.078 -22.844 -20.562 1 98.25 56 ALA B N 1
ATOM 2959 C CA . ALA B 1 56 ? 17.75 -21.453 -20.312 1 98.25 56 ALA B CA 1
ATOM 2960 C C . ALA B 1 56 ? 19 -20.562 -20.391 1 98.25 56 ALA B C 1
ATOM 2962 O O . ALA B 1 56 ? 18.953 -19.484 -20.969 1 98.25 56 ALA B O 1
ATOM 2963 N N . VAL B 1 57 ? 20.062 -21.062 -19.828 1 98 57 VAL B N 1
ATOM 2964 C CA . VAL B 1 57 ? 21.312 -20.328 -19.812 1 98 57 VAL B CA 1
ATOM 2965 C C . VAL B 1 57 ? 21.828 -20.172 -21.25 1 98 57 VAL B C 1
ATOM 2967 O O . VAL B 1 57 ? 22.266 -19.094 -21.656 1 98 57 VAL B O 1
ATOM 2970 N N . ALA B 1 58 ? 21.766 -21.25 -21.984 1 98 58 ALA B N 1
ATOM 2971 C CA . ALA B 1 58 ? 22.172 -21.188 -23.391 1 98 58 ALA B CA 1
ATOM 2972 C C . ALA B 1 58 ? 21.344 -20.188 -24.172 1 98 58 ALA B C 1
ATOM 2974 O O . ALA B 1 58 ? 21.875 -19.438 -24.984 1 98 58 ALA B O 1
ATOM 2975 N N . TYR B 1 59 ? 20.094 -20.188 -23.953 1 98.06 59 TYR B N 1
ATOM 2976 C CA . TYR B 1 59 ? 19.203 -19.234 -24.594 1 98.06 59 TYR B CA 1
ATOM 2977 C C . TYR B 1 59 ? 19.594 -17.797 -24.25 1 98.06 59 TYR B C 1
ATOM 2979 O O . TYR B 1 59 ? 19.641 -16.938 -25.125 1 98.06 59 TYR B O 1
ATOM 2987 N N . GLY B 1 60 ? 19.875 -17.547 -22.953 1 97.69 60 GLY B N 1
ATOM 2988 C CA . GLY B 1 60 ? 20.297 -16.234 -22.5 1 97.69 60 GLY B CA 1
ATOM 2989 C C . GLY B 1 60 ? 21.562 -15.75 -23.188 1 97.69 60 GLY B C 1
ATOM 2990 O O . GLY B 1 60 ? 21.641 -14.594 -23.609 1 97.69 60 GLY B O 1
ATOM 2991 N N . LYS B 1 61 ? 22.484 -16.641 -23.359 1 96.69 61 LYS B N 1
ATOM 2992 C CA . LYS B 1 61 ? 23.766 -16.297 -24 1 96.69 61 LYS B CA 1
ATOM 2993 C C . LYS B 1 61 ? 23.562 -15.914 -25.453 1 96.69 61 LYS B C 1
ATOM 2995 O O . LYS B 1 61 ? 24.297 -15.062 -25.984 1 96.69 61 LYS B O 1
ATOM 3000 N N . GLN B 1 62 ? 22.625 -16.453 -26.062 1 97.25 62 GLN B N 1
ATOM 3001 C CA . GLN B 1 62 ? 22.359 -16.188 -27.484 1 97.25 62 GLN B CA 1
ATOM 3002 C C . GLN B 1 62 ? 21.547 -14.906 -27.656 1 97.25 62 GLN B C 1
ATOM 3004 O O . GLN B 1 62 ? 21.625 -14.266 -28.719 1 97.25 62 GLN B O 1
ATOM 3009 N N . ALA B 1 63 ? 20.828 -14.531 -26.688 1 95.69 63 ALA B N 1
ATOM 3010 C CA . ALA B 1 63 ? 19.844 -13.453 -26.797 1 95.69 63 ALA B CA 1
ATOM 3011 C C . ALA B 1 63 ? 20.516 -12.086 -26.812 1 95.69 63 ALA B C 1
ATOM 3013 O O . ALA B 1 63 ? 20 -11.133 -27.391 1 95.69 63 ALA B O 1
ATOM 3014 N N . SER B 1 64 ? 21.609 -11.977 -26.156 1 95 64 SER B N 1
ATOM 3015 C CA . SER B 1 64 ? 22.234 -10.656 -26 1 95 64 SER B CA 1
ATOM 3016 C C . SER B 1 64 ? 23.703 -10.773 -25.656 1 95 64 SER B C 1
ATOM 3018 O O . SER B 1 64 ? 24.188 -11.859 -25.312 1 95 64 SER B O 1
ATOM 3020 N N . ASN B 1 65 ? 24.438 -9.602 -25.875 1 94.38 65 ASN B N 1
ATOM 3021 C CA . ASN B 1 65 ? 25.828 -9.531 -25.438 1 94.38 65 ASN B CA 1
ATOM 3022 C C . ASN B 1 65 ? 25.953 -8.828 -24.078 1 94.38 65 ASN B C 1
ATOM 3024 O O . ASN B 1 65 ? 27.047 -8.75 -23.516 1 94.38 65 ASN B O 1
ATOM 3028 N N . ASN B 1 66 ? 24.906 -8.445 -23.547 1 96.19 66 ASN B N 1
ATOM 3029 C CA . ASN B 1 66 ? 24.844 -7.805 -22.234 1 96.19 66 ASN B CA 1
ATOM 3030 C C . ASN B 1 66 ? 24.406 -8.789 -21.156 1 96.19 66 ASN B C 1
ATOM 3032 O O . ASN B 1 66 ? 23.344 -9.398 -21.25 1 96.19 66 ASN B O 1
ATOM 3036 N N . VAL B 1 67 ? 25.219 -8.859 -20.141 1 95.44 67 VAL B N 1
ATOM 3037 C CA . VAL B 1 67 ? 25.031 -9.891 -19.125 1 95.44 67 VAL B CA 1
ATOM 3038 C C . VAL B 1 67 ? 23.656 -9.719 -18.469 1 95.44 67 VAL B C 1
ATOM 3040 O O . VAL B 1 67 ? 22.953 -10.703 -18.219 1 95.44 67 VAL B O 1
ATOM 3043 N N . GLU B 1 68 ? 23.25 -8.492 -18.172 1 95.69 68 GLU B N 1
ATOM 3044 C CA . GLU B 1 68 ? 21.953 -8.25 -17.531 1 95.69 68 GLU B CA 1
ATOM 3045 C C . GLU B 1 68 ? 20.797 -8.68 -18.438 1 95.69 68 GLU B C 1
ATOM 3047 O O . GLU B 1 68 ? 19.812 -9.234 -17.953 1 95.69 68 GLU B O 1
ATOM 3052 N N . GLU B 1 69 ? 20.984 -8.438 -19.656 1 96.88 69 GLU B N 1
ATOM 3053 C CA . GLU B 1 69 ? 19.969 -8.852 -20.641 1 96.88 69 GLU B CA 1
ATOM 3054 C C . GLU B 1 69 ? 19.969 -10.367 -20.812 1 96.88 69 GLU B C 1
ATOM 3056 O O . GLU B 1 69 ? 18.922 -10.969 -21.031 1 96.88 69 GLU B O 1
ATOM 3061 N N . GLN B 1 70 ? 21.172 -10.953 -20.75 1 97.75 70 GLN B N 1
ATOM 3062 C CA . GLN B 1 70 ? 21.266 -12.406 -20.812 1 97.75 70 GLN B CA 1
ATOM 3063 C C . GLN B 1 70 ? 20.5 -13.055 -19.656 1 97.75 70 GLN B C 1
ATOM 3065 O O . GLN B 1 70 ? 19.781 -14.031 -19.844 1 97.75 70 GLN B O 1
ATOM 3070 N N . VAL B 1 71 ? 20.688 -12.484 -18.484 1 97.94 71 VAL B N 1
ATOM 3071 C CA . VAL B 1 71 ? 20.047 -13.016 -17.297 1 97.94 71 VAL B CA 1
ATOM 3072 C C . VAL B 1 71 ? 18.531 -12.945 -17.438 1 97.94 71 VAL B C 1
ATOM 3074 O O . VAL B 1 71 ? 17.828 -13.922 -17.188 1 97.94 71 VAL B O 1
ATOM 3077 N N . THR B 1 72 ? 18.047 -11.844 -17.906 1 97.19 72 THR B N 1
ATOM 3078 C CA . THR B 1 72 ? 16.609 -11.656 -18.094 1 97.19 72 THR B CA 1
ATOM 3079 C C . THR B 1 72 ? 16.047 -12.664 -19.078 1 97.19 72 THR B C 1
ATOM 3081 O O . THR B 1 72 ? 15.023 -13.289 -18.828 1 97.19 72 THR B O 1
ATOM 3084 N N . ALA B 1 73 ? 16.734 -12.812 -20.172 1 97.81 73 ALA B N 1
ATOM 3085 C CA . ALA B 1 73 ? 16.297 -13.758 -21.188 1 97.81 73 ALA B CA 1
ATOM 3086 C C . ALA B 1 73 ? 16.328 -15.195 -20.672 1 97.81 73 ALA B C 1
ATOM 3088 O O . ALA B 1 73 ? 15.422 -15.984 -20.953 1 97.81 73 ALA B O 1
ATOM 3089 N N . ALA B 1 74 ? 17.359 -15.492 -19.953 1 98.19 74 ALA B N 1
ATOM 3090 C CA . ALA B 1 74 ? 17.516 -16.844 -19.406 1 98.19 74 ALA B CA 1
ATOM 3091 C C . ALA B 1 74 ? 16.391 -17.156 -18.406 1 98.19 74 ALA B C 1
ATOM 3093 O O . ALA B 1 74 ? 15.859 -18.266 -18.406 1 98.19 74 ALA B O 1
ATOM 3094 N N . ILE B 1 75 ? 16.062 -16.25 -17.609 1 97.69 75 ILE B N 1
ATOM 3095 C CA . ILE B 1 75 ? 15.031 -16.453 -16.609 1 97.69 75 ILE B CA 1
ATOM 3096 C C . ILE B 1 75 ? 13.68 -16.656 -17.297 1 97.69 75 ILE B C 1
ATOM 3098 O O . ILE B 1 75 ? 12.914 -17.547 -16.922 1 97.69 75 ILE B O 1
ATOM 3102 N N . ASP B 1 76 ? 13.398 -15.852 -18.281 1 97.81 76 ASP B N 1
ATOM 3103 C CA . ASP B 1 76 ? 12.156 -16.016 -19.047 1 97.81 76 ASP B CA 1
ATOM 3104 C C . ASP B 1 76 ? 12.062 -17.438 -19.625 1 97.81 76 ASP B C 1
ATOM 3106 O O . ASP B 1 76 ? 11.031 -18.094 -19.5 1 97.81 76 ASP B O 1
ATOM 3110 N N . LYS B 1 77 ? 13.164 -17.828 -20.234 1 98.31 77 LYS B N 1
ATOM 3111 C CA . LYS B 1 77 ? 13.211 -19.156 -20.844 1 98.31 77 LYS B CA 1
ATOM 3112 C C . LYS B 1 77 ? 13.055 -20.25 -19.781 1 98.31 77 LYS B C 1
ATOM 3114 O O . LYS B 1 77 ? 12.398 -21.266 -20.031 1 98.31 77 LYS B O 1
ATOM 3119 N N . LEU B 1 78 ? 13.641 -20.047 -18.672 1 97.81 78 LEU B N 1
ATOM 3120 C CA . LEU B 1 78 ? 13.57 -21.031 -17.594 1 97.81 78 LEU B CA 1
ATOM 3121 C C . LEU B 1 78 ? 12.133 -21.234 -17.141 1 97.81 78 LEU B C 1
ATOM 3123 O O . LEU B 1 78 ? 11.688 -22.375 -16.953 1 97.81 78 LEU B O 1
ATOM 3127 N N . TYR B 1 79 ? 11.422 -20.141 -16.891 1 97.5 79 TYR B N 1
ATOM 3128 C CA . TYR B 1 79 ? 10.016 -20.219 -16.516 1 97.5 79 TYR B CA 1
ATOM 3129 C C . TYR B 1 79 ? 9.211 -21.016 -17.531 1 97.5 79 TYR B C 1
ATOM 3131 O O . TYR B 1 79 ? 8.414 -21.875 -17.156 1 97.5 79 TYR B O 1
ATOM 3139 N N . VAL B 1 80 ? 9.492 -20.766 -18.75 1 98.19 80 VAL B N 1
ATOM 3140 C CA . VAL B 1 80 ? 8.75 -21.422 -19.828 1 98.19 80 VAL B CA 1
ATOM 3141 C C . VAL B 1 80 ? 9.172 -22.891 -19.922 1 98.19 80 VAL B C 1
ATOM 3143 O O . VAL B 1 80 ? 8.336 -23.766 -20.156 1 98.19 80 VAL B O 1
ATOM 3146 N N . ASN B 1 81 ? 10.492 -23.156 -19.719 1 97.88 81 ASN B N 1
ATOM 3147 C CA . ASN B 1 81 ? 10.953 -24.547 -19.719 1 97.88 81 ASN B CA 1
ATOM 3148 C C . ASN B 1 81 ? 10.211 -25.375 -18.688 1 97.88 81 ASN B C 1
ATOM 3150 O O . ASN B 1 81 ? 9.758 -26.484 -18.984 1 97.88 81 ASN B O 1
ATOM 3154 N N . PHE B 1 82 ? 10.117 -24.875 -17.484 1 96.31 82 PHE B N 1
ATOM 3155 C CA . PHE B 1 82 ? 9.383 -25.578 -16.453 1 96.31 82 PHE B CA 1
ATOM 3156 C C . PHE B 1 82 ? 7.914 -25.719 -16.812 1 96.31 82 PHE B C 1
ATOM 3158 O O . PHE B 1 82 ? 7.32 -26.781 -16.625 1 96.31 82 PHE B O 1
ATOM 3165 N N . GLY B 1 83 ? 7.34 -24.641 -17.359 1 97.06 83 GLY B N 1
ATOM 3166 C CA . GLY B 1 83 ? 5.949 -24.703 -17.781 1 97.06 83 GLY B CA 1
ATOM 3167 C C . GLY B 1 83 ? 5.688 -25.766 -18.812 1 97.06 83 GLY B C 1
ATOM 3168 O O . GLY B 1 83 ? 4.723 -26.531 -18.703 1 97.06 83 GLY B O 1
ATOM 3169 N N . VAL B 1 84 ? 6.543 -25.828 -19.812 1 97.62 84 VAL B N 1
ATOM 3170 C CA . VAL B 1 84 ? 6.402 -26.812 -20.891 1 97.62 84 VAL B CA 1
ATOM 3171 C C . VAL B 1 84 ? 6.496 -28.219 -20.328 1 97.62 84 VAL B C 1
ATOM 3173 O O . VAL B 1 84 ? 5.707 -29.094 -20.703 1 97.62 84 VAL B O 1
ATOM 3176 N N . LYS B 1 85 ? 7.449 -28.422 -19.469 1 96.31 85 LYS B N 1
ATOM 3177 C CA . LYS B 1 85 ? 7.629 -29.734 -18.859 1 96.31 85 LYS B CA 1
ATOM 3178 C C . LYS B 1 85 ? 6.414 -30.141 -18.031 1 96.31 85 LYS B C 1
ATOM 3180 O O . LYS B 1 85 ? 5.949 -31.281 -18.109 1 96.31 85 LYS B O 1
ATOM 3185 N N . ILE B 1 86 ? 5.883 -29.234 -17.297 1 95.5 86 ILE B N 1
ATOM 3186 C CA . ILE B 1 86 ? 4.738 -29.484 -16.422 1 95.5 86 ILE B CA 1
ATOM 3187 C C . ILE B 1 86 ? 3.5 -29.766 -17.281 1 95.5 86 ILE B C 1
ATOM 3189 O O . ILE B 1 86 ? 2.693 -30.641 -16.938 1 95.5 86 ILE B O 1
ATOM 3193 N N . LEU B 1 87 ? 3.375 -29.109 -18.375 1 96.62 87 LEU B N 1
ATOM 3194 C CA . LEU B 1 87 ? 2.205 -29.219 -19.234 1 96.62 87 LEU B CA 1
ATOM 3195 C C . LEU B 1 87 ? 2.152 -30.609 -19.891 1 96.62 87 LEU B C 1
ATOM 3197 O O . LEU B 1 87 ? 1.104 -31.016 -20.391 1 96.62 87 LEU B O 1
ATOM 3201 N N . LYS B 1 88 ? 3.262 -31.312 -19.906 1 95.44 88 LYS B N 1
ATOM 3202 C CA . LYS B 1 88 ? 3.268 -32.688 -20.406 1 95.44 88 LYS B CA 1
ATOM 3203 C C . LYS B 1 88 ? 2.582 -33.625 -19.422 1 95.44 88 LYS B C 1
ATOM 3205 O O . LYS B 1 88 ? 2.166 -34.719 -19.797 1 95.44 88 LYS B O 1
ATOM 3210 N N . LEU B 1 89 ? 2.445 -33.188 -18.219 1 94.44 89 LEU B N 1
ATOM 3211 C CA . LEU B 1 89 ? 1.965 -34.062 -17.156 1 94.44 89 LEU B CA 1
ATOM 3212 C C . LEU B 1 89 ? 0.55 -33.688 -16.734 1 94.44 89 LEU B C 1
ATOM 3214 O O . LEU B 1 89 ? -0.143 -34.469 -16.094 1 94.44 89 LEU B O 1
ATOM 3218 N N . VAL B 1 90 ? 0.121 -32.469 -17 1 94.38 90 VAL B N 1
ATOM 3219 C CA . VAL B 1 90 ? -1.209 -32.031 -16.578 1 94.38 90 VAL B CA 1
ATOM 3220 C C . VAL B 1 90 ? -2.086 -31.812 -17.812 1 94.38 90 VAL B C 1
ATOM 3222 O O . VAL B 1 90 ? -1.617 -31.297 -18.828 1 94.38 90 VAL B O 1
ATOM 3225 N N . PRO B 1 91 ? -3.35 -32.188 -17.734 1 95.69 91 PRO B N 1
ATOM 3226 C CA . PRO B 1 91 ? -4.227 -32.031 -18.891 1 95.69 91 PRO B CA 1
ATOM 3227 C C . PRO B 1 91 ? -4.715 -30.594 -19.062 1 95.69 91 PRO B C 1
ATOM 3229 O O . PRO B 1 91 ? -5.16 -30.219 -20.156 1 95.69 91 PRO B O 1
ATOM 3232 N N . GLY B 1 92 ? -4.66 -29.781 -18.047 1 96.38 92 GLY B N 1
ATOM 3233 C CA . GLY B 1 92 ? -5.211 -28.422 -18.062 1 96.38 92 GLY B CA 1
ATOM 3234 C C . GLY B 1 92 ? -4.176 -27.359 -18.375 1 96.38 92 GLY B C 1
ATOM 3235 O O . GLY B 1 92 ? -3.477 -27.453 -19.391 1 96.38 92 GLY B O 1
ATOM 3236 N N . ARG B 1 93 ? -4.059 -26.422 -17.453 1 97.19 93 ARG B N 1
ATOM 3237 C CA . ARG B 1 93 ? -3.268 -25.234 -17.734 1 97.19 93 ARG B CA 1
ATOM 3238 C C . ARG B 1 93 ? -2.135 -25.078 -16.734 1 97.19 93 ARG B C 1
ATOM 3240 O O . ARG B 1 93 ? -2.146 -25.703 -15.672 1 97.19 93 ARG B O 1
ATOM 3247 N N . ILE B 1 94 ? -1.146 -24.234 -17.109 1 97.25 94 ILE B N 1
ATOM 3248 C CA . ILE B 1 94 ? -0.062 -23.844 -16.219 1 97.25 94 ILE B CA 1
ATOM 3249 C C . ILE B 1 94 ? -0.1 -22.328 -16.016 1 97.25 94 ILE B C 1
ATOM 3251 O O . ILE B 1 94 ? -0.398 -21.578 -16.953 1 97.25 94 ILE B O 1
ATOM 3255 N N . SER B 1 95 ? 0.04 -21.891 -14.781 1 97.94 95 SER B N 1
ATOM 3256 C CA . SER B 1 95 ? 0.202 -20.469 -14.5 1 97.94 95 SER B CA 1
ATOM 3257 C C . SER B 1 95 ? 1.676 -20.078 -14.438 1 97.94 95 SER B C 1
ATOM 3259 O O . SER B 1 95 ? 2.432 -20.625 -13.633 1 97.94 95 SER B O 1
ATOM 3261 N N . THR B 1 96 ? 2.09 -19.172 -15.234 1 97.56 96 THR B N 1
ATOM 3262 C CA . THR B 1 96 ? 3.443 -18.625 -15.258 1 97.56 96 THR B CA 1
ATOM 3263 C C . THR B 1 96 ? 3.455 -17.188 -14.781 1 97.56 96 THR B C 1
ATOM 3265 O O . THR B 1 96 ? 2.781 -16.328 -15.352 1 97.56 96 THR B O 1
ATOM 3268 N N . GLU B 1 97 ? 4.238 -16.938 -13.773 1 97.69 97 GLU B N 1
ATOM 3269 C CA . GLU B 1 97 ? 4.094 -15.68 -13.047 1 97.69 97 GLU B CA 1
ATOM 3270 C C . GLU B 1 97 ? 5.07 -14.625 -13.562 1 97.69 97 GLU B C 1
ATOM 3272 O O . GLU B 1 97 ? 6.266 -14.898 -13.703 1 97.69 97 GLU B O 1
ATOM 3277 N N . VAL B 1 98 ? 4.555 -13.477 -13.883 1 98.19 98 VAL B N 1
ATOM 3278 C CA . VAL B 1 98 ? 5.344 -12.312 -14.273 1 98.19 98 VAL B CA 1
ATOM 3279 C C . VAL B 1 98 ? 6.121 -11.789 -13.07 1 98.19 98 VAL B C 1
ATOM 3281 O O . VAL B 1 98 ? 5.633 -11.828 -11.938 1 98.19 98 VAL B O 1
ATOM 3284 N N . ASP B 1 99 ? 7.34 -11.281 -13.328 1 97.88 99 ASP B N 1
ATOM 3285 C CA . ASP B 1 99 ? 8.234 -10.727 -12.312 1 97.88 99 ASP B CA 1
ATOM 3286 C C . ASP B 1 99 ? 7.492 -9.742 -11.414 1 97.88 99 ASP B C 1
ATOM 3288 O O . ASP B 1 99 ? 6.918 -8.758 -11.891 1 97.88 99 ASP B O 1
ATOM 3292 N N . ALA B 1 100 ? 7.617 -9.984 -10.094 1 98.25 100 ALA B N 1
ATOM 3293 C CA . ALA B 1 100 ? 6.895 -9.172 -9.117 1 98.25 100 ALA B CA 1
ATOM 3294 C C . ALA B 1 100 ? 7.375 -7.723 -9.148 1 98.25 100 ALA B C 1
ATOM 3296 O O . ALA B 1 100 ? 6.633 -6.809 -8.781 1 98.25 100 ALA B O 1
ATOM 3297 N N . ARG B 1 101 ? 8.602 -7.441 -9.641 1 98.31 101 ARG B N 1
ATOM 3298 C CA . ARG B 1 101 ? 9.148 -6.09 -9.727 1 98.31 101 ARG B CA 1
ATOM 3299 C C . ARG B 1 101 ? 8.344 -5.23 -10.695 1 98.31 101 ARG B C 1
ATOM 3301 O O . ARG B 1 101 ? 8.438 -4 -10.664 1 98.31 101 ARG B O 1
ATOM 3308 N N . LEU B 1 102 ? 7.484 -5.848 -11.531 1 98.75 102 LEU B N 1
ATOM 3309 C CA . LEU B 1 102 ? 6.707 -5.156 -12.555 1 98.75 102 LEU B CA 1
ATOM 3310 C C . LEU B 1 102 ? 5.281 -4.91 -12.078 1 98.75 102 LEU B C 1
ATOM 3312 O O . LEU B 1 102 ? 4.453 -4.379 -12.82 1 98.75 102 LEU B O 1
ATOM 3316 N N . SER B 1 103 ? 4.961 -5.215 -10.82 1 98.81 103 SER B N 1
ATOM 3317 C CA . SER B 1 103 ? 3.6 -5.254 -10.297 1 98.81 103 SER B CA 1
ATOM 3318 C C . SER B 1 103 ? 2.926 -3.893 -10.414 1 98.81 103 SER B C 1
ATOM 3320 O O . SER B 1 103 ? 1.698 -3.793 -10.352 1 98.81 103 SER B O 1
ATOM 3322 N N . PHE B 1 104 ? 3.719 -2.816 -10.562 1 98.88 104 PHE B N 1
ATOM 3323 C CA . PHE B 1 104 ? 3.137 -1.48 -10.602 1 98.88 104 PHE B CA 1
ATOM 3324 C C . PHE B 1 104 ? 3.361 -0.835 -11.969 1 98.88 104 PHE B C 1
ATOM 3326 O O . PHE B 1 104 ? 3.184 0.374 -12.125 1 98.88 104 PHE B O 1
ATOM 3333 N N . ASP B 1 105 ? 3.768 -1.597 -12.922 1 98.81 105 ASP B N 1
ATOM 3334 C CA . ASP B 1 105 ? 4.043 -1.14 -14.281 1 98.81 105 ASP B CA 1
ATOM 3335 C C . ASP B 1 105 ? 3.217 -1.919 -15.297 1 98.81 105 ASP B C 1
ATOM 3337 O O . ASP B 1 105 ? 3.658 -2.953 -15.805 1 98.81 105 ASP B O 1
ATOM 3341 N N . LYS B 1 106 ? 2.07 -1.333 -15.641 1 98.75 106 LYS B N 1
ATOM 3342 C CA . LYS B 1 106 ? 1.152 -2.023 -16.531 1 98.75 106 LYS B CA 1
ATOM 3343 C C . LYS B 1 106 ? 1.831 -2.363 -17.859 1 98.75 106 LYS B C 1
ATOM 3345 O O . LYS B 1 106 ? 1.761 -3.502 -18.328 1 98.75 106 LYS B O 1
ATOM 3350 N N . ALA B 1 107 ? 2.514 -1.421 -18.469 1 98.81 107 ALA B N 1
ATOM 3351 C CA . ALA B 1 107 ? 3.121 -1.61 -19.781 1 98.81 107 ALA B CA 1
ATOM 3352 C C . ALA B 1 107 ? 4.188 -2.701 -19.734 1 98.81 107 ALA B C 1
ATOM 3354 O O . ALA B 1 107 ? 4.266 -3.537 -20.641 1 98.81 107 ALA B O 1
ATOM 3355 N N . ALA B 1 108 ? 5.031 -2.648 -18.703 1 98.75 108 ALA B N 1
ATOM 3356 C CA . ALA B 1 108 ? 6.078 -3.658 -18.578 1 98.75 108 ALA B CA 1
ATOM 3357 C C . ALA B 1 108 ? 5.48 -5.039 -18.328 1 98.75 108 ALA B C 1
ATOM 3359 O O . ALA B 1 108 ? 6.004 -6.047 -18.812 1 98.75 108 ALA B O 1
ATOM 3360 N N . SER B 1 109 ? 4.387 -5.121 -17.562 1 98.88 109 SER B N 1
ATOM 3361 C CA . SER B 1 109 ? 3.697 -6.387 -17.328 1 98.88 109 SER B CA 1
ATOM 3362 C C . SER B 1 109 ? 3.146 -6.965 -18.625 1 98.88 109 SER B C 1
ATOM 3364 O O . SER B 1 109 ? 3.252 -8.172 -18.859 1 98.88 109 SER B O 1
ATOM 3366 N N . LEU B 1 110 ? 2.549 -6.086 -19.469 1 98.88 110 LEU B N 1
ATOM 3367 C CA . LEU B 1 110 ? 2.023 -6.508 -20.75 1 98.88 110 LEU B CA 1
ATOM 3368 C C . LEU B 1 110 ? 3.131 -7.082 -21.625 1 98.88 110 LEU B C 1
ATOM 3370 O O . LEU B 1 110 ? 2.971 -8.148 -22.219 1 98.88 110 LEU B O 1
ATOM 3374 N N . SER B 1 111 ? 4.199 -6.344 -21.688 1 98.81 111 SER B N 1
ATOM 3375 C CA . SER B 1 111 ? 5.32 -6.773 -22.516 1 98.81 111 SER B CA 1
ATOM 3376 C C . SER B 1 111 ? 5.848 -8.133 -22.078 1 98.81 111 SER B C 1
ATOM 3378 O O . SER B 1 111 ? 6.098 -9.008 -22.906 1 98.81 111 SER B O 1
ATOM 3380 N N . LYS B 1 112 ? 6.027 -8.312 -20.797 1 98.69 112 LYS B N 1
ATOM 3381 C CA . LYS B 1 112 ? 6.539 -9.57 -20.266 1 98.69 112 LYS B CA 1
ATOM 3382 C C . LYS B 1 112 ? 5.562 -10.719 -20.531 1 98.69 112 LYS B C 1
ATOM 3384 O O . LYS B 1 112 ? 5.973 -11.828 -20.875 1 98.69 112 LYS B O 1
ATOM 3389 N N . ALA B 1 113 ? 4.27 -10.461 -20.328 1 98.88 113 ALA B N 1
ATOM 3390 C CA . ALA B 1 113 ? 3.236 -11.461 -20.578 1 98.88 113 ALA B CA 1
ATOM 3391 C C . ALA B 1 113 ? 3.273 -11.945 -22.016 1 98.88 113 ALA B C 1
ATOM 3393 O O . ALA B 1 113 ? 3.248 -13.148 -22.281 1 98.88 113 ALA B O 1
ATOM 3394 N N . ARG B 1 114 ? 3.309 -11.023 -22.938 1 98.88 114 ARG B N 1
ATOM 3395 C CA . ARG B 1 114 ? 3.342 -11.352 -24.359 1 98.88 114 ARG B CA 1
ATOM 3396 C C . ARG B 1 114 ? 4.605 -12.125 -24.703 1 98.88 114 ARG B C 1
ATOM 3398 O O . ARG B 1 114 ? 4.57 -13.039 -25.547 1 98.88 114 ARG B O 1
ATOM 3405 N N . LYS B 1 115 ? 5.703 -11.781 -24.078 1 98.56 115 LYS B N 1
ATOM 3406 C CA . LYS B 1 115 ? 6.953 -12.508 -24.281 1 98.56 115 LYS B CA 1
ATOM 3407 C C . LYS B 1 115 ? 6.832 -13.953 -23.828 1 98.56 115 LYS B C 1
ATOM 3409 O O . LYS B 1 115 ? 7.293 -14.867 -24.516 1 98.56 115 LYS B O 1
ATOM 3414 N N . PHE B 1 116 ? 6.258 -14.188 -22.656 1 98.69 116 PHE B N 1
ATOM 3415 C CA . PHE B 1 116 ? 6.039 -15.547 -22.172 1 98.69 116 PHE B CA 1
ATOM 3416 C C . PHE B 1 116 ? 5.223 -16.359 -23.172 1 98.69 116 PHE B C 1
ATOM 3418 O O . PHE B 1 116 ? 5.582 -17.484 -23.5 1 98.69 116 PHE B O 1
ATOM 3425 N N . ILE B 1 117 ? 4.109 -15.766 -23.656 1 98.88 117 ILE B N 1
ATOM 3426 C CA . ILE B 1 117 ? 3.219 -16.469 -24.578 1 98.88 117 ILE B CA 1
ATOM 3427 C C . ILE B 1 117 ? 3.965 -16.797 -25.859 1 98.88 117 ILE B C 1
ATOM 3429 O O . ILE B 1 117 ? 3.838 -17.906 -26.391 1 98.88 117 ILE B O 1
ATOM 3433 N N . GLU B 1 118 ? 4.754 -15.844 -26.328 1 98.69 118 GLU B N 1
ATOM 3434 C CA . GLU B 1 118 ? 5.562 -16.078 -27.516 1 98.69 118 GLU B CA 1
ATOM 3435 C C . GLU B 1 118 ? 6.492 -17.281 -27.312 1 98.69 118 GLU B C 1
ATOM 3437 O O . GLU B 1 118 ? 6.609 -18.125 -28.203 1 98.69 118 GLU B O 1
ATOM 3442 N N . LEU B 1 119 ? 7.168 -17.344 -26.219 1 98.62 119 LEU B N 1
ATOM 3443 C CA . LEU B 1 119 ? 8.094 -18.438 -25.922 1 98.62 119 LEU B CA 1
ATOM 3444 C C . LEU B 1 119 ? 7.363 -19.766 -25.828 1 98.62 119 LEU B C 1
ATOM 3446 O O . LEU B 1 119 ? 7.859 -20.797 -26.312 1 98.62 119 LEU B O 1
ATOM 3450 N N . TYR B 1 120 ? 6.207 -19.797 -25.203 1 98.75 120 TYR B N 1
ATOM 3451 C CA . TYR B 1 120 ? 5.406 -21.016 -25.141 1 98.75 120 TYR B CA 1
ATOM 3452 C C . TYR B 1 120 ? 5.012 -21.484 -26.547 1 98.75 120 TYR B C 1
ATOM 3454 O O . TYR B 1 120 ? 5.109 -22.656 -26.875 1 98.75 120 TYR B O 1
ATOM 3462 N N . GLU B 1 121 ? 4.543 -20.516 -27.359 1 98.75 121 GLU B N 1
ATOM 3463 C CA . GLU B 1 121 ? 4.109 -20.844 -28.703 1 98.75 121 GLU B CA 1
ATOM 3464 C C . GLU B 1 121 ? 5.27 -21.359 -29.547 1 98.75 121 GLU B C 1
ATOM 3466 O O . GLU B 1 121 ? 5.102 -22.266 -30.359 1 98.75 121 GLU B O 1
ATOM 3471 N N . GLN B 1 122 ? 6.441 -20.812 -29.359 1 98.25 122 GLN B N 1
ATOM 3472 C CA . GLN B 1 122 ? 7.641 -21.297 -30.031 1 98.25 122 GLN B CA 1
ATOM 3473 C C . GLN B 1 122 ? 7.949 -22.734 -29.625 1 98.25 122 GLN B C 1
ATOM 3475 O O . GLN B 1 122 ? 8.523 -23.5 -30.406 1 98.25 122 GLN B O 1
ATOM 3480 N N . ALA B 1 123 ? 7.531 -23.094 -28.453 1 98.19 123 ALA B N 1
ATOM 3481 C CA . ALA B 1 123 ? 7.758 -24.453 -27.953 1 98.19 123 ALA B CA 1
ATOM 3482 C C . ALA B 1 123 ? 6.602 -25.375 -28.328 1 98.19 123 ALA B C 1
ATOM 3484 O O . ALA B 1 123 ? 6.543 -26.516 -27.875 1 98.19 123 ALA B O 1
ATOM 3485 N N . GLY B 1 124 ? 5.609 -24.875 -29.031 1 98.25 124 GLY B N 1
ATOM 3486 C CA . GLY B 1 124 ? 4.508 -25.688 -29.531 1 98.25 124 GLY B CA 1
ATOM 3487 C C . GLY B 1 124 ? 3.33 -25.75 -28.578 1 98.25 124 GLY B C 1
ATOM 3488 O O . GLY B 1 124 ? 2.471 -26.625 -28.703 1 98.25 124 GLY B O 1
ATOM 3489 N N . ILE B 1 125 ? 3.309 -24.906 -27.609 1 98.5 125 ILE B N 1
ATOM 3490 C CA . ILE B 1 125 ? 2.225 -24.875 -26.625 1 98.5 125 ILE B CA 1
ATOM 3491 C C . ILE B 1 125 ? 1.242 -23.766 -26.984 1 98.5 125 ILE B C 1
ATOM 3493 O O . ILE B 1 125 ? 1.639 -22.609 -27.141 1 98.5 125 ILE B O 1
ATOM 3497 N N . SER B 1 126 ? 0.004 -24.109 -27.125 1 98.12 126 SER B N 1
ATOM 3498 C CA . SER B 1 126 ? -1.035 -23.109 -27.359 1 98.12 126 SER B CA 1
ATOM 3499 C C . SER B 1 126 ? -1.197 -22.188 -26.172 1 98.12 126 SER B C 1
ATOM 3501 O O . SER B 1 126 ? -1.154 -22.625 -25.016 1 98.12 126 SER B O 1
ATOM 3503 N N . ARG B 1 127 ? -1.459 -20.875 -26.438 1 98.12 127 ARG B N 1
ATOM 3504 C CA . ARG B 1 127 ? -1.685 -19.891 -25.391 1 98.12 127 ARG B CA 1
ATOM 3505 C C . ARG B 1 127 ? -2.895 -20.266 -24.531 1 98.12 127 ARG B C 1
ATOM 3507 O O . ARG B 1 127 ? -2.99 -19.859 -23.375 1 98.12 127 ARG B O 1
ATOM 3514 N N . GLU B 1 128 ? -3.746 -21.062 -25.016 1 97.88 128 GLU B N 1
ATOM 3515 C CA . GLU B 1 128 ? -4.938 -21.484 -24.297 1 97.88 128 GLU B CA 1
ATOM 3516 C C . GLU B 1 128 ? -4.57 -22.359 -23.094 1 97.88 128 GLU B C 1
ATOM 3518 O O . GLU B 1 128 ? -5.375 -22.531 -22.172 1 97.88 128 GLU B O 1
ATOM 3523 N N . ARG B 1 129 ? -3.383 -22.922 -23.078 1 98.06 129 ARG B N 1
ATOM 3524 C CA . ARG B 1 129 ? -2.939 -23.812 -22 1 98.06 129 ARG B CA 1
ATOM 3525 C C . ARG B 1 129 ? -2.115 -23.047 -20.969 1 98.06 129 ARG B C 1
ATOM 3527 O O . ARG B 1 129 ? -1.597 -23.656 -20.031 1 98.06 129 ARG B O 1
ATOM 3534 N N . VAL B 1 130 ? -2.021 -21.719 -21.156 1 98.62 130 VAL B N 1
ATOM 3535 C CA . VAL B 1 130 ? -1.149 -20.922 -20.297 1 98.62 130 VAL B CA 1
ATOM 3536 C C . VAL B 1 130 ? -1.949 -19.797 -19.641 1 98.62 130 VAL B C 1
ATOM 3538 O O . VAL B 1 130 ? -2.707 -19.109 -20.312 1 98.62 130 VAL B O 1
ATOM 3541 N N . LEU B 1 131 ? -1.829 -19.672 -18.375 1 98.69 131 LEU B N 1
ATOM 3542 C CA . LEU B 1 131 ? -2.293 -18.5 -17.641 1 98.69 131 LEU B CA 1
ATOM 3543 C C . LEU B 1 131 ? -1.122 -17.594 -17.266 1 98.69 131 LEU B C 1
ATOM 3545 O O . LEU B 1 131 ? -0.152 -18.062 -16.656 1 98.69 131 LEU B O 1
ATOM 3549 N N . ILE B 1 132 ? -1.183 -16.375 -17.656 1 98.88 132 ILE B N 1
ATOM 3550 C CA . ILE B 1 132 ? -0.214 -15.398 -17.172 1 98.88 132 ILE B CA 1
ATOM 3551 C C . ILE B 1 132 ? -0.602 -14.922 -15.781 1 98.88 132 ILE B C 1
ATOM 3553 O O . ILE B 1 132 ? -1.693 -14.383 -15.578 1 98.88 132 ILE B O 1
ATOM 3557 N N . LYS B 1 133 ? 0.259 -15.211 -14.852 1 98.75 133 LYS B N 1
ATOM 3558 C CA . LYS B 1 133 ? 0.006 -14.898 -13.445 1 98.75 133 LYS B CA 1
ATOM 3559 C C . LYS B 1 133 ? 0.569 -13.523 -13.078 1 98.75 133 LYS B C 1
ATOM 3561 O O . LYS B 1 133 ? 1.756 -13.258 -13.289 1 98.75 133 LYS B O 1
ATOM 3566 N N . LEU B 1 134 ? -0.279 -12.617 -12.617 1 98.81 134 LEU B N 1
ATOM 3567 C CA . LEU B 1 134 ? 0.071 -11.25 -12.242 1 98.81 134 LEU B CA 1
ATOM 3568 C C . LEU B 1 134 ? -0.402 -10.938 -10.828 1 98.81 134 LEU B C 1
ATOM 3570 O O . LEU B 1 134 ? -1.391 -11.508 -10.359 1 98.81 134 LEU B O 1
ATOM 3574 N N . ALA B 1 135 ? 0.354 -10.039 -10.117 1 98.81 135 ALA B N 1
ATOM 3575 C CA . ALA B 1 135 ? -0.115 -9.578 -8.812 1 98.81 135 ALA B CA 1
ATOM 3576 C C . ALA B 1 135 ? -1.389 -8.742 -8.953 1 98.81 135 ALA B C 1
ATOM 3578 O O . ALA B 1 135 ? -1.55 -8.008 -9.922 1 98.81 135 ALA B O 1
ATOM 3579 N N . SER B 1 136 ? -2.273 -8.828 -7.945 1 98.88 136 SER B N 1
ATOM 3580 C CA . SER B 1 136 ? -3.557 -8.133 -8.008 1 98.88 136 SER B CA 1
ATOM 3581 C C . SER B 1 136 ? -3.432 -6.695 -7.516 1 98.88 136 SER B C 1
ATOM 3583 O O . SER B 1 136 ? -4.191 -6.266 -6.641 1 98.88 136 SER B O 1
ATOM 3585 N N . THR B 1 137 ? -2.445 -5.945 -7.949 1 98.94 137 THR B N 1
ATOM 3586 C CA . THR B 1 137 ? -2.438 -4.488 -7.867 1 98.94 137 THR B CA 1
ATOM 3587 C C . THR B 1 137 ? -3.369 -3.883 -8.914 1 98.94 137 THR B C 1
ATOM 3589 O O . THR B 1 137 ? -3.855 -4.586 -9.797 1 98.94 137 THR B O 1
ATOM 3592 N N . TRP B 1 138 ? -3.703 -2.594 -8.766 1 98.88 138 TRP B N 1
ATOM 3593 C CA . TRP B 1 138 ? -4.52 -1.95 -9.789 1 98.88 138 TRP B CA 1
ATOM 3594 C C . TRP B 1 138 ? -3.883 -2.098 -11.164 1 98.88 138 TRP B C 1
ATOM 3596 O O . TRP B 1 138 ? -4.562 -2.426 -12.141 1 98.88 138 TRP B O 1
ATOM 3606 N N . GLU B 1 139 ? -2.557 -1.889 -11.25 1 98.94 139 GLU B N 1
ATOM 3607 C CA . GLU B 1 139 ? -1.82 -1.972 -12.508 1 98.94 139 GLU B CA 1
ATOM 3608 C C . GLU B 1 139 ? -1.842 -3.391 -13.07 1 98.94 139 GLU B C 1
ATOM 3610 O O . GLU B 1 139 ? -2.016 -3.586 -14.273 1 98.94 139 GLU B O 1
ATOM 3615 N N . GLY B 1 140 ? -1.648 -4.371 -12.172 1 98.88 140 GLY B N 1
ATOM 3616 C CA . GLY B 1 140 ? -1.737 -5.754 -12.602 1 98.88 140 GLY B CA 1
ATOM 3617 C C . GLY B 1 140 ? -3.104 -6.125 -13.148 1 98.88 140 GLY B C 1
ATOM 3618 O O . GLY B 1 140 ? -3.207 -6.809 -14.164 1 98.88 140 GLY B O 1
ATOM 3619 N N . ILE B 1 141 ? -4.145 -5.66 -12.5 1 98.94 141 ILE B N 1
ATOM 3620 C CA . ILE B 1 141 ? -5.516 -5.945 -12.914 1 98.94 141 ILE B CA 1
ATOM 3621 C C . ILE B 1 141 ? -5.793 -5.297 -14.266 1 98.94 141 ILE B C 1
ATOM 3623 O O . ILE B 1 141 ? -6.414 -5.91 -15.141 1 98.94 141 ILE B O 1
ATOM 3627 N N . GLN B 1 142 ? -5.297 -4.086 -14.422 1 98.94 142 GLN B N 1
ATOM 3628 C CA . GLN B 1 142 ? -5.504 -3.41 -15.695 1 98.94 142 GLN B CA 1
ATOM 3629 C C . GLN B 1 142 ? -4.719 -4.09 -16.812 1 98.94 142 GLN B C 1
ATOM 3631 O O . GLN B 1 142 ? -5.172 -4.141 -17.953 1 98.94 142 GLN B O 1
ATOM 3636 N N . ALA B 1 143 ? -3.512 -4.547 -16.531 1 98.94 143 ALA B N 1
ATOM 3637 C CA . ALA B 1 143 ? -2.764 -5.328 -17.5 1 98.94 143 ALA B CA 1
ATOM 3638 C C . ALA B 1 143 ? -3.535 -6.582 -17.906 1 98.94 143 ALA B C 1
ATOM 3640 O O . ALA B 1 143 ? -3.656 -6.891 -19.094 1 98.94 143 ALA B O 1
ATOM 3641 N N . ALA B 1 144 ? -4.074 -7.273 -16.922 1 98.94 144 ALA B N 1
ATOM 3642 C CA . ALA B 1 144 ? -4.84 -8.492 -17.188 1 98.94 144 ALA B CA 1
ATOM 3643 C C . ALA B 1 144 ? -6.062 -8.195 -18.062 1 98.94 144 ALA B C 1
ATOM 3645 O O . ALA B 1 144 ? -6.387 -8.961 -18.969 1 98.94 144 ALA B O 1
ATOM 3646 N N . LYS B 1 145 ? -6.738 -7.117 -17.719 1 98.94 145 LYS B N 1
ATOM 3647 C CA . LYS B 1 145 ? -7.898 -6.711 -18.5 1 98.94 145 LYS B CA 1
ATOM 3648 C C . LYS B 1 145 ? -7.543 -6.59 -19.984 1 98.94 145 LYS B C 1
ATOM 3650 O O . LYS B 1 145 ? -8.258 -7.109 -20.844 1 98.94 145 LYS B O 1
ATOM 3655 N N . GLU B 1 146 ? -6.508 -5.902 -20.234 1 98.88 146 GLU B N 1
ATOM 3656 C CA . GLU B 1 146 ? -6.09 -5.688 -21.625 1 98.88 146 GLU B CA 1
ATOM 3657 C C . GLU B 1 146 ? -5.688 -7 -22.281 1 98.88 146 GLU B C 1
ATOM 3659 O O . GLU B 1 146 ? -6.039 -7.254 -23.438 1 98.88 146 GLU B O 1
ATOM 3664 N N . LEU B 1 147 ? -4.902 -7.824 -21.594 1 98.94 147 LEU B N 1
ATOM 3665 C CA . LEU B 1 147 ? -4.477 -9.109 -22.125 1 98.94 147 LEU B CA 1
ATOM 3666 C C . LEU B 1 147 ? -5.684 -9.969 -22.5 1 98.94 147 LEU B C 1
ATOM 3668 O O . LEU B 1 147 ? -5.711 -10.594 -23.562 1 98.94 147 LEU B O 1
ATOM 3672 N N . GLU B 1 148 ? -6.68 -9.984 -21.609 1 98.81 148 GLU B N 1
ATOM 3673 C CA . GLU B 1 148 ? -7.887 -10.773 -21.844 1 98.81 148 GLU B CA 1
ATOM 3674 C C . GLU B 1 148 ? -8.672 -10.227 -23.031 1 98.81 148 GLU B C 1
ATOM 3676 O O . GLU B 1 148 ? -9.062 -10.984 -23.922 1 98.81 148 GLU B O 1
ATOM 3681 N N . GLU B 1 149 ? -8.844 -8.945 -23.125 1 98.56 149 GLU B N 1
ATOM 3682 C CA . GLU B 1 149 ? -9.742 -8.312 -24.078 1 98.56 149 GLU B CA 1
ATOM 3683 C C . GLU B 1 149 ? -9.094 -8.219 -25.453 1 98.56 149 GLU B C 1
ATOM 3685 O O . GLU B 1 149 ? -9.766 -8.391 -26.484 1 98.56 149 GLU B O 1
ATOM 3690 N N . LYS B 1 150 ? -7.828 -7.926 -25.469 1 98.5 150 LYS B N 1
ATOM 3691 C CA . LYS B 1 150 ? -7.223 -7.559 -26.734 1 98.5 150 LYS B CA 1
ATOM 3692 C C . LYS B 1 150 ? -6.363 -8.695 -27.297 1 98.5 150 LYS B C 1
ATOM 3694 O O . LYS B 1 150 ? -6.223 -8.836 -28.5 1 98.5 150 LYS B O 1
ATOM 3699 N N . ASP B 1 151 ? -5.789 -9.531 -26.406 1 98.06 151 ASP B N 1
ATOM 3700 C CA . ASP B 1 151 ? -4.789 -10.492 -26.859 1 98.06 151 ASP B CA 1
ATOM 3701 C C . ASP B 1 151 ? -5.32 -11.922 -26.781 1 98.06 151 ASP B C 1
ATOM 3703 O O . ASP B 1 151 ? -4.734 -12.836 -27.359 1 98.06 151 ASP B O 1
ATOM 3707 N N . GLY B 1 152 ? -6.344 -12.094 -26.094 1 98.06 152 GLY B N 1
ATOM 3708 C CA . GLY B 1 152 ? -6.793 -13.461 -25.859 1 98.06 152 GLY B CA 1
ATOM 3709 C C . GLY B 1 152 ? -5.863 -14.25 -24.969 1 98.06 152 GLY B C 1
ATOM 3710 O O . GLY B 1 152 ? -5.762 -15.469 -25.078 1 98.06 152 GLY B O 1
ATOM 3711 N N . ILE B 1 153 ? -5.051 -13.586 -24.203 1 98.75 153 ILE B N 1
ATOM 3712 C CA . ILE B 1 153 ? -4.176 -14.195 -23.203 1 98.75 153 ILE B CA 1
ATOM 3713 C C . ILE B 1 153 ? -4.895 -14.258 -21.859 1 98.75 153 ILE B C 1
ATOM 3715 O O . ILE B 1 153 ? -5.293 -13.227 -21.312 1 98.75 153 ILE B O 1
ATOM 3719 N N . HIS B 1 154 ? -5.062 -15.445 -21.344 1 98.69 154 HIS B N 1
ATOM 3720 C CA . HIS B 1 154 ? -5.793 -15.648 -20.094 1 98.69 154 HIS B CA 1
ATOM 3721 C C . HIS B 1 154 ? -4.891 -15.414 -18.891 1 98.69 154 HIS B C 1
ATOM 3723 O O . HIS B 1 154 ? -3.693 -15.711 -18.938 1 98.69 154 HIS B O 1
ATOM 3729 N N . CYS B 1 155 ? -5.477 -14.883 -17.828 1 98.88 155 CYS B N 1
ATOM 3730 C CA . CYS B 1 155 ? -4.656 -14.43 -16.703 1 98.88 155 CYS B CA 1
ATOM 3731 C C . CYS B 1 155 ? -5.121 -15.07 -15.398 1 98.88 155 CYS B C 1
ATOM 3733 O O . CYS B 1 155 ? -6.293 -15.43 -15.266 1 98.88 155 CYS B O 1
ATOM 3735 N N . ASN B 1 156 ? -4.188 -15.297 -14.469 1 98.88 156 ASN B N 1
ATOM 3736 C CA . ASN B 1 156 ? -4.359 -15.664 -13.07 1 98.88 156 ASN B CA 1
ATOM 3737 C C . ASN B 1 156 ? -3.865 -14.562 -12.133 1 98.88 156 ASN B C 1
ATOM 3739 O O . ASN B 1 156 ? -2.66 -14.344 -12.008 1 98.88 156 ASN B O 1
ATOM 3743 N N . LEU B 1 157 ? -4.75 -13.875 -11.484 1 98.94 157 LEU B N 1
ATOM 3744 C CA . LEU B 1 157 ? -4.34 -12.789 -10.594 1 98.94 157 LEU B CA 1
ATOM 3745 C C . LEU B 1 157 ? -4.074 -13.32 -9.188 1 98.94 157 LEU B C 1
ATOM 3747 O O . LEU B 1 157 ? -4.98 -13.844 -8.531 1 98.94 157 LEU B O 1
ATOM 3751 N N . THR B 1 158 ? -2.842 -13.156 -8.711 1 98.75 158 THR B N 1
ATOM 3752 C CA . THR B 1 158 ? -2.357 -13.688 -7.441 1 98.75 158 THR B CA 1
ATOM 3753 C C . THR B 1 158 ? -2.129 -12.555 -6.441 1 98.75 158 THR B C 1
ATOM 3755 O O . THR B 1 158 ? -2.414 -11.391 -6.734 1 98.75 158 THR B O 1
ATOM 3758 N N . LEU B 1 159 ? -1.713 -12.891 -5.227 1 98.75 159 LEU B N 1
ATOM 3759 C CA . LEU B 1 159 ? -1.537 -11.93 -4.148 1 98.75 159 LEU B CA 1
ATOM 3760 C C . LEU B 1 159 ? -2.82 -11.141 -3.91 1 98.75 159 LEU B C 1
ATOM 3762 O O . LEU B 1 159 ? -2.805 -9.906 -3.908 1 98.75 159 LEU B O 1
ATOM 3766 N N . LEU B 1 160 ? -3.857 -11.922 -3.873 1 98.94 160 LEU B N 1
ATOM 3767 C CA . LEU B 1 160 ? -5.191 -11.383 -3.646 1 98.94 160 LEU B CA 1
ATOM 3768 C C . LEU B 1 160 ? -5.645 -11.633 -2.211 1 98.94 160 LEU B C 1
ATOM 3770 O O . LEU B 1 160 ? -5.727 -12.781 -1.774 1 98.94 160 LEU B O 1
ATOM 3774 N N . PHE B 1 161 ? -5.953 -10.555 -1.459 1 98.94 161 PHE B N 1
ATOM 3775 C CA . PHE B 1 161 ? -6.211 -10.625 -0.026 1 98.94 161 PHE B CA 1
ATOM 3776 C C . PHE B 1 161 ? -7.504 -9.906 0.329 1 98.94 161 PHE B C 1
ATOM 3778 O O . PHE B 1 161 ? -8.062 -10.117 1.405 1 98.94 161 PHE B O 1
ATOM 3785 N N . ALA B 1 162 ? -7.957 -9.031 -0.562 1 98.75 162 ALA B N 1
ATOM 3786 C CA . ALA B 1 162 ? -9.078 -8.156 -0.226 1 98.75 162 ALA B CA 1
ATOM 3787 C C . ALA B 1 162 ? -10.234 -8.344 -1.204 1 98.75 162 ALA B C 1
ATOM 3789 O O . ALA B 1 162 ? -10.016 -8.672 -2.373 1 98.75 162 ALA B O 1
ATOM 3790 N N . PHE B 1 163 ? -11.438 -8.07 -0.708 1 98.81 163 PHE B N 1
ATOM 3791 C CA . PHE B 1 163 ? -12.648 -8.18 -1.513 1 98.81 163 PHE B CA 1
ATOM 3792 C C . PHE B 1 163 ? -12.609 -7.215 -2.689 1 98.81 163 PHE B C 1
ATOM 3794 O O . PHE B 1 163 ? -13.055 -7.547 -3.787 1 98.81 163 PHE B O 1
ATOM 3801 N N . CYS B 1 164 ? -12.023 -5.996 -2.531 1 98.81 164 CYS B N 1
ATOM 3802 C CA . CYS B 1 164 ? -11.977 -5.023 -3.615 1 98.81 164 CYS B CA 1
ATOM 3803 C C . CYS B 1 164 ? -11.102 -5.523 -4.762 1 98.81 164 CYS B C 1
ATOM 3805 O O . CYS B 1 164 ? -11.383 -5.242 -5.926 1 98.81 164 CYS B O 1
ATOM 3807 N N . GLN B 1 165 ? -10.039 -6.207 -4.449 1 98.94 165 GLN B N 1
ATOM 3808 C CA . GLN B 1 165 ? -9.227 -6.82 -5.496 1 98.94 165 GLN B CA 1
ATOM 3809 C C . GLN B 1 165 ? -10.055 -7.785 -6.34 1 98.94 165 GLN B C 1
ATOM 3811 O O . GLN B 1 165 ? -9.984 -7.766 -7.57 1 98.94 165 GLN B O 1
ATOM 3816 N N . ALA B 1 166 ? -10.805 -8.641 -5.598 1 98.94 166 ALA B N 1
ATOM 3817 C CA . ALA B 1 166 ? -11.625 -9.633 -6.277 1 98.94 166 ALA B CA 1
ATOM 3818 C C . ALA B 1 166 ? -12.656 -8.977 -7.18 1 98.94 166 ALA B C 1
ATOM 3820 O O . ALA B 1 166 ? -12.852 -9.391 -8.328 1 98.94 166 ALA B O 1
ATOM 3821 N N . VAL B 1 167 ? -13.328 -7.969 -6.68 1 98.88 167 VAL B N 1
ATOM 3822 C CA . VAL B 1 167 ? -14.344 -7.266 -7.449 1 98.88 167 VAL B CA 1
ATOM 3823 C C . VAL B 1 167 ? -13.719 -6.648 -8.695 1 98.88 167 VAL B C 1
ATOM 3825 O O . VAL B 1 167 ? -14.266 -6.77 -9.797 1 98.88 167 VAL B O 1
ATOM 3828 N N . ALA B 1 168 ? -12.555 -5.988 -8.508 1 98.88 168 ALA B N 1
ATOM 3829 C CA . ALA B 1 168 ? -11.875 -5.355 -9.641 1 98.88 168 ALA B CA 1
ATOM 3830 C C . ALA B 1 168 ? -11.484 -6.383 -10.695 1 98.88 168 ALA B C 1
ATOM 3832 O O . ALA B 1 168 ? -11.562 -6.113 -11.891 1 98.88 168 ALA B O 1
ATOM 3833 N N . CYS B 1 169 ? -11.039 -7.527 -10.266 1 98.94 169 CYS B N 1
ATOM 3834 C CA . CYS B 1 169 ? -10.664 -8.594 -11.188 1 98.94 169 CYS B CA 1
ATOM 3835 C C . CYS B 1 169 ? -11.867 -9.094 -11.969 1 98.94 169 CYS B C 1
ATOM 3837 O O . CYS B 1 169 ? -11.773 -9.344 -13.172 1 98.94 169 CYS B O 1
ATOM 3839 N N . ALA B 1 170 ? -12.984 -9.312 -11.25 1 98.75 170 ALA B N 1
ATOM 3840 C CA . ALA B 1 170 ? -14.203 -9.75 -11.914 1 98.75 170 ALA B CA 1
ATOM 3841 C C . ALA B 1 170 ? -14.641 -8.75 -12.984 1 98.75 170 ALA B C 1
ATOM 3843 O O . ALA B 1 170 ? -14.984 -9.141 -14.102 1 98.75 170 ALA B O 1
ATOM 3844 N N . GLU B 1 171 ? -14.617 -7.5 -12.625 1 98.56 171 GLU B N 1
ATOM 3845 C CA . GLU B 1 171 ? -15.016 -6.441 -13.547 1 98.56 171 GLU B CA 1
ATOM 3846 C C . GLU B 1 171 ? -14.07 -6.367 -14.742 1 98.56 171 GLU B C 1
ATOM 3848 O O . GLU B 1 171 ? -14.477 -5.984 -15.844 1 98.56 171 GLU B O 1
ATOM 3853 N N . ALA B 1 172 ? -12.844 -6.777 -14.57 1 98.62 172 ALA B N 1
ATOM 3854 C CA . ALA B 1 172 ? -11.828 -6.746 -15.625 1 98.62 172 ALA B CA 1
ATOM 3855 C C . ALA B 1 172 ? -11.93 -7.984 -16.516 1 98.62 172 ALA B C 1
ATOM 3857 O O . ALA B 1 172 ? -11.219 -8.094 -17.516 1 98.62 172 ALA B O 1
ATOM 3858 N N . GLY B 1 173 ? -12.781 -8.938 -16.156 1 98.56 173 GLY B N 1
ATOM 3859 C CA . GLY B 1 173 ? -12.969 -10.125 -16.969 1 98.56 173 GLY B CA 1
ATOM 3860 C C . GLY B 1 173 ? -11.82 -11.109 -16.859 1 98.56 173 GLY B C 1
ATOM 3861 O O . GLY B 1 173 ? -11.547 -11.859 -17.797 1 98.56 173 GLY B O 1
ATOM 3862 N N . VAL B 1 174 ? -11.125 -11.086 -15.758 1 98.69 174 VAL B N 1
ATOM 3863 C CA . VAL B 1 174 ? -9.992 -11.977 -15.547 1 98.69 174 VAL B CA 1
ATOM 3864 C C . VAL B 1 174 ? -10.469 -13.43 -15.523 1 98.69 174 VAL B C 1
ATOM 3866 O O . VAL B 1 174 ? -11.562 -13.719 -15.023 1 98.69 174 VAL B O 1
ATOM 3869 N N . THR B 1 175 ? -9.641 -14.305 -16.031 1 98.81 175 THR B N 1
ATOM 3870 C CA . THR B 1 175 ? -10.008 -15.711 -16.156 1 98.81 175 THR B CA 1
ATOM 3871 C C . THR B 1 175 ? -10.047 -16.375 -14.773 1 98.81 175 THR B C 1
ATOM 3873 O O . THR B 1 175 ? -10.992 -17.109 -14.461 1 98.81 175 THR B O 1
ATOM 3876 N N . LEU B 1 176 ? -9.078 -16.125 -14.016 1 98.81 176 LEU B N 1
ATOM 3877 C CA . LEU B 1 176 ? -8.883 -16.844 -12.75 1 98.81 176 LEU B CA 1
ATOM 3878 C C . LEU B 1 176 ? -8.258 -15.93 -11.703 1 98.81 176 LEU B C 1
ATOM 3880 O O . LEU B 1 176 ? -7.391 -15.117 -12.016 1 98.81 176 LEU B O 1
ATOM 3884 N N . ILE B 1 177 ? -8.758 -15.984 -10.469 1 98.94 177 ILE B N 1
ATOM 3885 C CA . ILE B 1 177 ? -8.094 -15.312 -9.359 1 98.94 177 ILE B CA 1
ATOM 3886 C C . ILE B 1 177 ? -7.641 -16.344 -8.328 1 98.94 177 ILE B C 1
ATOM 3888 O O . ILE B 1 177 ? -8.258 -17.406 -8.18 1 98.94 177 ILE B O 1
ATOM 3892 N N . SER B 1 178 ? -6.59 -15.961 -7.59 1 98.75 178 SER B N 1
ATOM 3893 C CA . SER B 1 178 ? -6.039 -16.812 -6.543 1 98.75 178 SER B CA 1
ATOM 3894 C C . SER B 1 178 ? -6.031 -16.094 -5.195 1 98.75 178 SER B C 1
ATOM 3896 O O . SER B 1 178 ? -4.973 -15.711 -4.699 1 98.75 178 SER B O 1
ATOM 3898 N N . PRO B 1 179 ? -7.188 -15.961 -4.547 1 98.94 179 PRO B N 1
ATOM 3899 C CA . PRO B 1 179 ? -7.18 -15.398 -3.195 1 98.94 179 PRO B CA 1
ATOM 3900 C C . PRO B 1 179 ? -6.453 -16.297 -2.191 1 98.94 179 PRO B C 1
ATOM 3902 O O . PRO B 1 179 ? -6.609 -17.516 -2.223 1 98.94 179 PRO B O 1
ATOM 3905 N N . PHE B 1 180 ? -5.617 -15.703 -1.375 1 98.81 180 PHE B N 1
ATOM 3906 C CA . PHE B 1 180 ? -4.742 -16.453 -0.472 1 98.81 180 PHE B CA 1
ATOM 3907 C C . PHE B 1 180 ? -5.418 -16.672 0.876 1 98.81 180 PHE B C 1
ATOM 3909 O O . PHE B 1 180 ? -5.754 -15.703 1.572 1 98.81 180 PHE B O 1
ATOM 3916 N N . VAL B 1 181 ? -5.551 -17.875 1.3 1 98.81 181 VAL B N 1
ATOM 3917 C CA . VAL B 1 181 ? -6.227 -18.25 2.535 1 98.81 181 VAL B CA 1
ATOM 3918 C C . VAL B 1 181 ? -5.238 -18.219 3.697 1 98.81 181 VAL B C 1
ATOM 3920 O O . VAL B 1 181 ? -5.48 -17.547 4.707 1 98.81 181 VAL B O 1
ATOM 3923 N N . GLY B 1 182 ? -4.148 -18.906 3.516 1 98.69 182 GLY B N 1
ATOM 3924 C CA . GLY B 1 182 ? -3.203 -19.125 4.598 1 98.69 182 GLY B CA 1
ATOM 3925 C C . GLY B 1 182 ? -2.5 -17.859 5.039 1 98.69 182 GLY B C 1
ATOM 3926 O O . GLY B 1 182 ? -2.244 -17.656 6.23 1 98.69 182 GLY B O 1
ATOM 3927 N N . ARG B 1 183 ? -2.158 -17 4.109 1 98.69 183 ARG B N 1
ATOM 3928 C CA . ARG B 1 183 ? -1.444 -15.781 4.465 1 98.69 183 ARG B CA 1
ATOM 3929 C C . ARG B 1 183 ? -2.355 -14.805 5.211 1 98.69 183 ARG B C 1
ATOM 3931 O O . ARG B 1 183 ? -1.899 -14.062 6.082 1 98.69 183 ARG B O 1
ATOM 3938 N N . ILE B 1 184 ? -3.658 -14.781 4.816 1 98.88 184 ILE B N 1
ATOM 3939 C CA . ILE B 1 184 ? -4.621 -14.016 5.602 1 98.88 184 ILE B CA 1
ATOM 3940 C C . ILE B 1 184 ? -4.664 -14.555 7.031 1 98.88 184 ILE B C 1
ATOM 3942 O O . ILE B 1 184 ? -4.574 -13.789 7.992 1 98.88 184 ILE B O 1
ATOM 3946 N N . PHE B 1 185 ? -4.734 -15.859 7.156 1 98.81 185 PHE B N 1
ATOM 3947 C CA . PHE B 1 185 ? -4.711 -16.531 8.445 1 98.81 185 PHE B CA 1
ATOM 3948 C C . PHE B 1 185 ? -3.473 -16.141 9.242 1 98.81 185 PHE B C 1
ATOM 3950 O O . PHE B 1 185 ? -3.574 -15.773 10.414 1 98.81 185 PHE B O 1
ATOM 3957 N N . ASP B 1 186 ? -2.32 -16.188 8.633 1 98.75 186 ASP B N 1
ATOM 3958 C CA . ASP B 1 186 ? -1.057 -15.859 9.289 1 98.75 186 ASP B CA 1
ATOM 3959 C C . ASP B 1 186 ? -1.094 -14.445 9.867 1 98.75 186 ASP B C 1
ATOM 3961 O O . ASP B 1 186 ? -0.609 -14.211 10.977 1 98.75 186 ASP B O 1
ATOM 3965 N N . TRP B 1 187 ? -1.603 -13.492 9.133 1 98.69 187 TRP B N 1
ATOM 3966 C CA . TRP B 1 187 ? -1.647 -12.102 9.578 1 98.69 187 TRP B CA 1
ATOM 3967 C C . TRP B 1 187 ? -2.504 -11.961 10.828 1 98.69 187 TRP B C 1
ATOM 3969 O O . TRP B 1 187 ? -2.098 -11.305 11.797 1 98.69 187 TRP B O 1
ATOM 3979 N N . TYR B 1 188 ? -3.711 -12.508 10.797 1 98.69 188 TYR B N 1
ATOM 3980 C CA . TYR B 1 188 ? -4.617 -12.375 11.938 1 98.69 188 TYR B CA 1
ATOM 3981 C C . TYR B 1 188 ? -4.047 -13.062 13.172 1 98.69 188 TYR B C 1
ATOM 3983 O O . TYR B 1 188 ? -4.16 -12.547 14.281 1 98.69 188 TYR B O 1
ATOM 3991 N N . VAL B 1 189 ? -3.426 -14.289 13 1 98.56 189 VAL B N 1
ATOM 3992 C CA . VAL B 1 189 ? -2.799 -14.992 14.117 1 98.56 189 VAL B CA 1
ATOM 3993 C C . VAL B 1 189 ? -1.696 -14.117 14.719 1 98.56 189 VAL B C 1
ATOM 3995 O O . VAL B 1 189 ? -1.56 -14.039 15.938 1 98.56 189 VAL B O 1
ATOM 3998 N N . LYS B 1 190 ? -0.951 -13.477 13.867 1 97.56 190 LYS B N 1
ATOM 3999 C CA . LYS B 1 190 ? 0.187 -12.672 14.305 1 97.56 190 LYS B CA 1
ATOM 4000 C C . LYS B 1 190 ? -0.276 -11.375 14.961 1 97.56 190 LYS B C 1
ATOM 4002 O O . LYS B 1 190 ? 0.313 -10.93 15.953 1 97.56 190 LYS B O 1
ATOM 4007 N N . ASN B 1 191 ? -1.344 -10.75 14.477 1 97.19 191 ASN B N 1
ATOM 4008 C CA . ASN B 1 191 ? -1.614 -9.352 14.812 1 97.19 191 ASN B CA 1
ATOM 4009 C C . ASN B 1 191 ? -2.824 -9.227 15.734 1 97.19 191 ASN B C 1
ATOM 4011 O O . ASN B 1 191 ? -3.18 -8.117 16.141 1 97.19 191 ASN B O 1
ATOM 4015 N N . THR B 1 192 ? -3.488 -10.281 16 1 97.56 192 THR B N 1
ATOM 4016 C CA . THR B 1 192 ? -4.617 -10.25 16.922 1 97.56 192 THR B CA 1
ATOM 4017 C C . THR B 1 192 ? -4.395 -11.219 18.078 1 97.56 192 THR B C 1
ATOM 4019 O O . THR B 1 192 ? -3.402 -11.953 18.109 1 97.56 192 THR B O 1
ATOM 4022 N N . ASP B 1 193 ? -5.277 -11.211 19.062 1 97.44 193 ASP B N 1
ATOM 4023 C CA . ASP B 1 193 ? -5.16 -12.078 20.234 1 97.44 193 ASP B CA 1
ATOM 4024 C C . ASP B 1 193 ? -5.645 -13.492 19.906 1 97.44 193 ASP B C 1
ATOM 4026 O O . ASP B 1 193 ? -5.391 -14.43 20.672 1 97.44 193 ASP B O 1
ATOM 4030 N N . THR B 1 194 ? -6.285 -13.719 18.828 1 97.69 194 THR B N 1
ATOM 4031 C CA . THR B 1 194 ? -6.785 -15.023 18.422 1 97.69 194 THR B CA 1
ATOM 4032 C C . THR B 1 194 ? -5.703 -15.812 17.688 1 97.69 194 THR B C 1
ATOM 4034 O O . THR B 1 194 ? -5.285 -15.438 16.594 1 97.69 194 THR B O 1
ATOM 4037 N N . LYS B 1 195 ? -5.301 -16.969 18.25 1 97.19 195 LYS B N 1
ATOM 4038 C CA . LYS B 1 195 ? -4.168 -17.719 17.703 1 97.19 195 LYS B CA 1
ATOM 4039 C C . LYS B 1 195 ? -4.637 -18.984 16.984 1 97.19 195 LYS B C 1
ATOM 4041 O O . LYS B 1 195 ? -3.885 -19.578 16.219 1 97.19 195 LYS B O 1
ATOM 4046 N N . THR B 1 196 ? -5.812 -19.422 17.328 1 97.62 196 THR B N 1
ATOM 4047 C CA . THR B 1 196 ? -6.395 -20.609 16.703 1 97.62 196 THR B CA 1
ATOM 4048 C C . THR B 1 196 ? -7.809 -20.328 16.203 1 97.62 196 THR B C 1
ATOM 4050 O O . THR B 1 196 ? -8.531 -19.531 16.797 1 97.62 196 THR B O 1
ATOM 4053 N N . TYR B 1 197 ? -8.125 -20.922 15.102 1 97.94 197 TYR B N 1
ATOM 4054 C CA . TYR B 1 197 ? -9.438 -20.766 14.5 1 97.94 197 TYR B CA 1
ATOM 4055 C C . TYR B 1 197 ? -10.055 -22.109 14.148 1 97.94 197 TYR B C 1
ATOM 4057 O O . TYR B 1 197 ? -9.359 -23 13.656 1 97.94 197 TYR B O 1
ATOM 4065 N N . ALA B 1 198 ? -11.391 -22.234 14.484 1 97.81 198 ALA B N 1
ATOM 4066 C CA . ALA B 1 198 ? -12.102 -23.297 13.781 1 97.81 198 ALA B CA 1
ATOM 4067 C C . ALA B 1 198 ? -12.078 -23.078 12.273 1 97.81 198 ALA B C 1
ATOM 4069 O O . ALA B 1 198 ? -12.109 -21.938 11.805 1 97.81 198 ALA B O 1
ATOM 4070 N N . PRO B 1 199 ? -12.016 -24.156 11.484 1 97.25 199 PRO B N 1
ATOM 4071 C CA . PRO B 1 199 ? -11.891 -24 10.031 1 97.25 199 PRO B CA 1
ATOM 4072 C C . PRO B 1 199 ? -12.914 -23.047 9.438 1 97.25 199 PRO B C 1
ATOM 4074 O O . PRO B 1 199 ? -12.57 -22.188 8.617 1 97.25 199 PRO B O 1
ATOM 4077 N N . LYS B 1 200 ? -14.125 -23.078 9.883 1 97.12 200 LYS B N 1
ATOM 4078 C CA . LYS B 1 200 ? -15.195 -22.25 9.328 1 97.12 200 LYS B CA 1
ATOM 4079 C C . LYS B 1 200 ? -15.016 -20.797 9.727 1 97.12 200 LYS B C 1
ATOM 4081 O O . LYS B 1 200 ? -15.562 -19.891 9.078 1 97.12 200 LYS B O 1
ATOM 4086 N N . ASP B 1 201 ? -14.289 -20.531 10.812 1 98.31 201 ASP B N 1
ATOM 4087 C CA . ASP B 1 201 ? -14.117 -19.188 11.336 1 98.31 201 ASP B CA 1
ATOM 4088 C C . ASP B 1 201 ? -12.797 -18.578 10.867 1 98.31 201 ASP B C 1
ATOM 4090 O O . ASP B 1 201 ? -12.508 -17.422 11.148 1 98.31 201 ASP B O 1
ATOM 4094 N N . ASP B 1 202 ? -12.023 -19.422 10.172 1 98.69 202 ASP B N 1
ATOM 4095 C CA . ASP B 1 202 ? -10.75 -18.969 9.633 1 98.69 202 ASP B CA 1
ATOM 4096 C C . ASP B 1 202 ? -10.938 -17.734 8.734 1 98.69 202 ASP B C 1
ATOM 4098 O O . ASP B 1 202 ? -11.719 -17.781 7.789 1 98.69 202 ASP B O 1
ATOM 4102 N N . PRO B 1 203 ? -10.203 -16.625 9.008 1 98.81 203 PRO B N 1
ATOM 4103 C CA . PRO B 1 203 ? -10.422 -15.406 8.234 1 98.81 203 PRO B CA 1
ATOM 4104 C C . PRO B 1 203 ? -10.117 -15.586 6.75 1 98.81 203 PRO B C 1
ATOM 4106 O O . PRO B 1 203 ? -10.727 -14.922 5.906 1 98.81 203 PRO B O 1
ATOM 4109 N N . GLY B 1 204 ? -9.141 -16.406 6.398 1 98.88 204 GLY B N 1
ATOM 4110 C CA . GLY B 1 204 ? -8.891 -16.703 5 1 98.88 204 GLY B CA 1
ATOM 4111 C C . GLY B 1 204 ? -10.039 -17.453 4.34 1 98.88 204 GLY B C 1
ATOM 4112 O O . GLY B 1 204 ? -10.398 -17.172 3.199 1 98.88 204 GLY B O 1
ATOM 4113 N N . VAL B 1 205 ? -10.602 -18.422 5.051 1 98.94 205 VAL B N 1
ATOM 4114 C CA . VAL B 1 205 ? -11.742 -19.172 4.555 1 98.94 205 VAL B CA 1
ATOM 4115 C C . VAL B 1 205 ? -12.938 -18.234 4.352 1 98.94 205 VAL B C 1
ATOM 4117 O O . VAL B 1 205 ? -13.617 -18.297 3.328 1 98.94 205 VAL B O 1
ATOM 4120 N N . LYS B 1 206 ? -13.18 -17.375 5.309 1 98.88 206 LYS B N 1
ATOM 4121 C CA . LYS B 1 206 ? -14.281 -16.422 5.207 1 98.88 206 LYS B CA 1
ATOM 4122 C C . LYS B 1 206 ? -14.102 -15.5 4 1 98.88 206 LYS B C 1
ATOM 4124 O O . LYS B 1 206 ? -15.07 -15.164 3.316 1 98.88 206 LYS B O 1
ATOM 4129 N N . SER B 1 207 ? -12.875 -15.109 3.787 1 98.88 207 SER B N 1
ATOM 4130 C CA . SER B 1 207 ? -12.578 -14.234 2.66 1 98.88 207 SER B CA 1
ATOM 4131 C C . SER B 1 207 ? -12.898 -14.906 1.332 1 98.88 207 SER B C 1
ATOM 4133 O O . SER B 1 207 ? -13.609 -14.344 0.5 1 98.88 207 SER B O 1
ATOM 4135 N N . VAL B 1 208 ? -12.414 -16.094 1.112 1 98.94 208 VAL B N 1
ATOM 4136 C CA . VAL B 1 208 ? -12.609 -16.812 -0.146 1 98.94 208 VAL B CA 1
ATOM 4137 C C . VAL B 1 208 ? -14.094 -17.156 -0.314 1 98.94 208 VAL B C 1
ATOM 4139 O O . VAL B 1 208 ? -14.625 -17.094 -1.422 1 98.94 208 VAL B O 1
ATOM 4142 N N . THR B 1 209 ? -14.75 -17.531 0.77 1 98.94 209 THR B N 1
ATOM 4143 C CA . THR B 1 209 ? -16.172 -17.828 0.732 1 98.94 209 THR B CA 1
ATOM 4144 C C . THR B 1 209 ? -16.969 -16.609 0.255 1 98.94 209 THR B C 1
ATOM 4146 O O . THR B 1 209 ? -17.844 -16.734 -0.609 1 98.94 209 THR B O 1
ATOM 4149 N N . LYS B 1 210 ? -16.672 -15.477 0.815 1 98.81 210 LYS B N 1
ATOM 4150 C CA . LYS B 1 210 ? -17.359 -14.242 0.416 1 98.81 210 LYS B CA 1
ATOM 4151 C C . LYS B 1 210 ? -17.125 -13.953 -1.065 1 98.81 210 LYS B C 1
ATOM 4153 O O . LYS B 1 210 ? -18.062 -13.586 -1.776 1 98.81 210 LYS B O 1
ATOM 4158 N N . ILE B 1 211 ? -15.938 -14.094 -1.531 1 98.94 211 ILE B N 1
ATOM 4159 C CA . ILE B 1 211 ? -15.578 -13.82 -2.918 1 98.94 211 ILE B CA 1
ATOM 4160 C C . ILE B 1 211 ? -16.312 -14.781 -3.844 1 98.94 211 ILE B C 1
ATOM 4162 O O . ILE B 1 211 ? -16.938 -14.352 -4.824 1 98.94 211 ILE B O 1
ATOM 4166 N N . TYR B 1 212 ? -16.25 -16.078 -3.521 1 98.94 212 TYR B N 1
ATOM 4167 C CA . TYR B 1 212 ? -16.953 -17.078 -4.316 1 98.94 212 TYR B CA 1
ATOM 4168 C C . TYR B 1 212 ? -18.438 -16.75 -4.422 1 98.94 212 TYR B C 1
ATOM 4170 O O . TYR B 1 212 ? -19 -16.75 -5.52 1 98.94 212 TYR B O 1
ATOM 4178 N N . ASN B 1 213 ? -19.047 -16.5 -3.281 1 98.88 213 ASN B N 1
ATOM 4179 C CA . ASN B 1 213 ? -20.469 -16.203 -3.264 1 98.88 213 ASN B CA 1
ATOM 4180 C C . ASN B 1 213 ? -20.797 -14.984 -4.121 1 98.88 213 ASN B C 1
ATOM 4182 O O . ASN B 1 213 ? -21.781 -14.984 -4.863 1 98.88 213 ASN B O 1
ATOM 4186 N N . TYR B 1 214 ? -19.984 -13.977 -4.016 1 98.88 214 TYR B N 1
ATOM 4187 C CA . TYR B 1 214 ? -20.203 -12.758 -4.797 1 98.88 214 TYR B CA 1
ATOM 4188 C C . TYR B 1 214 ? -20.141 -13.055 -6.289 1 98.88 214 TYR B C 1
ATOM 4190 O O . TYR B 1 214 ? -21 -12.609 -7.051 1 98.88 214 TYR B O 1
ATOM 4198 N N . TYR B 1 215 ? -19.078 -13.781 -6.719 1 98.88 215 TYR B N 1
ATOM 4199 C CA . TYR B 1 215 ? -18.891 -14.078 -8.133 1 98.88 215 TYR B CA 1
ATOM 4200 C C . TYR B 1 215 ? -20.062 -14.883 -8.68 1 98.88 215 TYR B C 1
ATOM 4202 O O . TYR B 1 215 ? -20.594 -14.578 -9.75 1 98.88 215 TYR B O 1
ATOM 4210 N N . LYS B 1 216 ? -20.516 -15.906 -7.941 1 98.75 216 LYS B N 1
ATOM 4211 C CA . LYS B 1 216 ? -21.594 -16.766 -8.398 1 98.75 216 LYS B CA 1
ATOM 4212 C C . LYS B 1 216 ? -22.938 -16.047 -8.359 1 98.75 216 LYS B C 1
ATOM 4214 O O . LYS B 1 216 ? -23.781 -16.234 -9.234 1 98.75 216 LYS B O 1
ATOM 4219 N N . LYS B 1 217 ? -23.141 -15.273 -7.332 1 98.5 217 LYS B N 1
ATOM 4220 C CA . LYS B 1 217 ? -24.391 -14.523 -7.211 1 98.5 217 LYS B CA 1
ATOM 4221 C C . LYS B 1 217 ? -24.594 -13.594 -8.406 1 98.5 217 LYS B C 1
ATOM 4223 O O . LYS B 1 217 ? -25.703 -13.5 -8.938 1 98.5 217 LYS B O 1
ATOM 4228 N N . PHE B 1 218 ? -23.594 -12.953 -8.797 1 98.38 218 PHE B N 1
ATOM 4229 C CA . PHE B 1 218 ? -23.75 -11.922 -9.812 1 98.38 218 PHE B CA 1
ATOM 4230 C C . PHE B 1 218 ? -23.312 -12.438 -11.18 1 98.38 218 PHE B C 1
ATOM 4232 O O . PHE B 1 218 ? -23.203 -11.664 -12.133 1 98.38 218 PHE B O 1
ATOM 4239 N N . GLY B 1 219 ? -22.953 -13.664 -11.289 1 98.12 219 GLY B N 1
ATOM 4240 C CA . GLY B 1 219 ? -22.766 -14.352 -12.562 1 98.12 219 GLY B CA 1
ATOM 4241 C C . GLY B 1 219 ? -21.422 -14.062 -13.203 1 98.12 219 GLY B C 1
ATOM 4242 O O . GLY B 1 219 ? -21.297 -14.078 -14.43 1 98.12 219 GLY B O 1
ATOM 4243 N N . TYR B 1 220 ? -20.453 -13.672 -12.375 1 98.38 220 TYR B N 1
ATOM 4244 C CA . TYR B 1 220 ? -19.109 -13.508 -12.922 1 98.38 220 TYR B CA 1
ATOM 4245 C C . TYR B 1 220 ? -18.516 -14.859 -13.305 1 98.38 220 TYR B C 1
ATOM 4247 O O . TYR B 1 220 ? -18.672 -15.844 -12.586 1 98.38 220 TYR B O 1
ATOM 4255 N N . LYS B 1 221 ? -17.844 -14.914 -14.398 1 98.12 221 LYS B N 1
ATOM 4256 C CA . LYS B 1 221 ? -17.328 -16.172 -14.945 1 98.12 221 LYS B CA 1
ATOM 4257 C C . LYS B 1 221 ? -15.938 -16.469 -14.406 1 98.12 221 LYS B C 1
ATOM 4259 O O . LYS B 1 221 ? -15.438 -17.578 -14.539 1 98.12 221 LYS B O 1
ATOM 4264 N N . THR B 1 222 ? -15.289 -15.461 -13.836 1 98.81 222 THR B N 1
ATOM 4265 C CA . THR B 1 222 ? -13.945 -15.617 -13.289 1 98.81 222 THR B CA 1
ATOM 4266 C C . THR B 1 222 ? -13.891 -16.812 -12.336 1 98.81 222 THR B C 1
ATOM 4268 O O . THR B 1 222 ? -14.75 -16.953 -11.461 1 98.81 222 THR B O 1
ATOM 4271 N N . ILE B 1 223 ? -12.898 -17.656 -12.492 1 98.81 223 ILE B N 1
ATOM 4272 C CA . ILE B 1 223 ? -12.695 -18.828 -11.648 1 98.81 223 ILE B CA 1
ATOM 4273 C C . ILE B 1 223 ? -12.055 -18.406 -10.328 1 98.81 223 ILE B C 1
ATOM 4275 O O . ILE B 1 223 ? -11.078 -17.672 -10.312 1 98.81 223 ILE B O 1
ATOM 4279 N N . VAL B 1 224 ? -12.609 -18.812 -9.227 1 98.94 224 VAL B N 1
ATOM 4280 C CA . VAL B 1 224 ? -12.031 -18.578 -7.91 1 98.94 224 VAL B CA 1
ATOM 4281 C C . VAL B 1 224 ? -11.195 -19.781 -7.48 1 98.94 224 VAL B C 1
ATOM 4283 O O . VAL B 1 224 ? -11.727 -20.875 -7.289 1 98.94 224 VAL B O 1
ATOM 4286 N N . MET B 1 225 ? -9.891 -19.547 -7.328 1 98.88 225 MET B N 1
ATOM 4287 C CA . MET B 1 225 ? -9 -20.625 -6.891 1 98.88 225 MET B CA 1
ATOM 4288 C C . MET B 1 225 ? -8.383 -20.297 -5.539 1 98.88 225 MET B C 1
ATOM 4290 O O . MET B 1 225 ? -7.418 -19.531 -5.461 1 98.88 225 MET B O 1
ATOM 4294 N N . GLY B 1 226 ? -8.984 -20.875 -4.504 1 98.75 226 GLY B N 1
ATOM 4295 C CA . GLY B 1 226 ? -8.328 -20.719 -3.213 1 98.75 226 GLY B CA 1
ATOM 4296 C C . GLY B 1 226 ? -6.887 -21.188 -3.215 1 98.75 226 GLY B C 1
ATOM 4297 O O . GLY B 1 226 ? -6.555 -22.188 -3.836 1 98.75 226 GLY B O 1
ATOM 4298 N N . ALA B 1 227 ? -6.023 -20.422 -2.539 1 98.31 227 ALA B N 1
ATOM 4299 C CA . ALA B 1 227 ? -4.586 -20.688 -2.588 1 98.31 227 ALA B CA 1
ATOM 4300 C C . ALA B 1 227 ? -3.943 -20.484 -1.222 1 98.31 227 ALA B C 1
ATOM 4302 O O . ALA B 1 227 ? -4.57 -19.938 -0.31 1 98.31 227 ALA B O 1
ATOM 4303 N N . SER B 1 228 ? -2.699 -20.938 -1.049 1 97.75 228 SER B N 1
ATOM 4304 C CA . SER B 1 228 ? -1.862 -20.656 0.111 1 97.75 228 SER B CA 1
ATOM 4305 C C . SER B 1 228 ? -2.467 -21.234 1.386 1 97.75 228 SER B C 1
ATOM 4307 O O . SER B 1 228 ? -2.662 -20.516 2.367 1 97.75 228 SER B O 1
ATOM 4309 N N . PHE B 1 229 ? -2.701 -22.484 1.402 1 98.62 229 PHE B N 1
ATOM 4310 C CA . PHE B 1 229 ? -3.316 -23.141 2.549 1 98.62 229 PHE B CA 1
ATOM 4311 C C . PHE B 1 229 ? -2.266 -23.5 3.592 1 98.62 229 PHE B C 1
ATOM 4313 O O . PHE B 1 229 ? -1.113 -23.781 3.248 1 98.62 229 PHE B O 1
ATOM 4320 N N . ARG B 1 230 ? -2.734 -23.594 4.871 1 98.31 230 ARG B N 1
ATOM 4321 C CA . ARG B 1 230 ? -1.867 -23.984 5.98 1 98.31 230 ARG B CA 1
ATOM 4322 C C . ARG B 1 230 ? -2.258 -25.344 6.523 1 98.31 230 ARG B C 1
ATOM 4324 O O . ARG B 1 230 ? -1.451 -26.016 7.176 1 98.31 230 ARG B O 1
ATOM 4331 N N . ASN B 1 231 ? -3.51 -25.781 6.305 1 98.38 231 ASN B N 1
ATOM 4332 C CA . ASN B 1 231 ? -3.994 -27.047 6.848 1 98.38 231 ASN B CA 1
ATOM 4333 C C . ASN B 1 231 ? -5.191 -27.578 6.062 1 98.38 231 ASN B C 1
ATOM 4335 O O . ASN B 1 231 ? -5.797 -26.844 5.281 1 98.38 231 ASN B O 1
ATOM 4339 N N . VAL B 1 232 ? -5.535 -28.797 6.258 1 98.31 232 VAL B N 1
ATOM 4340 C CA . VAL B 1 232 ? -6.578 -29.469 5.492 1 98.31 232 VAL B CA 1
ATOM 4341 C C . VAL B 1 232 ? -7.945 -28.922 5.879 1 98.31 232 VAL B C 1
ATOM 4343 O O . VAL B 1 232 ? -8.875 -28.922 5.07 1 98.31 232 VAL B O 1
ATOM 4346 N N . GLY B 1 233 ? -8.086 -28.438 7.113 1 98.56 233 GLY B N 1
ATOM 4347 C CA . GLY B 1 233 ? -9.344 -27.812 7.52 1 98.56 233 GLY B CA 1
ATOM 4348 C C . GLY B 1 233 ? -9.742 -26.656 6.637 1 98.56 233 GLY B C 1
ATOM 4349 O O . GLY B 1 233 ? -10.914 -26.5 6.281 1 98.56 233 GLY B O 1
ATOM 4350 N N . GLN B 1 234 ? -8.789 -25.766 6.312 1 98.88 234 GLN B N 1
ATOM 4351 C CA . GLN B 1 234 ? -9.031 -24.656 5.395 1 98.88 234 GLN B CA 1
ATOM 4352 C C . GLN B 1 234 ? -9.531 -25.172 4.047 1 98.88 234 GLN B C 1
ATOM 4354 O O . GLN B 1 234 ? -10.461 -24.594 3.469 1 98.88 234 GLN B O 1
ATOM 4359 N N . ILE B 1 235 ? -8.922 -26.219 3.564 1 98.81 235 ILE B N 1
ATOM 4360 C CA . ILE B 1 235 ? -9.211 -26.781 2.25 1 98.81 235 ILE B CA 1
ATOM 4361 C C . ILE B 1 235 ? -10.617 -27.375 2.24 1 98.81 235 ILE B C 1
ATOM 4363 O O . ILE B 1 235 ? -11.422 -27.062 1.359 1 98.81 235 ILE B O 1
ATOM 4367 N N . THR B 1 236 ? -10.906 -28.203 3.246 1 98.69 236 THR B N 1
ATOM 4368 C CA . THR B 1 236 ? -12.188 -28.906 3.256 1 98.69 236 THR B CA 1
ATOM 4369 C C . THR B 1 236 ? -13.336 -27.938 3.494 1 98.69 236 THR B C 1
ATOM 4371 O O . THR B 1 236 ? -14.445 -28.141 3 1 98.69 236 THR B O 1
ATOM 4374 N N . GLU B 1 237 ? -13.102 -26.828 4.141 1 98.69 237 GLU B N 1
ATOM 4375 C CA . GLU B 1 237 ? -14.133 -25.812 4.379 1 98.69 237 GLU B CA 1
ATOM 4376 C C . GLU B 1 237 ? -14.414 -25 3.119 1 98.69 237 GLU B C 1
ATOM 4378 O O . GLU B 1 237 ? -15.367 -24.219 3.076 1 98.69 237 GLU B O 1
ATOM 4383 N N . LEU B 1 238 ? -13.594 -25.172 2.129 1 98.88 238 LEU B N 1
ATOM 4384 C CA . LEU B 1 238 ? -13.812 -24.5 0.859 1 98.88 238 LEU B CA 1
ATOM 4385 C C . LEU B 1 238 ? -14.188 -25.484 -0.235 1 98.88 238 LEU B C 1
ATOM 4387 O O . LEU B 1 238 ? -14.109 -25.172 -1.423 1 98.88 238 LEU B O 1
ATOM 4391 N N . ALA B 1 239 ? -14.523 -26.75 0.183 1 98.81 239 ALA B N 1
ATOM 4392 C CA . ALA B 1 239 ? -15 -27.734 -0.786 1 98.81 239 ALA B CA 1
ATOM 4393 C C . ALA B 1 239 ? -16.203 -27.203 -1.554 1 98.81 239 ALA B C 1
ATOM 4395 O O . ALA B 1 239 ? -17.203 -26.797 -0.953 1 98.81 239 ALA B O 1
ATOM 4396 N N . GLY B 1 240 ? -16.109 -27.203 -2.83 1 98.75 240 GLY B N 1
ATOM 4397 C CA . GLY B 1 240 ? -17.125 -26.609 -3.688 1 98.75 240 GLY B CA 1
ATOM 4398 C C . GLY B 1 240 ? -16.641 -25.375 -4.422 1 98.75 240 GLY B C 1
ATOM 4399 O O . GLY B 1 240 ? -17.25 -24.938 -5.395 1 98.75 240 GLY B O 1
ATOM 4400 N N . CYS B 1 241 ? -15.516 -24.781 -3.891 1 98.81 241 CYS B N 1
ATOM 4401 C CA . CYS B 1 241 ? -14.867 -23.703 -4.645 1 98.81 241 CYS B CA 1
ATOM 4402 C C . CYS B 1 241 ? -14.492 -24.172 -6.043 1 98.81 241 CYS B C 1
ATOM 4404 O O . CYS B 1 241 ? -14.328 -25.375 -6.277 1 98.81 241 CYS B O 1
ATOM 4406 N N . ASP B 1 242 ? -14.383 -23.266 -6.992 1 98.69 242 ASP B N 1
ATOM 4407 C CA . ASP B 1 242 ? -14.078 -23.688 -8.352 1 98.69 242 ASP B CA 1
ATOM 4408 C C . ASP B 1 242 ? -12.797 -24.516 -8.398 1 98.69 242 ASP B C 1
ATOM 4410 O O . ASP B 1 242 ? -12.797 -25.656 -8.875 1 98.69 242 ASP B O 1
ATOM 4414 N N . ASN B 1 243 ? -11.734 -23.938 -7.996 1 98.69 243 ASN B N 1
ATOM 4415 C CA . ASN B 1 243 ? -10.43 -24.562 -7.93 1 98.69 243 ASN B CA 1
ATOM 4416 C C . ASN B 1 243 ? -9.773 -24.359 -6.566 1 98.69 243 ASN B C 1
ATOM 4418 O O . ASN B 1 243 ? -10.094 -23.406 -5.855 1 98.69 243 ASN B O 1
ATOM 4422 N N . LEU B 1 244 ? -8.93 -25.266 -6.156 1 98.62 244 LEU B N 1
ATOM 4423 C CA . LEU B 1 244 ? -8.031 -25.125 -5.02 1 98.62 244 LEU B CA 1
ATOM 4424 C C . LEU B 1 244 ? -6.621 -25.562 -5.383 1 98.62 244 LEU B C 1
ATOM 4426 O O . LEU B 1 244 ? -6.422 -26.672 -5.875 1 98.62 244 LEU B O 1
ATOM 4430 N N . THR B 1 245 ? -5.648 -24.656 -5.266 1 98.12 245 THR B N 1
ATOM 4431 C CA . THR B 1 245 ? -4.262 -25.047 -5.488 1 98.12 245 THR B CA 1
ATOM 4432 C C . THR B 1 245 ? -3.588 -25.422 -4.176 1 98.12 245 THR B C 1
ATOM 4434 O O . THR B 1 245 ? -3.508 -24.609 -3.252 1 98.12 245 THR B O 1
ATOM 4437 N N . ILE B 1 246 ? -3.188 -26.672 -4.094 1 97.56 246 ILE B N 1
ATOM 4438 C CA . ILE B 1 246 ? -2.832 -27.328 -2.838 1 97.56 246 ILE B CA 1
ATOM 4439 C C . ILE B 1 246 ? -1.398 -27.844 -2.916 1 97.56 246 ILE B C 1
ATOM 4441 O O . ILE B 1 246 ? -0.984 -28.391 -3.941 1 97.56 246 ILE B O 1
ATOM 4445 N N . SER B 1 247 ? -0.654 -27.609 -1.879 1 96.19 247 SER B N 1
ATOM 4446 C CA . SER B 1 247 ? 0.733 -28.062 -1.842 1 96.19 247 SER B CA 1
ATOM 4447 C C . SER B 1 247 ? 0.817 -29.594 -1.789 1 96.19 247 SER B C 1
ATOM 4449 O O . SER B 1 247 ? -0.116 -30.25 -1.332 1 96.19 247 SER B O 1
ATOM 4451 N N . PRO B 1 248 ? 1.991 -30.109 -2.203 1 94.25 248 PRO B N 1
ATOM 4452 C CA . PRO B 1 248 ? 2.154 -31.562 -2.152 1 94.25 248 PRO B CA 1
ATOM 4453 C C . PRO B 1 248 ? 1.965 -32.125 -0.747 1 94.25 248 PRO B C 1
ATOM 4455 O O . PRO B 1 248 ? 1.364 -33.188 -0.581 1 94.25 248 PRO B O 1
ATOM 4458 N N . LYS B 1 249 ? 2.438 -31.438 0.24 1 96.19 249 LYS B N 1
ATOM 4459 C CA . LYS B 1 249 ? 2.305 -31.891 1.622 1 96.19 249 LYS B CA 1
ATOM 4460 C C . LYS B 1 249 ? 0.836 -32.062 2.006 1 96.19 249 LYS B C 1
ATOM 4462 O O . LYS B 1 249 ? 0.446 -33.094 2.562 1 96.19 249 LYS B O 1
ATOM 4467 N N . LEU B 1 250 ? 0.011 -31.125 1.696 1 97.88 250 LEU B N 1
ATOM 4468 C CA . LEU B 1 250 ? -1.398 -31.156 2.07 1 97.88 250 LEU B CA 1
ATOM 4469 C C . LEU B 1 250 ? -2.176 -32.094 1.171 1 97.88 250 LEU B C 1
ATOM 4471 O O . LEU B 1 250 ? -3.154 -32.719 1.607 1 97.88 250 LEU B O 1
ATOM 4475 N N . LEU B 1 251 ? -1.773 -32.281 -0.101 1 96.5 251 LEU B N 1
ATOM 4476 C CA . LEU B 1 251 ? -2.355 -33.312 -0.962 1 96.5 251 LEU B CA 1
ATOM 4477 C C . LEU B 1 251 ? -2.154 -34.688 -0.366 1 96.5 251 LEU B C 1
ATOM 4479 O O . LEU B 1 251 ? -3.08 -35.5 -0.356 1 96.5 251 LEU B O 1
ATOM 4483 N N . ASN B 1 252 ? -0.939 -34.906 0.105 1 96.44 252 ASN B N 1
ATOM 4484 C CA . ASN B 1 252 ? -0.637 -36.188 0.739 1 96.44 252 ASN B CA 1
ATOM 4485 C C . ASN B 1 252 ? -1.505 -36.406 1.972 1 96.44 252 ASN B C 1
ATOM 4487 O O . ASN B 1 252 ? -1.961 -37.531 2.211 1 96.44 252 ASN B O 1
ATOM 4491 N N . GLU B 1 253 ? -1.665 -35.375 2.725 1 97.81 253 GLU B N 1
ATOM 4492 C CA . GLU B 1 253 ? -2.498 -35.5 3.918 1 97.81 253 GLU B CA 1
ATOM 4493 C C . GLU B 1 253 ? -3.943 -35.812 3.555 1 97.81 253 GLU B C 1
ATOM 4495 O O . GLU B 1 253 ? -4.586 -36.625 4.215 1 97.81 253 GLU B O 1
ATOM 4500 N N . LEU B 1 254 ? -4.488 -35.188 2.576 1 97.38 254 LEU B N 1
ATOM 4501 C CA . LEU B 1 254 ? -5.848 -35.469 2.119 1 97.38 254 LEU B CA 1
ATOM 4502 C C . LEU B 1 254 ? -5.973 -36.875 1.571 1 97.38 254 LEU B C 1
ATOM 4504 O O . LEU B 1 254 ? -6.961 -37.562 1.837 1 97.38 254 LEU B O 1
ATOM 4508 N N . GLN B 1 255 ? -4.996 -37.25 0.806 1 95.5 255 GLN B N 1
ATOM 4509 C CA . GLN B 1 255 ? -5.008 -38.594 0.2 1 95.5 255 GLN B CA 1
ATOM 4510 C C . GLN B 1 255 ? -4.938 -39.688 1.264 1 95.5 255 GLN B C 1
ATOM 4512 O O . GLN B 1 255 ? -5.508 -40.75 1.091 1 95.5 255 GLN B O 1
ATOM 4517 N N . SER B 1 256 ? -4.301 -39.375 2.387 1 96.56 256 SER B N 1
ATOM 4518 C CA . SER B 1 256 ? -4.086 -40.344 3.455 1 96.56 256 SER B CA 1
ATOM 4519 C C . SER B 1 256 ? -5.242 -40.344 4.449 1 96.56 256 SER B C 1
ATOM 4521 O O . SER B 1 256 ? -5.25 -41.125 5.402 1 96.56 256 SER B O 1
ATOM 4523 N N . SER B 1 257 ? -6.102 -39.5 4.262 1 96.88 257 SER B N 1
ATOM 4524 C CA . SER B 1 257 ? -7.242 -39.375 5.164 1 96.88 257 SER B CA 1
ATOM 4525 C C . SER B 1 257 ? -8.508 -39.969 4.551 1 96.88 257 SER B C 1
ATOM 4527 O O . SER B 1 257 ? -8.68 -39.938 3.33 1 96.88 257 SER B O 1
ATOM 4529 N N . THR B 1 258 ? -9.391 -40.469 5.484 1 96.38 258 THR B N 1
ATOM 4530 C CA . THR B 1 258 ? -10.688 -40.969 5.031 1 96.38 258 THR B CA 1
ATOM 4531 C C . THR B 1 258 ? -11.82 -40.125 5.645 1 96.38 258 THR B C 1
ATOM 4533 O O . THR B 1 258 ? -12.984 -40.531 5.609 1 96.38 258 THR B O 1
ATOM 4536 N N . ASP B 1 259 ? -11.453 -39.031 6.203 1 96.88 259 ASP B N 1
ATOM 4537 C CA . ASP B 1 259 ? -12.469 -38.125 6.754 1 96.88 259 ASP B CA 1
ATOM 4538 C C . ASP B 1 259 ? -13.445 -37.688 5.672 1 96.88 259 ASP B C 1
ATOM 4540 O O . ASP B 1 259 ? -13.047 -37.438 4.531 1 96.88 259 ASP B O 1
ATOM 4544 N N . THR B 1 260 ? -14.68 -37.562 6.066 1 97.5 260 THR B N 1
ATOM 4545 C CA . THR B 1 260 ? -15.711 -37.156 5.121 1 97.5 260 THR B CA 1
ATOM 4546 C C . THR B 1 260 ? -15.531 -35.688 4.73 1 97.5 260 THR B C 1
ATOM 4548 O O . THR B 1 260 ? -15.328 -34.844 5.59 1 97.5 260 THR B O 1
ATOM 4551 N N . VAL B 1 261 ? -15.539 -35.438 3.455 1 97.88 261 VAL B N 1
ATOM 4552 C CA . VAL B 1 261 ? -15.523 -34.062 2.926 1 97.88 261 VAL B CA 1
ATOM 4553 C C . VAL B 1 261 ? -16.906 -33.719 2.391 1 97.88 261 VAL B C 1
ATOM 4555 O O . VAL B 1 261 ? -17.438 -34.375 1.499 1 97.88 261 VAL B O 1
ATOM 4558 N N . THR B 1 262 ? -17.531 -32.719 2.988 1 97.81 262 THR B N 1
ATOM 4559 C CA . THR B 1 262 ? -18.859 -32.281 2.553 1 97.81 262 THR B CA 1
ATOM 4560 C C . THR B 1 262 ? -18.734 -31 1.728 1 97.81 262 THR B C 1
ATOM 4562 O O . THR B 1 262 ? -17.844 -30.172 1.958 1 97.81 262 THR B O 1
ATOM 4565 N N . ARG B 1 263 ? -19.625 -30.906 0.735 1 98.38 263 ARG B N 1
ATOM 4566 C CA . ARG B 1 263 ? -19.641 -29.688 -0.061 1 98.38 263 ARG B CA 1
ATOM 4567 C C . ARG B 1 263 ? -20.047 -28.484 0.788 1 98.38 263 ARG B C 1
ATOM 4569 O O . ARG B 1 263 ? -21.078 -28.516 1.465 1 98.38 263 ARG B O 1
ATOM 4576 N N . LYS B 1 264 ? -19.234 -27.438 0.774 1 98.62 264 LYS B N 1
ATOM 4577 C CA . LYS B 1 264 ? -19.484 -26.266 1.59 1 98.62 264 LYS B CA 1
ATOM 4578 C C . LYS B 1 264 ? -19.953 -25.094 0.729 1 98.62 264 LYS B C 1
ATOM 4580 O O . LYS B 1 264 ? -20.688 -24.219 1.2 1 98.62 264 LYS B O 1
ATOM 4585 N N . LEU B 1 265 ? -19.453 -24.953 -0.5 1 98.81 265 LEU B N 1
ATOM 4586 C CA . LEU B 1 265 ? -19.781 -23.875 -1.414 1 98.81 265 LEU B CA 1
ATOM 4587 C C . LEU B 1 265 ? -20.516 -24.391 -2.648 1 98.81 265 LEU B C 1
ATOM 4589 O O . LEU B 1 265 ? -20.141 -25.438 -3.191 1 98.81 265 LEU B O 1
ATOM 4593 N N . SER B 1 266 ? -21.578 -23.797 -3.064 1 98.62 266 SER B N 1
ATOM 4594 C CA . SER B 1 266 ? -22.328 -24.125 -4.266 1 98.62 266 SER B CA 1
ATOM 4595 C C . SER B 1 266 ? -22.938 -22.891 -4.902 1 98.62 266 SER B C 1
ATOM 4597 O O . SER B 1 266 ? -23.172 -21.891 -4.223 1 98.62 266 SER B O 1
ATOM 4599 N N . VAL B 1 267 ? -23.156 -22.984 -6.18 1 98.38 267 VAL B N 1
ATOM 4600 C CA . VAL B 1 267 ? -23.766 -21.891 -6.918 1 98.38 267 VAL B CA 1
ATOM 4601 C C . VAL B 1 267 ? -25.141 -21.578 -6.336 1 98.38 267 VAL B C 1
ATOM 4603 O O . VAL B 1 267 ? -25.5 -20.406 -6.16 1 98.38 267 VAL B O 1
ATOM 4606 N N . GLU B 1 268 ? -25.906 -22.625 -6 1 98.19 268 GLU B N 1
ATOM 4607 C CA . GLU B 1 268 ? -27.25 -22.469 -5.457 1 98.19 268 GLU B CA 1
ATOM 4608 C C . GLU B 1 268 ? -27.234 -21.703 -4.145 1 98.19 268 GLU B C 1
ATOM 4610 O O . GLU B 1 268 ? -28.047 -20.781 -3.947 1 98.19 268 GLU B O 1
ATOM 4615 N N . ASP B 1 269 ? -26.344 -22.062 -3.293 1 98.25 269 ASP B N 1
ATOM 4616 C CA . ASP B 1 269 ? -26.25 -21.391 -2.004 1 98.25 269 ASP B CA 1
ATOM 4617 C C . ASP B 1 269 ? -25.766 -19.953 -2.17 1 98.25 269 ASP B C 1
ATOM 4619 O O . ASP B 1 269 ? -26.219 -19.047 -1.463 1 98.25 269 ASP B O 1
ATOM 4623 N N . ALA B 1 270 ? -24.812 -19.734 -3.062 1 98.5 270 ALA B N 1
ATOM 4624 C CA . ALA B 1 270 ? -24.281 -18.391 -3.326 1 98.5 270 ALA B CA 1
ATOM 4625 C C . ALA B 1 270 ? -25.375 -17.453 -3.795 1 98.5 270 ALA B C 1
ATOM 4627 O O . ALA B 1 270 ? -25.406 -16.281 -3.396 1 98.5 270 ALA B O 1
ATOM 4628 N N . GLN B 1 271 ? -26.312 -17.938 -4.66 1 97.88 271 GLN B N 1
ATOM 4629 C CA . GLN B 1 271 ? -27.375 -17.125 -5.246 1 97.88 271 GLN B CA 1
ATOM 4630 C C . GLN B 1 271 ? -28.375 -16.656 -4.18 1 97.88 271 GLN B C 1
ATOM 4632 O O . GLN B 1 271 ? -29.078 -15.68 -4.379 1 97.88 271 GLN B O 1
ATOM 4637 N N . LYS B 1 272 ? -28.359 -17.344 -3.008 1 98 272 LYS B N 1
ATOM 4638 C CA . LYS B 1 272 ? -29.297 -17.016 -1.93 1 98 272 LYS B CA 1
ATOM 4639 C C . LYS B 1 272 ? -28.703 -15.953 -1 1 98 272 LYS B C 1
ATOM 4641 O O . LYS B 1 272 ? -29.422 -15.398 -0.158 1 98 272 LYS B O 1
ATOM 4646 N N . THR B 1 273 ? -27.422 -15.688 -1.171 1 97.75 273 THR B N 1
ATOM 4647 C CA . THR B 1 273 ? -26.781 -14.711 -0.289 1 97.75 273 THR B CA 1
ATOM 4648 C C . THR B 1 273 ? -27.312 -13.312 -0.563 1 97.75 273 THR B C 1
ATOM 4650 O O . THR B 1 273 ? -27.812 -13.031 -1.656 1 97.75 273 THR B O 1
ATOM 4653 N N . GLU B 1 274 ? -27.312 -12.477 0.472 1 97.19 274 GLU B N 1
ATOM 4654 C CA . GLU B 1 274 ? -27.672 -11.07 0.328 1 97.19 274 GLU B CA 1
ATOM 4655 C C . GLU B 1 274 ? -26.422 -10.195 0.183 1 97.19 274 GLU B C 1
ATOM 4657 O O . GLU B 1 274 ? -25.75 -9.898 1.17 1 97.19 274 GLU B O 1
ATOM 4662 N N . MET B 1 275 ? -26.109 -9.906 -1.032 1 97.31 275 MET B N 1
ATOM 4663 C CA . MET B 1 275 ? -24.969 -9.055 -1.349 1 97.31 275 MET B CA 1
ATOM 4664 C C . MET B 1 275 ? -25.359 -8 -2.385 1 97.31 275 MET B C 1
ATOM 4666 O O . MET B 1 275 ? -26.266 -8.211 -3.184 1 97.31 275 MET B O 1
ATOM 4670 N N . GLU B 1 276 ? -24.75 -6.898 -2.314 1 97.12 276 GLU B N 1
ATOM 4671 C CA . GLU B 1 276 ? -24.953 -5.832 -3.293 1 97.12 276 GLU B CA 1
ATOM 4672 C C . GLU B 1 276 ? -23.797 -5.777 -4.289 1 97.12 276 GLU B C 1
ATOM 4674 O O . GLU B 1 276 ? -22.641 -5.957 -3.908 1 97.12 276 GLU B O 1
ATOM 4679 N N . LYS B 1 277 ? -24.172 -5.523 -5.535 1 97.06 277 LYS B N 1
ATOM 4680 C CA . LYS B 1 277 ? -23.141 -5.422 -6.566 1 97.06 277 LYS B CA 1
ATOM 4681 C C . LYS B 1 277 ? -22.328 -4.148 -6.398 1 97.06 277 LYS B C 1
ATOM 4683 O O . LYS B 1 277 ? -22.875 -3.086 -6.098 1 97.06 277 LYS B O 1
ATOM 4688 N N . TRP B 1 278 ? -21.047 -4.25 -6.617 1 95.75 278 TRP B N 1
ATOM 4689 C CA . TRP B 1 278 ? -20.109 -3.154 -6.441 1 95.75 278 TRP B CA 1
ATOM 4690 C C . TRP B 1 278 ? -19.438 -2.789 -7.762 1 95.75 278 TRP B C 1
ATOM 4692 O O . TRP B 1 278 ? -19.328 -3.631 -8.656 1 95.75 278 TRP B O 1
ATOM 4702 N N . THR B 1 279 ? -19.156 -1.529 -8.008 1 95.38 279 THR B N 1
ATOM 4703 C CA . THR B 1 279 ? -18.297 -1.066 -9.094 1 95.38 279 THR B CA 1
ATOM 4704 C C . THR B 1 279 ? -17.141 -0.242 -8.555 1 95.38 279 THR B C 1
ATOM 4706 O O . THR B 1 279 ? -17.328 0.589 -7.66 1 95.38 279 THR B O 1
ATOM 4709 N N . LEU B 1 280 ? -15.945 -0.531 -9.117 1 96.75 280 LEU B N 1
ATOM 4710 C CA . LEU B 1 280 ? -14.758 0.116 -8.57 1 96.75 280 LEU B CA 1
ATOM 4711 C C . LEU B 1 280 ? -13.977 0.833 -9.656 1 96.75 280 LEU B C 1
ATOM 4713 O O . LEU B 1 280 ?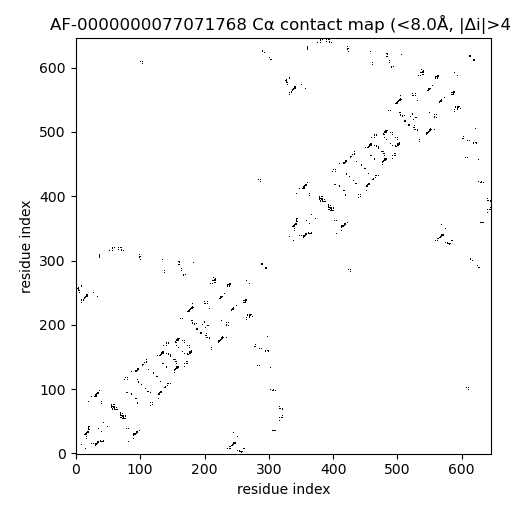 -13.562 0.214 -10.641 1 96.75 280 LEU B O 1
ATOM 4717 N N . ASP B 1 281 ? -13.812 2.143 -9.523 1 98 281 ASP B N 1
ATOM 4718 C CA . ASP B 1 281 ? -12.758 2.805 -10.281 1 98 281 ASP B CA 1
ATOM 4719 C C . ASP B 1 281 ? -11.445 2.809 -9.492 1 98 281 ASP B C 1
ATOM 4721 O O . ASP B 1 281 ? -11.367 2.256 -8.398 1 98 281 ASP B O 1
ATOM 4725 N N . GLU B 1 282 ? -10.391 3.32 -10.094 1 98.62 282 GLU B N 1
ATOM 4726 C CA . GLU B 1 282 ? -9.055 3.238 -9.5 1 98.62 282 GLU B CA 1
ATOM 4727 C C . GLU B 1 282 ? -9.031 3.881 -8.117 1 98.62 282 GLU B C 1
ATOM 4729 O O . GLU B 1 282 ? -8.484 3.309 -7.172 1 98.62 282 GLU B O 1
ATOM 4734 N N . ALA B 1 283 ? -9.562 5.066 -7.988 1 98.69 283 ALA B N 1
ATOM 4735 C CA . ALA B 1 283 ? -9.547 5.781 -6.715 1 98.69 283 ALA B CA 1
ATOM 4736 C C . ALA B 1 283 ? -10.242 4.977 -5.621 1 98.69 283 ALA B C 1
ATOM 4738 O O . ALA B 1 283 ? -9.719 4.836 -4.516 1 98.69 283 ALA B O 1
ATOM 4739 N N . LYS B 1 284 ? -11.445 4.504 -5.922 1 98.38 284 LYS B N 1
ATOM 4740 C CA . LYS B 1 284 ? -12.195 3.703 -4.957 1 98.38 284 LYS B CA 1
ATOM 4741 C C . LYS B 1 284 ? -11.453 2.41 -4.625 1 98.38 284 LYS B C 1
ATOM 4743 O O . LYS B 1 284 ? -11.453 1.969 -3.473 1 98.38 284 LYS B O 1
ATOM 4748 N N . PHE B 1 285 ? -10.875 1.784 -5.66 1 98.81 285 PHE B N 1
ATOM 4749 C CA . PHE B 1 285 ? -10.094 0.572 -5.445 1 98.81 285 PHE B CA 1
ATOM 4750 C C . PHE B 1 285 ? -8.969 0.823 -4.441 1 98.81 285 PHE B C 1
ATOM 4752 O O . PHE B 1 285 ? -8.82 0.073 -3.477 1 98.81 285 PHE B O 1
ATOM 4759 N N . ARG B 1 286 ? -8.211 1.854 -4.672 1 98.88 286 ARG B N 1
ATOM 4760 C CA . ARG B 1 286 ? -7.066 2.15 -3.822 1 98.88 286 ARG B CA 1
ATOM 4761 C C . ARG B 1 286 ? -7.512 2.545 -2.418 1 98.88 286 ARG B C 1
ATOM 4763 O O . ARG B 1 286 ? -6.855 2.199 -1.433 1 98.88 286 ARG B O 1
ATOM 4770 N N . TRP B 1 287 ? -8.586 3.254 -2.289 1 98.69 287 TRP B N 1
ATOM 4771 C CA . TRP B 1 287 ? -9.125 3.619 -0.982 1 98.69 287 TRP B CA 1
ATOM 4772 C C . TRP B 1 287 ? -9.539 2.379 -0.197 1 98.69 287 TRP B C 1
ATOM 4774 O O . TRP B 1 287 ? -9.164 2.221 0.968 1 98.69 287 TRP B O 1
ATOM 4784 N N . GLU B 1 288 ? -10.32 1.512 -0.866 1 98.69 288 GLU B N 1
ATOM 4785 C CA . GLU B 1 288 ? -10.812 0.307 -0.206 1 98.69 288 GLU B CA 1
ATOM 4786 C C . GLU B 1 288 ? -9.664 -0.605 0.209 1 98.69 288 GLU B C 1
ATOM 4788 O O . GLU B 1 288 ? -9.703 -1.218 1.278 1 98.69 288 GLU B O 1
ATOM 4793 N N . LEU B 1 289 ? -8.664 -0.754 -0.655 1 98.81 289 LEU B N 1
ATOM 4794 C CA . LEU B 1 289 ? -7.496 -1.549 -0.294 1 98.81 289 LEU B CA 1
ATOM 4795 C C . LEU B 1 289 ? -6.781 -0.948 0.911 1 98.81 289 LEU B C 1
ATOM 4797 O O . LEU B 1 289 ? -6.379 -1.673 1.823 1 98.81 289 LEU B O 1
ATOM 4801 N N . ASN B 1 290 ? -6.609 0.353 0.899 1 98.75 290 ASN B N 1
ATOM 4802 C CA . ASN B 1 290 ? -5.961 1.035 2.012 1 98.75 290 ASN B CA 1
ATOM 4803 C C . ASN B 1 290 ? -6.699 0.794 3.326 1 98.75 290 ASN B C 1
ATOM 4805 O O . ASN B 1 290 ? -6.074 0.676 4.383 1 98.75 290 ASN B O 1
ATOM 4809 N N . GLU B 1 291 ? -8.008 0.75 3.32 1 98.25 291 GLU B N 1
ATOM 4810 C CA . GLU B 1 291 ? -8.836 0.586 4.516 1 98.25 291 GLU B CA 1
ATOM 4811 C C . GLU B 1 291 ? -8.656 -0.802 5.121 1 98.25 291 GLU B C 1
ATOM 4813 O O . GLU B 1 291 ? -9.008 -1.027 6.281 1 98.25 291 GLU B O 1
ATOM 4818 N N . ASP B 1 292 ? -8.18 -1.709 4.305 1 98.56 292 ASP B N 1
ATOM 4819 C CA . ASP B 1 292 ? -7.914 -3.068 4.762 1 98.56 292 ASP B CA 1
ATOM 4820 C C . ASP B 1 292 ? -6.441 -3.25 5.125 1 98.56 292 ASP B C 1
ATOM 4822 O O . ASP B 1 292 ? -5.629 -3.613 4.273 1 98.56 292 ASP B O 1
ATOM 4826 N N . GLN B 1 293 ? -6.145 -3.039 6.41 1 98.69 293 GLN B N 1
ATOM 4827 C CA . GLN B 1 293 ? -4.766 -3.08 6.879 1 98.69 293 GLN B CA 1
ATOM 4828 C C . GLN B 1 293 ? -4.102 -4.406 6.52 1 98.69 293 GLN B C 1
ATOM 4830 O O . GLN B 1 293 ? -2.971 -4.43 6.031 1 98.69 293 GLN B O 1
ATOM 4835 N N . MET B 1 294 ? -4.789 -5.484 6.816 1 98.81 294 MET B N 1
ATOM 4836 C CA . MET B 1 294 ? -4.273 -6.824 6.543 1 98.81 294 MET B CA 1
ATOM 4837 C C . MET B 1 294 ? -3.928 -6.98 5.066 1 98.81 294 MET B C 1
ATOM 4839 O O . MET B 1 294 ? -2.824 -7.414 4.723 1 98.81 294 MET B O 1
ATOM 4843 N N . ALA B 1 295 ? -4.801 -6.609 4.164 1 98.81 295 ALA B N 1
ATOM 4844 C CA . ALA B 1 295 ? -4.609 -6.789 2.729 1 98.81 295 ALA B CA 1
ATOM 4845 C C . ALA B 1 295 ? -3.471 -5.918 2.213 1 98.81 295 ALA B C 1
ATOM 4847 O O . ALA B 1 295 ? -2.686 -6.348 1.363 1 98.81 295 ALA B O 1
ATOM 4848 N N . THR B 1 296 ? -3.41 -4.699 2.701 1 98.75 296 THR B N 1
ATOM 4849 C CA . THR B 1 296 ? -2.34 -3.791 2.301 1 98.75 296 THR B CA 1
ATOM 4850 C C . THR B 1 296 ? -0.975 -4.371 2.664 1 98.75 296 THR B C 1
ATOM 4852 O O . THR B 1 296 ? -0.064 -4.395 1.834 1 98.75 296 THR B O 1
ATOM 4855 N N . GLU B 1 297 ? -0.879 -4.809 3.865 1 98.69 297 GLU B N 1
ATOM 4856 C CA . GLU B 1 297 ? 0.394 -5.324 4.359 1 98.69 297 GLU B CA 1
ATOM 4857 C C . GLU B 1 297 ? 0.78 -6.617 3.643 1 98.69 297 GLU B C 1
ATOM 4859 O O . GLU B 1 297 ? 1.934 -6.789 3.244 1 98.69 297 GLU B O 1
ATOM 4864 N N . LYS B 1 298 ? -0.162 -7.465 3.412 1 98.88 298 LYS B N 1
ATOM 4865 C CA . LYS B 1 298 ? 0.153 -8.766 2.834 1 98.88 298 LYS B CA 1
ATOM 4866 C C . LYS B 1 298 ? 0.44 -8.648 1.34 1 98.8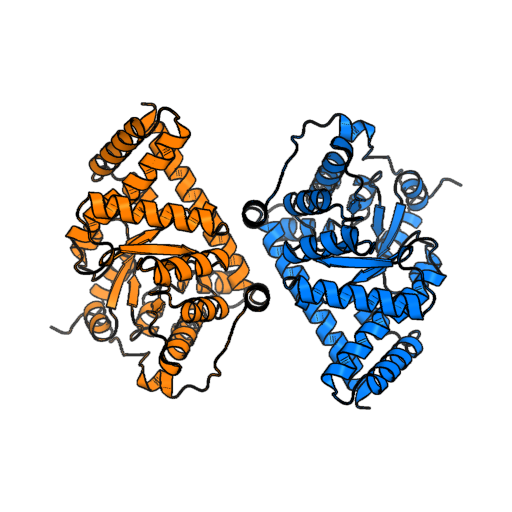8 298 LYS B C 1
ATOM 4868 O O . LYS B 1 298 ? 1.268 -9.391 0.801 1 98.88 298 LYS B O 1
ATOM 4873 N N . LEU B 1 299 ? -0.296 -7.742 0.641 1 98.88 299 LEU B N 1
ATOM 4874 C CA . LEU B 1 299 ? 0.022 -7.512 -0.765 1 98.88 299 LEU B CA 1
ATOM 4875 C C . LEU B 1 299 ? 1.448 -6.996 -0.923 1 98.88 299 LEU B C 1
ATOM 4877 O O . LEU B 1 299 ? 2.217 -7.523 -1.731 1 98.88 299 LEU B O 1
ATOM 4881 N N . SER B 1 300 ? 1.767 -5.984 -0.132 1 98.88 300 SER B N 1
ATOM 4882 C CA . SER B 1 300 ? 3.096 -5.387 -0.191 1 98.88 300 SER B CA 1
ATOM 4883 C C . SER B 1 300 ? 4.176 -6.406 0.16 1 98.88 300 SER B C 1
ATOM 4885 O O . SER B 1 300 ? 5.195 -6.5 -0.527 1 98.88 300 SER B O 1
ATOM 4887 N N . GLU B 1 301 ? 3.963 -7.156 1.184 1 98.69 301 GLU B N 1
ATOM 4888 C CA . GLU B 1 301 ? 4.91 -8.18 1.617 1 98.69 301 GLU B CA 1
ATOM 4889 C C . GLU B 1 301 ? 5.105 -9.242 0.538 1 98.69 301 GLU B C 1
ATOM 4891 O O . GLU B 1 301 ? 6.234 -9.664 0.275 1 98.69 301 GLU B O 1
ATOM 4896 N N . GLY B 1 302 ? 3.957 -9.695 -0.01 1 98.62 302 GLY B N 1
ATOM 4897 C CA . GLY B 1 302 ? 4.031 -10.703 -1.049 1 98.62 302 GLY B CA 1
ATOM 4898 C C . GLY B 1 302 ? 4.867 -10.281 -2.242 1 98.62 302 GLY B C 1
ATOM 4899 O O . GLY B 1 302 ? 5.688 -11.055 -2.74 1 98.62 302 GLY B O 1
ATOM 4900 N N . ILE B 1 303 ? 4.68 -9.062 -2.66 1 98.75 303 ILE B N 1
ATOM 4901 C CA . ILE B 1 303 ? 5.426 -8.539 -3.799 1 98.75 303 ILE B CA 1
ATOM 4902 C C . ILE B 1 303 ? 6.91 -8.477 -3.459 1 98.75 303 ILE B C 1
ATOM 4904 O O . ILE B 1 303 ? 7.758 -8.875 -4.27 1 98.75 303 ILE B O 1
ATOM 4908 N N . ARG B 1 304 ? 7.27 -8.016 -2.26 1 98.56 304 ARG B N 1
ATOM 4909 C CA . ARG B 1 304 ? 8.664 -7.941 -1.849 1 98.56 304 ARG B CA 1
ATOM 4910 C C . ARG B 1 304 ? 9.305 -9.32 -1.807 1 98.56 304 ARG B C 1
ATOM 4912 O O . ARG B 1 304 ? 10.438 -9.508 -2.256 1 98.56 304 ARG B O 1
ATOM 4919 N N . LYS B 1 305 ? 8.594 -10.297 -1.264 1 97.75 305 LYS B N 1
ATOM 4920 C CA . LYS B 1 305 ? 9.148 -11.641 -1.101 1 97.75 305 LYS B CA 1
ATOM 4921 C C . LYS B 1 305 ? 9.336 -12.32 -2.451 1 97.75 305 LYS B C 1
ATOM 4923 O O . LYS B 1 305 ? 10.352 -12.992 -2.68 1 97.75 305 LYS B O 1
ATOM 4928 N N . PHE B 1 306 ? 8.344 -12.195 -3.346 1 98.06 306 PHE B N 1
ATOM 4929 C CA . PHE B 1 306 ? 8.469 -12.781 -4.676 1 98.06 306 PHE B CA 1
ATOM 4930 C C . PHE B 1 306 ? 9.602 -12.125 -5.449 1 98.06 306 PHE B C 1
ATOM 4932 O O . PHE B 1 306 ? 10.328 -12.797 -6.188 1 98.06 306 PHE B O 1
ATOM 4939 N N . ALA B 1 307 ? 9.766 -10.797 -5.316 1 97.94 307 ALA B N 1
ATOM 4940 C CA . ALA B 1 307 ? 10.891 -10.102 -5.945 1 97.94 307 ALA B CA 1
ATOM 4941 C C . ALA B 1 307 ? 12.219 -10.617 -5.414 1 97.94 307 ALA B C 1
ATOM 4943 O O . ALA B 1 307 ? 13.172 -10.812 -6.18 1 97.94 307 ALA B O 1
ATOM 4944 N N . ALA B 1 308 ? 12.312 -10.797 -4.109 1 97.5 308 ALA B N 1
ATOM 4945 C CA . ALA B 1 308 ? 13.539 -11.305 -3.496 1 97.5 308 ALA B CA 1
ATOM 4946 C C . ALA B 1 308 ? 13.891 -12.68 -4.043 1 97.5 308 ALA B C 1
ATOM 4948 O O . ALA B 1 308 ? 15.07 -12.977 -4.281 1 97.5 308 ALA B O 1
ATOM 4949 N N . ASP B 1 309 ? 12.883 -13.531 -4.207 1 96.12 309 ASP B N 1
ATOM 4950 C CA . ASP B 1 309 ? 13.125 -14.867 -4.738 1 96.12 309 ASP B CA 1
ATOM 4951 C C . ASP B 1 309 ? 13.57 -14.805 -6.195 1 96.12 309 ASP B C 1
ATOM 4953 O O . ASP B 1 309 ? 14.383 -15.625 -6.637 1 96.12 309 ASP B O 1
ATOM 4957 N N . THR B 1 310 ? 13.023 -13.906 -6.961 1 96.56 310 THR B N 1
ATOM 4958 C CA . THR B 1 310 ? 13.461 -13.695 -8.336 1 96.56 310 THR B CA 1
ATOM 4959 C C . THR B 1 310 ? 14.922 -13.258 -8.375 1 96.56 310 THR B C 1
ATOM 4961 O O . THR B 1 310 ? 15.688 -13.711 -9.234 1 96.56 310 THR B O 1
ATOM 4964 N N . LEU B 1 311 ? 15.328 -12.367 -7.461 1 97.19 311 LEU B N 1
ATOM 4965 C CA . LEU B 1 311 ? 16.703 -11.898 -7.406 1 97.19 311 LEU B CA 1
ATOM 4966 C C . LEU B 1 311 ? 17.656 -13.055 -7.109 1 97.19 311 LEU B C 1
ATOM 4968 O O . LEU B 1 311 ? 18.75 -13.117 -7.672 1 97.19 311 LEU B O 1
ATOM 4972 N N . LYS B 1 312 ? 17.234 -13.938 -6.199 1 96.94 312 LYS B N 1
ATOM 4973 C CA . LYS B 1 312 ? 18.047 -15.117 -5.918 1 96.94 312 LYS B CA 1
ATOM 4974 C C . LYS B 1 312 ? 18.219 -15.977 -7.164 1 96.94 312 LYS B C 1
ATOM 4976 O O . LYS B 1 312 ? 19.297 -16.5 -7.43 1 96.94 312 LYS B O 1
ATOM 4981 N N . LEU B 1 313 ? 17.125 -16.141 -7.867 1 96.44 313 LEU B N 1
ATOM 4982 C CA . LEU B 1 313 ? 17.172 -16.922 -9.109 1 96.44 313 LEU B CA 1
ATOM 4983 C C . LEU B 1 313 ? 18.094 -16.25 -10.125 1 96.44 313 LEU B C 1
ATOM 4985 O O . LEU B 1 313 ? 18.828 -16.938 -10.836 1 96.44 313 LEU B O 1
ATOM 4989 N N . GLU B 1 314 ? 18.031 -14.945 -10.242 1 97.12 314 GLU B N 1
ATOM 4990 C CA . GLU B 1 314 ? 18.906 -14.195 -11.141 1 97.12 314 GLU B CA 1
ATOM 4991 C C . GLU B 1 314 ? 20.375 -14.414 -10.797 1 97.12 314 GLU B C 1
ATOM 4993 O O . GLU B 1 314 ? 21.219 -14.562 -11.688 1 97.12 314 GLU B O 1
ATOM 4998 N N . GLU B 1 315 ? 20.641 -14.398 -9.5 1 97 315 GLU B N 1
ATOM 4999 C CA . GLU B 1 315 ? 22.016 -14.641 -9.07 1 97 315 GLU B CA 1
ATOM 5000 C C . GLU B 1 315 ? 22.484 -16.031 -9.477 1 97 315 GLU B C 1
ATOM 5002 O O . GLU B 1 315 ? 23.609 -16.219 -9.922 1 97 315 GLU B O 1
ATOM 5007 N N . LEU B 1 316 ? 21.625 -16.984 -9.273 1 95.62 316 LEU B N 1
ATOM 5008 C CA . LEU B 1 316 ? 21.922 -18.359 -9.672 1 95.62 316 LEU B CA 1
ATOM 5009 C C . LEU B 1 316 ? 22.219 -18.453 -11.164 1 95.62 316 LEU B C 1
ATOM 5011 O O . LEU B 1 316 ? 23.203 -19.062 -11.578 1 95.62 316 LEU B O 1
ATOM 5015 N N . ILE B 1 317 ? 21.422 -17.812 -11.984 1 96.88 317 ILE B N 1
ATOM 5016 C CA . ILE B 1 317 ? 21.547 -17.859 -13.438 1 96.88 317 ILE B CA 1
ATOM 5017 C C . ILE B 1 317 ? 22.781 -17.078 -13.875 1 96.88 317 ILE B C 1
ATOM 5019 O O . ILE B 1 317 ? 23.484 -17.5 -14.797 1 96.88 317 ILE B O 1
ATOM 5023 N N . LYS B 1 318 ? 22.953 -15.953 -13.219 1 97.12 318 LYS B N 1
ATOM 5024 C CA . LYS B 1 318 ? 24.125 -15.148 -13.547 1 97.12 318 LYS B CA 1
ATOM 5025 C C . LYS B 1 318 ? 25.422 -15.938 -13.328 1 97.12 318 LYS B C 1
ATOM 5027 O O . LYS B 1 318 ? 26.328 -15.883 -14.148 1 97.12 318 LYS B O 1
ATOM 5032 N N . LYS B 1 319 ? 25.5 -16.688 -12.234 1 95.94 319 LYS B N 1
ATOM 5033 C CA . LYS B 1 319 ? 26.656 -17.516 -11.938 1 95.94 319 LYS B CA 1
ATOM 5034 C C . LYS B 1 319 ? 26.859 -18.578 -13.023 1 95.94 319 LYS B C 1
ATOM 5036 O O . LYS B 1 319 ? 28 -18.875 -13.406 1 95.94 319 LYS B O 1
ATOM 5041 N N . ARG B 1 320 ? 25.766 -19.141 -13.5 1 94.81 320 ARG B N 1
ATOM 5042 C CA . ARG B 1 320 ? 25.812 -20.156 -14.547 1 94.81 320 ARG B CA 1
ATOM 5043 C C . ARG B 1 320 ? 26.25 -19.547 -15.875 1 94.81 320 ARG B C 1
ATOM 5045 O O . ARG B 1 320 ? 26.891 -20.203 -16.688 1 94.81 320 ARG B O 1
ATOM 5052 N N . LEU B 1 321 ? 25.844 -18.297 -16.125 1 95.06 321 LEU B N 1
ATOM 5053 C CA . LEU B 1 321 ? 26.156 -17.609 -17.375 1 95.06 321 LEU B CA 1
ATOM 5054 C C . LEU B 1 321 ? 27.641 -17.25 -17.422 1 95.06 321 LEU B C 1
ATOM 5056 O O . LEU B 1 321 ? 28.25 -17.266 -18.5 1 95.06 321 LEU B O 1
ATOM 5060 N N . LEU B 1 322 ? 28.188 -16.938 -16.266 1 93.06 322 LEU B N 1
ATOM 5061 C CA . LEU B 1 322 ? 29.562 -16.453 -16.219 1 93.06 322 LEU B CA 1
ATOM 5062 C C . LEU B 1 322 ? 30.531 -17.609 -16.016 1 93.06 322 LEU B C 1
ATOM 5064 O O . LEU B 1 322 ? 31.75 -17.422 -16.094 1 93.06 322 LEU B O 1
ATOM 5068 N N . ALA B 1 323 ? 30.078 -18.781 -15.727 1 88.31 323 ALA B N 1
ATOM 5069 C CA . ALA B 1 323 ? 30.922 -19.953 -15.609 1 88.31 323 ALA B CA 1
ATOM 5070 C C . ALA B 1 323 ? 31.359 -20.469 -16.984 1 88.31 323 ALA B C 1
ATOM 5072 O O . ALA B 1 323 ? 30.625 -20.297 -17.969 1 88.31 323 ALA B O 1
#

Sequence (646 aa):
MADNSLEQLKKFTTVVADTGDINAIDQYKPTDATTNPSLLFAAAQMPEYNDLVDDAVAYGKQASNNVEEQVTAAIDKLYVNFGVKILKLVPGRISTEVDARLSFDKAASLSKARKFIELYEQAGISRERVLIKLASTWEGIQAAKELEEKDGIHCNLTLLFAFCQAVACAEAGVTLISPFVGRIFDWYVKNTDTKTYAPKDDPGVKSVTKIYNYYKKFGYKTIVMGASFRNVGQITELAGCDNLTISPKLLNELQSSTDTVTRKLSVEDAQKTEMEKWTLDEAKFRWELNEDQMATEKLSEGIRKFAADTLKLEELIKKRLLAMADNSLEQLKKFTTVVADTGDINAIDQYKPTDATTNPSLLFAAAQMPEYNDLVDDAVAYGKQASNNVEEQVTAAIDKLYVNFGVKILKLVPGRISTEVDARLSFDKAASLSKARKFIELYEQAGISRERVLIKLASTWEGIQAAKELEEKDGIHCNLTLLFAFCQAVACAEAGVTLISPFVGRIFDWYVKNTDTKTYAPKDDPGVKSVTKIYNYYKKFGYKTIVMGASFRNVGQITELAGCDNLTISPKLLNELQSSTDTVTRKLSVEDAQKTEMEKWTLDEAKFRWELNEDQMATEKLSEGIRKFAADTLKLEELIKKRLLA

Foldseek 3Di:
DFQFLLRLLVVQAQEEAEALPLVLCLVLQGQEYEYFLQRLLVVCPDPVCVVLLVVLLVQLVVPDPDLVSSLVSSVLSSLLSSQVSNCVRHVAAYEREDQLVCQQPLVVLLVSLVVSQVSNVVVVHHLRRYAYEHELDPSRLQSQLCCVPPVVRAYEYELAADLLSLLSNLVSLHAEYEHEQVLLQVLCCVPDPDPDDQLLRRPSLVRLQLSQLLCLQVVRNHAYEYEHDDAVSVVLLQRNGHYYHDYSVRSVVRNPHRDRRDHNDHSVVSNPDDDDRDDDDNVRSVVRCVVDPSSVVSSVVVSVVSNVSVVSSSVVSSVVNVD/DFQFLLRLLVVQAQEEAEALDLVLCLVLQGQEYEYFLQRLLVVCVDPVCVVLLVVLLVQLVVPDPDLVSSLVSSVLSSLLSSQVSNCVRHVAAYEGEDQLVCQQPLVVLLVSLVVSQVSNVVVVHHLRRYAYEHELDPSRLQSQLCCVPPVVRAYEYELAADLLSLLSNLVSLHAEYEHEQVLLQVLCCVPDPDPDDQLLRRPSLVRLQLSQLLCLQVVRNHAYEYEHDDAVSVVLLQRNGHYYHDYSVRSVVSNPHSDRRDHNDHSVVSNPDDDDRDDDDNVRSVVRCVVDPSSVVSSVVVSVVSNVSVVSSSVVSSVVNVD

Nearest PDB structures (foldseek):
  1f05-assembly1_B  TM=9.956E-01  e=5.467E-44  Homo sapiens
  2e1d-assembly1_A  TM=9.951E-01  e=2.434E-43  Mus musculus
  3tno-assembly1_B  TM=9.596E-01  e=5.948E-35  Francisella tularensis subsp. tularensis SCHU S4
  3te9-assembly2_B  TM=9.615E-01  e=1.223E-34  Francisella tularensis subsp. tularensis
  3igx-assembly2_B  TM=9.496E-01  e=2.936E-34  Francisella tularensis subsp. tularensis SCHU S4

Organism: Amphimedon queenslandica (NCBI:txid400682)

InterPro domains:
  IPR001585 Transaldolase/Fructose-6-phosphate aldolase [PF00923] (15-316)
  IPR001585 Transaldolase/Fructose-6-phosphate aldolase [PTHR10683] (3-320)
  IPR004730 Transaldolase type 1 [MF_00492] (3-321)
  IPR004730 Transaldolase type 1 [TIGR00874] (4-321)
  IPR004730 Transaldolase type 1 [cd00957] (4-317)
  IPR013785 Aldolase-type TIM barrel [G3DSA:3.20.20.70] (1-323)
  IPR018225 Transaldolase, active site [PS00958] (130-147)
  IPR018225 Transaldolase, active site [PS01054] (32-40)

pLDDT: mean 96.89, std 4.4, range [45.78, 98.94]

Radius of gyration: 27.95 Å; Cα contacts (8 Å, |Δi|>4): 1255; chains: 2; bounding box: 62×87×60 Å

Secondary structure (DSSP, 8-state):
-PPPHHHHHTTTSEEEEE-S-HHHHHHH--SEEE--HHHHHHHHTSGGGHHHHHHHHHHHHHH-SSHHHHHHHHHHHHHHHHHHHHHTT-SS-EEEEPPGGGTT-HHHHHHHHHHHHHHHHHTT--GGGEEEEEE-SHHHHHHHHHIIIII--EEEEEEE-SHHHHHHHHHTT-SEEEEBSHHHHHHHHHHSS-----GGG-HHHHHHHHHHHHHHHTT--PEEEEB--SSHHHHHTTTTSSEEEE-HHHHHHHHT----------HHHHHTS--------HHHHHHHHHH-HHHHHHHHHHHHHHHHHHHHHHHHHHHHHH-/-PPPHHHHHTTTSEEEEE-S-HHHHHHH--SEEE--HHHHHHHHTSGGGHHHHHHHHHHHHHH-SSHHHHHHHHHHHHHHHHHHHHHTT-SS-EEEEPPGGGTT-HHHHHHHHHHHHHHHHHTT--GGGEEEEEE-SHHHHHHHHHIIIII--EEEEEEE-SHHHHHHHHHTT-SEEEEBSHHHHHHHHHHSS-----GGG-HHHHHHHHHHHHHHHTT---EEEEB--SSHHHHHTTTTSSEEEE-HHHHHHHHT----------HHHHHTS--------HHHHHHHHHH-HHHHHHHHHHHHHHHHHHHHHHHHHHHHHH-